Protein AF-A0A8C2JRM1-F1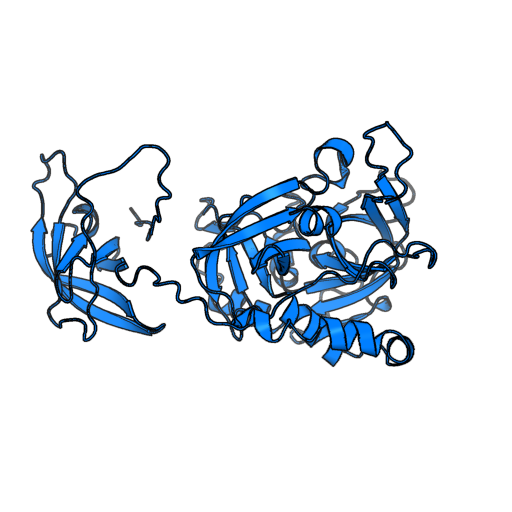 (afdb_monomer_lite)

Structure (mmCIF, N/CA/C/O backbone):
data_AF-A0A8C2JRM1-F1
#
_entry.id   AF-A0A8C2JRM1-F1
#
loop_
_atom_site.group_PDB
_atom_site.id
_atom_site.type_symbol
_atom_site.label_atom_id
_atom_site.label_alt_id
_atom_site.label_comp_id
_atom_site.label_asym_id
_atom_site.label_entity_id
_atom_site.label_seq_id
_atom_site.pdbx_PDB_ins_code
_atom_site.Cartn_x
_atom_site.Cartn_y
_atom_site.Cartn_z
_atom_site.occupancy
_atom_site.B_iso_or_equiv
_atom_site.auth_seq_id
_atom_site.auth_comp_id
_atom_site.auth_asym_id
_atom_site.auth_atom_id
_atom_site.pdbx_PDB_model_num
ATOM 1 N N . MET A 1 1 ? -17.077 5.894 -5.397 1.00 52.22 1 MET A N 1
ATOM 2 C CA . MET A 1 1 ? -16.431 7.062 -4.752 1.00 52.22 1 MET A CA 1
ATOM 3 C C . MET A 1 1 ? -17.059 7.374 -3.410 1.00 52.22 1 MET A C 1
ATOM 5 O O . MET A 1 1 ? -16.343 7.189 -2.443 1.00 52.22 1 MET A O 1
ATOM 9 N N . LYS A 1 2 ? -18.356 7.728 -3.334 1.00 59.53 2 LYS A N 1
ATOM 10 C CA . LYS A 1 2 ? -19.056 7.969 -2.053 1.00 59.53 2 LYS A CA 1
ATOM 11 C C . LYS A 1 2 ? -18.800 6.874 -1.004 1.00 59.53 2 LYS A C 1
ATOM 13 O O . LYS A 1 2 ? -18.335 7.164 0.084 1.00 59.53 2 LYS A O 1
ATOM 18 N N . ASN A 1 3 ? -18.907 5.605 -1.402 1.00 67.56 3 ASN A N 1
ATOM 19 C CA . ASN A 1 3 ? -18.689 4.471 -0.494 1.00 67.56 3 ASN A CA 1
ATOM 20 C C . ASN A 1 3 ? -17.264 4.368 0.093 1.00 67.56 3 ASN A C 1
ATOM 22 O O . ASN A 1 3 ? -17.093 3.712 1.110 1.00 67.56 3 ASN A O 1
ATOM 26 N N . ALA A 1 4 ? -16.237 4.938 -0.553 1.00 77.81 4 ALA A N 1
ATOM 27 C CA . ALA A 1 4 ? -14.855 4.857 -0.060 1.00 77.81 4 ALA A CA 1
ATOM 28 C C . ALA A 1 4 ? -14.590 5.898 1.036 1.00 77.81 4 ALA A C 1
ATOM 30 O O . ALA A 1 4 ? -13.979 5.582 2.053 1.00 77.81 4 ALA A O 1
ATOM 31 N N . GLU A 1 5 ? -15.095 7.115 0.827 1.00 82.94 5 GLU A N 1
ATOM 32 C CA . GLU A 1 5 ? -15.051 8.203 1.805 1.00 82.94 5 GLU A CA 1
ATOM 33 C C . GLU A 1 5 ? -15.831 7.833 3.060 1.00 82.94 5 GLU A C 1
ATOM 35 O O . GLU A 1 5 ? -15.356 7.981 4.177 1.00 82.94 5 GLU A O 1
ATOM 40 N N . GLU A 1 6 ? -17.025 7.279 2.867 1.00 80.38 6 GLU A N 1
ATOM 41 C CA . GLU A 1 6 ? -17.942 6.985 3.958 1.00 80.38 6 GLU A CA 1
ATOM 42 C C . GLU A 1 6 ? -17.507 5.827 4.843 1.00 80.38 6 GLU A C 1
ATOM 44 O O . GLU A 1 6 ? -18.114 5.708 5.902 1.00 80.38 6 GLU A O 1
ATOM 49 N N . ALA A 1 7 ? -16.534 5.013 4.403 1.00 87.00 7 ALA A N 1
ATOM 50 C CA . ALA A 1 7 ? -16.038 3.805 5.065 1.00 87.00 7 ALA A CA 1
ATOM 51 C C . ALA A 1 7 ? -14.898 4.068 6.061 1.00 87.00 7 ALA A C 1
ATOM 53 O O . ALA A 1 7 ? -14.674 3.256 6.963 1.00 87.00 7 ALA A O 1
ATOM 54 N N . CYS A 1 8 ? -14.152 5.161 5.878 1.00 92.19 8 CYS A N 1
ATOM 55 C CA . CYS A 1 8 ? -12.997 5.479 6.710 1.00 92.19 8 CYS A CA 1
ATOM 56 C C . CYS A 1 8 ? -13.393 6.296 7.948 1.00 92.19 8 CYS A C 1
ATOM 58 O O . CYS A 1 8 ? -14.428 6.970 7.989 1.00 92.19 8 CYS A O 1
ATOM 60 N N . CYS A 1 9 ? -12.559 6.201 8.977 1.00 93.31 9 CYS A N 1
ATOM 61 C CA . CYS A 1 9 ? -12.703 6.905 10.244 1.00 93.31 9 CYS A CA 1
ATOM 62 C C . CYS A 1 9 ? -11.334 7.277 10.820 1.00 93.31 9 CYS A C 1
ATOM 64 O O . CYS A 1 9 ? -10.301 6.792 10.353 1.00 93.31 9 CYS A O 1
ATOM 66 N N . VAL A 1 10 ? -11.321 8.121 11.849 1.00 94.50 10 VAL A N 1
ATOM 67 C CA . VAL A 1 10 ? -10.132 8.368 12.676 1.00 94.50 10 VAL A CA 1
ATOM 68 C C . VAL A 1 10 ? -10.220 7.479 13.908 1.00 94.50 10 VAL A C 1
ATOM 70 O O . VAL A 1 10 ? -11.277 7.390 14.529 1.00 94.50 10 VAL A O 1
ATOM 73 N N . VAL A 1 11 ? -9.122 6.818 14.257 1.00 94.88 11 VAL A N 1
ATOM 74 C CA . VAL A 1 11 ? -8.975 6.087 15.517 1.00 94.88 11 VAL A CA 1
ATOM 75 C C . VAL A 1 11 ? -7.981 6.844 16.376 1.00 94.88 11 VAL A C 1
ATOM 77 O O . VAL A 1 11 ? -6.861 7.087 15.933 1.00 94.88 11 VAL A O 1
ATOM 80 N N . THR A 1 12 ? -8.376 7.181 17.599 1.00 93.38 12 THR A N 1
ATOM 81 C CA . THR A 1 12 ? -7.529 7.878 18.570 1.00 93.38 12 THR A CA 1
ATOM 82 C C . THR A 1 12 ? -7.362 7.019 19.815 1.00 93.38 12 THR A C 1
ATOM 84 O O . THR A 1 12 ? -8.352 6.555 20.379 1.00 93.38 12 THR A O 1
ATOM 87 N N . VAL A 1 13 ? -6.121 6.822 20.256 1.00 91.44 13 VAL A N 1
ATOM 88 C CA . VAL A 1 13 ? -5.782 6.098 21.485 1.00 91.44 13 VAL A CA 1
ATOM 89 C C . VAL A 1 13 ? -5.041 7.037 22.427 1.00 91.44 13 VAL A C 1
ATOM 91 O O . VAL A 1 13 ? -4.114 7.740 22.018 1.00 91.44 13 VAL A O 1
ATOM 94 N N . SER A 1 14 ? -5.453 7.052 23.690 1.00 88.88 14 SER A N 1
ATOM 95 C CA . SER A 1 14 ? -4.791 7.802 24.754 1.00 88.88 14 SER A CA 1
ATOM 96 C C . SER A 1 14 ? -4.657 6.969 26.023 1.00 88.88 14 SER A C 1
ATOM 98 O O . SER A 1 14 ? -5.459 6.074 26.281 1.00 88.88 14 SER A O 1
ATOM 100 N N . GLU A 1 15 ? -3.626 7.265 26.808 1.00 83.38 15 GLU A N 1
ATOM 101 C CA . GLU A 1 15 ? -3.378 6.659 28.116 1.00 83.38 15 GLU A CA 1
ATOM 102 C C . GLU A 1 15 ? -3.890 7.586 29.221 1.00 83.38 15 GLU A C 1
ATOM 104 O O . GLU A 1 15 ? -3.784 8.810 29.113 1.00 83.38 15 GLU A O 1
ATOM 109 N N . LYS A 1 16 ? -4.468 7.026 30.286 1.00 70.38 16 LYS A N 1
ATOM 110 C CA . LYS A 1 16 ? -4.904 7.796 31.458 1.00 70.38 16 LYS A CA 1
ATOM 111 C C . LYS A 1 16 ? -3.730 8.076 32.406 1.00 70.38 16 LYS A C 1
ATOM 113 O O . LYS A 1 16 ? -3.692 7.543 33.506 1.00 70.38 16 LYS A O 1
ATOM 118 N N . THR A 1 17 ? -2.816 8.975 32.054 1.00 61.19 17 THR A N 1
ATOM 119 C CA . THR A 1 17 ? -1.771 9.393 33.005 1.00 61.19 17 THR A CA 1
ATOM 120 C C . THR A 1 17 ? -2.239 10.547 33.890 1.00 61.19 17 THR A C 1
ATOM 122 O O . THR A 1 17 ? -2.586 11.628 33.413 1.00 61.19 17 THR A O 1
ATOM 125 N N . SER A 1 18 ? -2.219 10.357 35.209 1.00 50.41 18 SER A N 1
ATOM 126 C CA . SER A 1 18 ? -2.449 11.435 36.174 1.00 50.41 18 SER A CA 1
ATOM 127 C C . SER A 1 18 ? -1.256 12.403 36.204 1.00 50.41 18 SER A C 1
ATOM 129 O O . SER A 1 18 ? -0.244 12.110 36.833 1.00 50.41 18 SER A O 1
ATOM 131 N N . GLY A 1 19 ? -1.382 13.569 35.555 1.00 53.38 19 GLY A N 1
ATOM 132 C CA . GLY A 1 19 ? -0.492 14.726 35.768 1.00 53.38 19 GLY A CA 1
ATOM 133 C C . GLY A 1 19 ? 0.390 15.173 34.592 1.00 53.38 19 GLY A C 1
ATOM 134 O O . GLY A 1 19 ? 1.075 16.185 34.723 1.00 53.38 19 GLY A O 1
ATOM 135 N N . SER A 1 20 ? 0.356 14.494 33.444 1.00 50.47 20 SER A N 1
ATOM 136 C CA . SER A 1 20 ? 1.004 14.920 32.190 1.00 50.47 20 SER A CA 1
ATOM 137 C C . SER A 1 20 ? -0.045 15.117 31.085 1.00 50.47 20 SER A C 1
ATOM 139 O O . SER A 1 20 ? -1.127 14.531 31.163 1.00 50.47 20 SER A O 1
ATOM 141 N N . PRO A 1 21 ? 0.210 15.952 30.056 1.00 55.34 21 PRO A N 1
ATOM 142 C CA . PRO A 1 21 ? -0.688 16.024 28.908 1.00 55.34 21 PRO A CA 1
ATOM 143 C C . PRO A 1 21 ? -0.786 14.637 28.262 1.00 55.34 21 PRO A C 1
ATOM 145 O O . PRO A 1 21 ? 0.233 14.086 27.844 1.00 55.34 21 PRO A O 1
ATOM 148 N N . ASN A 1 22 ? -2.001 14.077 28.195 1.00 57.94 22 ASN A N 1
ATOM 149 C CA . ASN A 1 22 ? -2.262 12.802 27.528 1.00 57.94 22 ASN A CA 1
ATOM 150 C C . ASN A 1 22 ? -1.704 12.871 26.105 1.00 57.94 22 ASN A C 1
ATOM 152 O O . ASN A 1 22 ? -2.192 13.642 25.275 1.00 57.94 22 ASN A O 1
ATOM 156 N N . LYS A 1 23 ? -0.670 12.078 25.817 1.00 70.50 23 LYS A N 1
ATOM 157 C CA . LYS A 1 23 ? -0.127 11.966 24.465 1.00 70.50 23 LYS A CA 1
ATOM 158 C C . LYS A 1 23 ? -1.103 11.136 23.639 1.00 70.50 23 LYS A C 1
ATOM 160 O O . LYS A 1 23 ? -1.017 9.913 23.605 1.00 70.50 23 LYS A O 1
ATOM 165 N N . GLU A 1 24 ? -2.068 11.811 23.026 1.00 82.06 24 GLU A N 1
ATOM 166 C CA . GLU A 1 24 ? -3.006 11.174 22.111 1.00 82.06 24 GLU A CA 1
ATOM 167 C C . GLU A 1 24 ? -2.288 10.802 20.816 1.00 82.06 24 GLU A C 1
ATOM 169 O O . GLU A 1 24 ? -1.520 11.583 20.244 1.00 82.06 24 GLU A O 1
ATOM 174 N N . LEU A 1 25 ? -2.541 9.588 20.351 1.00 87.62 25 LEU A N 1
ATOM 175 C CA . LEU A 1 25 ? -2.041 9.094 19.081 1.00 87.62 25 LEU A CA 1
ATOM 176 C C . LEU A 1 25 ? -3.236 8.766 18.216 1.00 87.62 25 LEU A C 1
ATOM 178 O O . LEU A 1 25 ? -4.241 8.257 18.707 1.00 87.62 25 LEU A O 1
ATOM 182 N N . SER A 1 26 ? -3.118 9.035 16.923 1.00 90.81 26 SER A N 1
ATOM 183 C CA . SER A 1 26 ? -4.188 8.741 15.986 1.00 90.81 26 SER A CA 1
ATOM 184 C C . SER A 1 26 ? -3.667 8.077 14.727 1.00 90.81 26 SER A C 1
ATOM 186 O O . SER A 1 26 ? -2.527 8.288 14.310 1.00 90.81 26 SER A O 1
ATOM 188 N N . CYS A 1 27 ? -4.529 7.264 14.135 1.00 93.00 27 CYS A N 1
ATOM 189 C CA . CYS A 1 27 ? -4.380 6.746 12.789 1.00 93.00 27 CYS A CA 1
ATOM 190 C C . CYS A 1 27 ? -5.758 6.697 12.121 1.00 93.00 27 CYS A C 1
ATOM 192 O O . CYS A 1 27 ? -6.765 7.153 12.672 1.00 93.00 27 CYS A O 1
ATOM 194 N N . SER A 1 28 ? -5.808 6.150 10.919 1.00 95.44 28 SER A N 1
ATOM 195 C CA . SER A 1 28 ? -7.058 5.886 10.226 1.00 95.44 28 SER A CA 1
ATOM 196 C C . SER A 1 28 ? -7.586 4.493 10.561 1.00 95.44 28 SER A C 1
ATOM 198 O O . SER A 1 28 ? -6.851 3.578 10.927 1.00 95.44 28 SER A O 1
ATOM 200 N N . GLY A 1 29 ? -8.887 4.311 10.398 1.00 95.69 29 GLY A N 1
ATOM 201 C CA . GLY A 1 29 ? -9.529 3.006 10.438 1.00 95.69 29 GLY A CA 1
ATOM 202 C C . GLY A 1 29 ? -10.549 2.870 9.322 1.00 95.69 29 GLY A C 1
ATOM 203 O O . GLY A 1 29 ? -10.894 3.844 8.650 1.00 95.69 29 GLY A O 1
ATOM 204 N N . VAL A 1 30 ? -11.038 1.650 9.139 1.00 94.81 30 VAL A N 1
ATOM 205 C CA . VAL A 1 30 ? -12.101 1.326 8.191 1.00 94.81 30 VAL A CA 1
ATOM 206 C C . VAL A 1 30 ? -13.178 0.529 8.904 1.00 94.81 30 VAL A C 1
ATOM 208 O O . VAL A 1 30 ? -12.892 -0.472 9.565 1.00 94.81 30 VAL A O 1
ATOM 211 N N . PHE A 1 31 ? -14.430 0.944 8.739 1.00 91.12 31 PHE A N 1
ATOM 212 C CA . PHE A 1 31 ? -15.568 0.128 9.137 1.00 91.12 31 PHE A CA 1
ATOM 213 C C . PHE A 1 31 ? -15.683 -1.078 8.208 1.00 91.12 31 PHE A C 1
ATOM 215 O O . PHE A 1 31 ? -15.784 -0.935 6.991 1.00 91.12 31 PHE A O 1
ATOM 222 N N . LEU A 1 32 ? -15.716 -2.278 8.782 1.00 86.38 32 LEU A N 1
ATOM 223 C CA . LEU A 1 32 ? -16.089 -3.478 8.036 1.00 86.38 32 LEU A CA 1
ATOM 224 C C . LEU A 1 32 ? -17.608 -3.566 7.914 1.00 86.38 32 LEU A C 1
ATOM 226 O O . LEU A 1 32 ? -18.143 -3.836 6.842 1.00 86.38 32 LEU A O 1
ATOM 230 N N . ASN A 1 33 ? -18.304 -3.296 9.017 1.00 81.38 33 ASN A N 1
ATOM 231 C CA . ASN A 1 33 ? -19.755 -3.308 9.088 1.00 81.38 33 ASN A CA 1
ATOM 232 C C . ASN A 1 33 ? -20.220 -2.252 10.102 1.00 81.38 33 ASN A C 1
ATOM 234 O O . ASN A 1 33 ? -19.845 -2.289 11.277 1.00 81.38 33 ASN A O 1
ATOM 238 N N . TYR A 1 34 ? -21.030 -1.306 9.621 1.00 79.38 34 TYR A N 1
ATOM 239 C CA . TYR A 1 34 ? -21.575 -0.211 10.422 1.00 79.38 34 TYR A CA 1
ATOM 240 C C . TYR A 1 34 ? -22.610 -0.679 11.439 1.00 79.38 34 TYR A C 1
ATOM 242 O O . TYR A 1 34 ? -22.595 -0.217 12.572 1.00 79.38 34 TYR A O 1
ATOM 250 N N . GLN A 1 35 ? -23.486 -1.610 11.069 1.00 76.12 35 GLN A N 1
ATOM 251 C CA . GLN A 1 35 ? -24.538 -2.108 11.952 1.00 76.12 35 GLN A CA 1
ATOM 252 C C . GLN A 1 35 ? -23.949 -2.822 13.170 1.00 76.12 35 GLN A C 1
ATOM 254 O O . GLN A 1 35 ? -24.356 -2.560 14.300 1.00 76.12 35 GLN A O 1
ATOM 259 N N . SER A 1 36 ? -22.936 -3.662 12.957 1.00 78.00 36 SER A N 1
ATOM 260 C CA . SER A 1 36 ? -22.220 -4.340 14.033 1.00 78.00 36 SER A CA 1
ATOM 261 C C . SER A 1 36 ? -21.137 -3.471 14.678 1.00 78.00 36 SER A C 1
ATOM 263 O O . SER A 1 36 ? -20.504 -3.938 15.622 1.00 78.00 36 SER A O 1
ATOM 265 N N . GLY A 1 37 ? -20.879 -2.255 14.187 1.00 85.75 37 GLY A N 1
ATOM 266 C CA . GLY A 1 37 ? -19.877 -1.345 14.746 1.00 85.75 37 GLY A CA 1
ATOM 267 C C . GLY A 1 37 ? -18.460 -1.916 14.753 1.00 85.75 37 GLY A C 1
ATOM 268 O O . GLY A 1 37 ? -17.725 -1.709 15.713 1.00 85.75 37 GLY A O 1
ATOM 269 N N . ILE A 1 38 ? -18.087 -2.688 13.731 1.00 89.19 38 ILE A N 1
ATOM 270 C CA . ILE A 1 38 ? -16.762 -3.316 13.664 1.00 89.19 38 ILE A CA 1
ATOM 271 C C . ILE A 1 38 ? -15.830 -2.457 12.815 1.00 89.19 38 ILE A C 1
ATOM 273 O O . ILE A 1 38 ? -16.097 -2.230 11.631 1.00 89.19 38 ILE A O 1
ATOM 277 N N . VAL A 1 39 ? -14.721 -2.031 13.417 1.00 93.62 39 VAL A N 1
ATOM 278 C CA . VAL A 1 39 ? -13.676 -1.214 12.786 1.00 93.62 39 VAL A CA 1
ATOM 279 C C . VAL A 1 39 ? -12.350 -1.962 12.821 1.00 93.62 39 VAL A C 1
ATOM 281 O O . VAL A 1 39 ? -12.018 -2.596 13.821 1.00 93.62 39 VAL A O 1
ATOM 284 N N . VAL A 1 40 ? -11.580 -1.871 11.739 1.00 95.69 40 VAL A N 1
ATOM 285 C CA . VAL A 1 40 ? -10.193 -2.348 11.686 1.00 95.69 40 VAL A CA 1
ATOM 286 C C . VAL A 1 40 ? -9.264 -1.175 11.421 1.00 95.69 40 VAL A C 1
ATOM 288 O O . VAL A 1 40 ? -9.545 -0.341 10.561 1.00 95.69 40 VAL A O 1
ATOM 291 N N . CYS A 1 41 ? -8.147 -1.117 12.139 1.00 96.38 41 CYS A N 1
ATOM 292 C CA . CYS A 1 41 ? -7.102 -0.116 11.933 1.00 96.38 41 CYS A CA 1
ATOM 293 C C . CYS A 1 41 ? -5.699 -0.719 12.102 1.00 96.38 41 CYS A C 1
ATOM 295 O O . CYS A 1 41 ? -5.536 -1.919 12.347 1.00 96.38 41 CYS A O 1
ATOM 297 N N . SER A 1 42 ? -4.670 0.115 11.936 1.00 94.88 42 SER A N 1
ATOM 298 C CA . SER A 1 42 ? -3.277 -0.300 12.118 1.00 94.88 42 SER A CA 1
ATOM 299 C C . SER A 1 42 ? -2.994 -0.681 13.573 1.00 94.88 42 SER A C 1
ATOM 301 O O . SER A 1 42 ? -3.246 0.095 14.495 1.00 94.88 42 SER A O 1
ATOM 303 N N . GLY A 1 43 ? -2.420 -1.866 13.779 1.00 92.75 43 GLY A N 1
ATOM 304 C CA . GLY A 1 43 ? -2.027 -2.367 15.094 1.00 92.75 43 GLY A CA 1
ATOM 305 C C . GLY A 1 43 ? -0.821 -1.643 15.694 1.00 92.75 43 GLY A C 1
ATOM 306 O O . GLY A 1 43 ? -0.645 -1.666 16.908 1.00 92.75 43 GLY A O 1
ATOM 307 N N . ILE A 1 44 ? -0.031 -0.938 14.877 1.00 89.38 44 ILE A N 1
ATOM 308 C CA . ILE A 1 44 ? 1.082 -0.094 15.349 1.00 89.38 44 ILE A CA 1
ATOM 309 C C . ILE A 1 44 ? 0.604 0.944 16.365 1.00 89.38 44 ILE A C 1
ATOM 311 O O . ILE A 1 44 ? 1.321 1.246 17.311 1.00 89.38 44 ILE A O 1
ATOM 315 N N . LEU A 1 45 ? -0.621 1.461 16.217 1.00 89.19 45 LEU A N 1
ATOM 316 C CA . LEU A 1 45 ? -1.167 2.434 17.164 1.00 89.19 45 LEU A CA 1
ATOM 317 C C . LEU A 1 45 ? -1.244 1.871 18.596 1.00 89.19 45 LEU A C 1
ATOM 319 O O . LEU A 1 45 ? -1.127 2.620 19.563 1.00 89.19 45 LEU A O 1
ATOM 323 N N . PHE A 1 46 ? -1.396 0.550 18.721 1.00 90.88 46 PHE A N 1
ATOM 324 C CA . PHE A 1 46 ? -1.576 -0.164 19.981 1.00 90.88 46 PHE A CA 1
ATOM 325 C C . PHE A 1 46 ? -0.306 -0.855 20.489 1.00 90.88 46 PHE A C 1
ATOM 327 O O . PHE A 1 46 ? -0.274 -1.260 21.650 1.00 90.88 46 PHE A O 1
ATOM 334 N N . SER A 1 47 ? 0.747 -0.966 19.665 1.00 87.50 47 SER A N 1
ATOM 335 C CA . SER A 1 47 ? 1.996 -1.678 20.003 1.00 87.50 47 SER A CA 1
ATOM 336 C C . SER A 1 47 ? 2.581 -1.222 21.339 1.00 87.50 47 SER A C 1
ATOM 338 O O . SER A 1 47 ? 3.134 -2.011 22.103 1.00 87.50 47 SER A O 1
ATOM 340 N N . ARG A 1 48 ? 2.419 0.067 21.636 1.00 84.88 48 ARG A N 1
ATOM 341 C CA . ARG A 1 48 ? 2.958 0.733 22.817 1.00 84.88 48 ARG A CA 1
ATOM 342 C C . ARG A 1 48 ? 2.198 0.568 24.110 1.00 84.88 48 ARG A C 1
ATOM 344 O O . ARG A 1 48 ? 2.759 0.877 25.152 1.00 84.88 48 ARG A O 1
ATOM 351 N N . PHE A 1 49 ? 1.024 -0.032 24.041 1.00 87.25 49 PHE A N 1
ATOM 352 C CA . PHE A 1 49 ? 0.226 -0.360 25.212 1.00 87.25 49 PHE A CA 1
ATOM 353 C C . PHE A 1 49 ? 0.254 -1.858 25.531 1.00 87.25 49 PHE A C 1
ATOM 355 O O . PHE A 1 49 ? -0.526 -2.311 26.353 1.00 87.25 49 PHE A O 1
ATOM 362 N N . ILE A 1 50 ? 1.119 -2.649 24.883 1.00 88.38 50 ILE A N 1
ATOM 363 C CA . ILE A 1 50 ? 1.279 -4.082 25.169 1.00 88.38 50 ILE A CA 1
ATOM 364 C C . ILE A 1 50 ? 2.058 -4.261 26.481 1.00 88.38 50 ILE A C 1
ATOM 366 O O . ILE A 1 50 ? 3.180 -3.763 26.595 1.00 88.38 50 ILE A O 1
ATOM 370 N N . ASN A 1 51 ? 1.499 -5.020 27.430 1.00 85.56 51 ASN A N 1
ATOM 371 C CA . ASN A 1 51 ? 2.053 -5.208 28.780 1.00 85.56 51 ASN A CA 1
ATOM 372 C C . ASN A 1 51 ? 3.438 -5.884 28.789 1.00 85.56 51 ASN A C 1
ATOM 374 O O . ASN A 1 51 ? 4.295 -5.529 29.592 1.00 85.56 51 ASN A O 1
ATOM 378 N N . ASP A 1 52 ? 3.676 -6.852 27.896 1.00 79.69 52 ASP A N 1
ATOM 379 C CA . ASP A 1 52 ? 4.943 -7.590 27.820 1.00 79.69 52 ASP A CA 1
ATOM 380 C C . ASP A 1 52 ? 5.386 -7.808 26.366 1.00 79.69 52 ASP A C 1
ATOM 382 O O . ASP A 1 52 ? 5.165 -8.852 25.747 1.00 79.69 52 ASP A O 1
ATOM 386 N N . ARG A 1 53 ? 6.021 -6.780 25.792 1.00 74.69 53 ARG A N 1
ATOM 387 C CA . ARG A 1 53 ? 6.522 -6.819 24.409 1.00 74.69 53 ARG A CA 1
ATOM 388 C C . ARG A 1 53 ? 7.659 -7.827 24.209 1.00 74.69 53 ARG A C 1
ATOM 390 O O . ARG A 1 53 ? 7.836 -8.321 23.096 1.00 74.69 53 ARG A O 1
ATOM 397 N N . GLN A 1 54 ? 8.461 -8.095 25.243 1.00 66.81 54 GLN A N 1
ATOM 398 C CA . GLN A 1 54 ? 9.674 -8.916 25.124 1.00 66.81 54 GLN A CA 1
ATOM 399 C C . GLN A 1 54 ? 9.366 -10.414 25.162 1.00 66.81 54 GLN A C 1
ATOM 401 O O . GLN A 1 54 ? 10.067 -11.190 24.509 1.00 66.81 54 GLN A O 1
ATOM 406 N N . SER A 1 55 ? 8.309 -10.828 25.868 1.00 59.97 55 SER A N 1
ATOM 407 C CA . SER A 1 55 ? 7.883 -12.233 25.902 1.00 59.97 55 SER A CA 1
ATOM 408 C C . SER A 1 55 ? 6.957 -12.638 24.755 1.00 59.97 55 SER A C 1
ATOM 410 O O . SER A 1 55 ? 6.634 -13.826 24.622 1.00 59.97 55 SER A O 1
ATOM 412 N N . MET A 1 56 ? 6.555 -11.692 23.894 1.00 73.50 56 MET A N 1
ATOM 413 C CA . MET A 1 56 ? 5.760 -12.000 22.708 1.00 73.50 56 MET A CA 1
ATOM 414 C C . MET A 1 56 ? 6.447 -13.089 21.881 1.00 73.50 56 MET A C 1
ATOM 416 O O . MET A 1 56 ? 7.528 -12.904 21.313 1.00 73.50 56 MET A O 1
ATOM 420 N N . LYS A 1 57 ? 5.790 -14.250 21.794 1.00 71.06 57 LYS A N 1
ATOM 421 C CA . LYS A 1 57 ? 6.257 -15.364 20.968 1.00 71.06 57 LYS A CA 1
ATOM 422 C C . LYS A 1 57 ? 6.419 -14.871 19.533 1.00 71.06 57 LYS A C 1
ATOM 424 O O . LYS A 1 57 ? 5.516 -14.235 18.996 1.00 71.06 57 LYS A O 1
ATOM 429 N N . LYS A 1 58 ? 7.537 -15.222 18.890 1.00 70.38 58 LYS A N 1
ATOM 430 C CA . LYS A 1 58 ? 7.805 -14.865 17.484 1.00 70.38 58 LYS A CA 1
ATOM 431 C C . LYS A 1 58 ? 6.678 -15.291 16.533 1.00 70.38 58 LYS A C 1
ATOM 433 O O . LYS A 1 58 ? 6.442 -14.608 15.546 1.00 70.38 58 LYS A O 1
ATOM 438 N N . ASP A 1 59 ? 5.954 -16.354 16.884 1.00 75.38 59 ASP A N 1
ATOM 439 C CA . ASP A 1 59 ? 4.851 -16.912 16.095 1.00 75.38 59 ASP A CA 1
ATOM 440 C C . ASP A 1 59 ? 3.461 -16.476 16.589 1.00 75.38 59 ASP A C 1
ATOM 442 O O . ASP A 1 59 ? 2.451 -17.097 16.244 1.00 75.38 59 ASP A O 1
ATOM 446 N N . ALA A 1 60 ? 3.380 -15.443 17.436 1.00 84.12 60 ALA A N 1
ATOM 447 C CA . ALA A 1 60 ? 2.103 -14.913 17.890 1.00 84.12 60 ALA A CA 1
ATOM 448 C C . ALA A 1 60 ? 1.285 -14.413 16.689 1.00 84.12 60 ALA A C 1
ATOM 450 O O . ALA A 1 60 ? 1.737 -13.593 15.886 1.00 84.12 60 ALA A O 1
ATOM 451 N N . LYS A 1 61 ? 0.059 -14.928 16.576 1.00 89.94 61 LYS A N 1
ATOM 452 C CA . LYS A 1 61 ? -0.896 -14.533 15.530 1.00 89.94 61 LYS A CA 1
ATOM 453 C C . LYS A 1 61 ? -1.974 -13.590 16.045 1.00 89.94 61 LYS A C 1
ATOM 455 O O . LYS A 1 61 ? -2.614 -12.904 15.257 1.00 89.94 61 LYS A O 1
ATOM 460 N N . ILE A 1 62 ? -2.196 -13.605 17.355 1.00 90.81 62 ILE A N 1
ATOM 461 C CA . ILE A 1 62 ? -3.300 -12.941 18.035 1.00 90.81 62 ILE A CA 1
ATOM 462 C C . ILE A 1 62 ? -2.775 -12.385 19.355 1.00 90.81 62 ILE A C 1
ATOM 464 O O . ILE A 1 62 ? -2.013 -13.064 20.047 1.00 90.81 62 ILE A O 1
ATOM 468 N N . LEU A 1 63 ? -3.221 -11.184 19.703 1.00 90.69 63 LEU A N 1
ATOM 469 C CA . LEU A 1 63 ? -3.149 -10.626 21.048 1.00 90.69 63 LEU A CA 1
ATOM 470 C C . LEU A 1 63 ? -4.562 -10.246 21.469 1.00 90.69 63 LEU A C 1
ATOM 472 O O . LEU A 1 63 ? -5.215 -9.461 20.783 1.00 90.69 63 LEU A O 1
ATOM 476 N N . HIS A 1 64 ? -5.039 -10.805 22.572 1.00 88.81 64 HIS A N 1
ATOM 477 C CA . HIS A 1 64 ? -6.342 -10.444 23.124 1.00 88.81 64 HIS A CA 1
ATOM 478 C C . HIS A 1 64 ? -6.256 -9.135 23.915 1.00 88.81 64 HIS A C 1
ATOM 480 O O . HIS A 1 64 ? -5.158 -8.688 24.255 1.00 88.81 64 HIS A O 1
ATOM 486 N N . SER A 1 65 ? -7.403 -8.522 24.207 1.00 86.06 65 SER A N 1
ATOM 487 C CA . SER A 1 65 ? -7.517 -7.274 24.974 1.00 86.06 65 SER A CA 1
ATOM 488 C C . SER A 1 65 ? -6.727 -7.269 26.285 1.00 86.06 65 SER A C 1
ATOM 490 O O . SER A 1 65 ? -6.157 -6.246 26.648 1.00 86.06 65 SER A O 1
ATOM 492 N N . GLU A 1 66 ? -6.608 -8.413 26.957 1.00 86.94 66 GLU A N 1
ATOM 493 C CA . GLU A 1 66 ? -5.916 -8.555 28.248 1.00 86.94 66 GLU A CA 1
ATOM 494 C C . GLU A 1 66 ? -4.388 -8.432 28.114 1.00 86.94 66 GLU A C 1
ATOM 496 O O . GLU A 1 66 ? -3.667 -8.296 29.100 1.00 86.94 66 GLU A O 1
ATOM 501 N N . SER A 1 67 ? -3.869 -8.481 26.882 1.00 87.88 67 SER A N 1
ATOM 502 C CA . SER A 1 67 ? -2.443 -8.271 26.599 1.00 87.88 67 SER A CA 1
ATOM 503 C C . SER A 1 67 ? -2.042 -6.790 26.640 1.00 87.88 67 SER A C 1
ATOM 505 O O . SER A 1 67 ? -0.854 -6.489 26.501 1.00 87.88 67 SER A O 1
ATOM 507 N N . PHE A 1 68 ? -3.005 -5.879 26.811 1.00 89.19 68 PHE A N 1
ATOM 508 C CA . PHE A 1 68 ? -2.809 -4.431 26.790 1.00 89.19 68 PHE A CA 1
ATOM 509 C C . PHE A 1 68 ? -3.032 -3.805 28.170 1.00 89.19 68 PHE A C 1
ATOM 511 O O . PHE A 1 68 ? -3.664 -4.406 29.041 1.00 89.19 68 PHE A O 1
ATOM 518 N N . THR A 1 69 ? -2.505 -2.600 28.383 1.00 83.31 69 THR A N 1
ATOM 519 C CA . THR A 1 69 ? -2.711 -1.852 29.627 1.00 83.31 69 THR A CA 1
ATOM 520 C C . THR A 1 69 ? -4.194 -1.501 29.804 1.00 83.31 69 THR A C 1
ATOM 522 O O . THR A 1 69 ? -4.868 -1.082 28.862 1.00 83.31 69 THR A O 1
ATOM 525 N N . GLU A 1 70 ? -4.722 -1.628 31.026 1.00 77.31 70 GLU A N 1
ATOM 526 C CA . GLU A 1 70 ? -6.134 -1.308 31.328 1.00 77.31 70 GLU A CA 1
ATOM 527 C C . GLU A 1 70 ? -6.446 0.202 31.250 1.00 77.31 70 GLU A C 1
ATOM 529 O O . GLU A 1 70 ? -7.600 0.632 31.313 1.00 77.31 70 GLU A O 1
ATOM 534 N N . GLU A 1 71 ? -5.416 1.034 31.104 1.00 82.88 71 GLU A N 1
ATOM 535 C CA . GLU A 1 71 ? -5.514 2.492 31.124 1.00 82.88 71 GLU A CA 1
ATOM 536 C C . GLU A 1 71 ? -5.741 3.120 29.741 1.00 82.88 71 GLU A C 1
ATOM 538 O O . GLU A 1 71 ? -5.858 4.348 29.644 1.00 82.88 71 GLU A O 1
ATOM 543 N N . ILE A 1 72 ? -5.850 2.311 28.679 1.00 89.25 72 ILE A N 1
ATOM 544 C CA . ILE A 1 72 ? -6.113 2.822 27.331 1.00 89.25 72 ILE A CA 1
ATOM 545 C C . ILE A 1 72 ? -7.565 3.277 27.158 1.00 89.25 72 ILE A C 1
ATOM 547 O O . ILE A 1 72 ? -8.520 2.614 27.563 1.00 89.25 72 ILE A O 1
ATOM 551 N N . LYS A 1 73 ? -7.736 4.411 26.483 1.00 92.12 73 LYS A N 1
ATOM 552 C CA . LYS A 1 73 ? -9.018 4.903 25.975 1.00 92.12 73 LYS A CA 1
ATOM 553 C C . LYS A 1 73 ? -8.959 4.976 24.462 1.00 92.12 73 LYS A C 1
ATOM 555 O O . LYS A 1 73 ? -8.101 5.666 23.913 1.00 92.12 73 LYS A O 1
ATOM 560 N N . VAL A 1 74 ? -9.897 4.310 23.794 1.00 94.44 74 VAL A N 1
ATOM 561 C CA . VAL A 1 74 ? -9.993 4.303 22.332 1.00 94.44 74 VAL A CA 1
ATOM 562 C C . VAL A 1 74 ? -11.229 5.082 21.908 1.00 94.44 74 VAL A C 1
ATOM 564 O O . VAL A 1 74 ? -12.326 4.831 22.398 1.00 94.44 74 VAL A O 1
ATOM 567 N N . HIS A 1 75 ? -11.056 6.017 20.983 1.00 94.06 75 HIS A N 1
ATOM 568 C CA . HIS A 1 75 ? -12.149 6.749 20.355 1.00 94.06 75 HIS A CA 1
ATOM 569 C C . HIS A 1 75 ? -12.128 6.539 18.848 1.00 94.06 75 HIS A C 1
ATOM 571 O O . HIS A 1 75 ? -11.061 6.423 18.243 1.00 94.06 75 HIS A O 1
ATOM 577 N N . VAL A 1 76 ? -13.317 6.515 18.254 1.00 93.62 76 VAL A N 1
ATOM 578 C CA . VAL A 1 76 ? -13.506 6.492 16.807 1.00 93.62 76 VAL A CA 1
ATOM 579 C C . VAL A 1 76 ? -14.332 7.702 16.399 1.00 93.62 76 VAL A C 1
ATOM 581 O O . VAL A 1 76 ? -15.465 7.866 16.860 1.00 93.62 76 VAL A O 1
ATOM 584 N N . ASP A 1 77 ? -13.769 8.520 15.515 1.00 91.56 77 ASP A N 1
ATOM 585 C CA . ASP A 1 77 ? -14.430 9.666 14.901 1.00 91.56 77 ASP A CA 1
ATOM 586 C C . ASP A 1 77 ? -14.823 9.310 13.463 1.00 91.56 77 ASP A C 1
ATOM 588 O O . ASP A 1 77 ? -13.986 8.905 12.650 1.00 91.56 77 ASP A O 1
ATOM 592 N N . TYR A 1 78 ? -16.111 9.413 13.140 1.00 88.31 78 TYR A N 1
ATOM 593 C CA . TYR A 1 78 ? -16.655 9.013 11.841 1.00 88.31 78 TYR A CA 1
ATOM 594 C C . TYR A 1 78 ? -17.804 9.927 11.391 1.00 88.31 78 TYR A C 1
ATOM 596 O O . TYR A 1 78 ? -18.513 10.510 12.210 1.00 88.31 78 TYR A O 1
ATOM 604 N N . ILE A 1 79 ? -17.994 10.062 10.075 1.00 81.00 79 ILE A N 1
ATOM 605 C CA . ILE A 1 79 ? -19.040 10.917 9.500 1.00 81.00 79 ILE A CA 1
ATOM 606 C C . ILE A 1 79 ? -20.342 10.120 9.391 1.00 81.00 79 ILE A C 1
ATOM 608 O O . ILE A 1 79 ? -20.405 9.067 8.735 1.00 81.00 79 ILE A O 1
ATOM 612 N N . HIS A 1 80 ? -21.402 10.655 10.003 1.00 68.62 80 HIS A N 1
ATOM 613 C CA . HIS A 1 80 ? -22.770 10.196 9.766 1.00 68.62 80 HIS A CA 1
ATOM 614 C C . HIS A 1 80 ? -23.308 10.809 8.476 1.00 68.62 80 HIS A C 1
ATOM 616 O O . HIS A 1 80 ? -23.324 12.026 8.311 1.00 68.62 80 HIS A O 1
ATOM 622 N N . VAL A 1 81 ? -23.793 9.957 7.574 1.00 56.50 81 VAL A N 1
ATOM 623 C CA . VAL A 1 81 ? -24.538 10.387 6.387 1.00 56.50 81 VAL A CA 1
ATOM 624 C C . VAL A 1 81 ? -25.999 10.041 6.638 1.00 56.50 81 VAL A C 1
ATOM 626 O O . VAL A 1 81 ? -26.425 8.897 6.473 1.00 56.50 81 VAL A O 1
ATOM 629 N N . CYS A 1 82 ? -26.761 11.019 7.124 1.00 49.19 82 CYS A N 1
ATOM 630 C CA . CYS A 1 82 ? -28.197 10.860 7.312 1.00 49.19 82 CYS A CA 1
ATOM 631 C C . CYS A 1 82 ? -28.885 11.011 5.948 1.00 49.19 82 CYS A C 1
ATOM 633 O O . CYS A 1 82 ? -28.809 12.067 5.328 1.00 49.19 82 CYS A O 1
ATOM 635 N N . ALA A 1 83 ? -29.565 9.965 5.473 1.00 44.91 83 ALA A N 1
ATOM 636 C CA . ALA A 1 83 ? -30.267 9.979 4.185 1.00 44.91 83 ALA A CA 1
ATOM 637 C C . ALA A 1 83 ? -31.593 10.779 4.201 1.00 44.91 83 ALA A C 1
ATOM 639 O O . ALA A 1 83 ? -32.292 10.834 3.189 1.00 44.91 83 ALA A O 1
ATOM 640 N N . SER A 1 84 ? -31.971 11.401 5.326 1.00 44.47 84 SER A N 1
ATOM 641 C CA . SER A 1 84 ? -33.192 12.208 5.425 1.00 44.47 84 SER A CA 1
ATOM 642 C C . SER A 1 84 ? -33.026 13.556 4.708 1.00 44.47 84 SER A C 1
ATOM 644 O O . SER A 1 84 ? -32.307 14.441 5.172 1.00 44.47 84 SER A O 1
ATOM 646 N N . GLN A 1 85 ? -33.725 13.706 3.582 1.00 41.94 85 GLN A N 1
ATOM 647 C CA . GLN A 1 85 ? -33.696 14.822 2.624 1.00 41.94 85 GLN A CA 1
ATOM 648 C C . GLN A 1 85 ? -34.231 16.188 3.131 1.00 41.94 85 GLN A C 1
ATOM 650 O O . GLN A 1 85 ? -34.880 16.899 2.369 1.00 41.94 85 GLN A O 1
ATOM 655 N N . SER A 1 86 ? -33.987 16.619 4.372 1.00 39.88 86 SER A N 1
ATOM 656 C CA . SER A 1 86 ? -34.545 17.904 4.857 1.00 39.88 86 SER A CA 1
ATOM 657 C C . SER A 1 86 ? -33.567 18.876 5.515 1.00 39.88 86 SER A C 1
ATOM 659 O O . SER A 1 86 ? -33.994 19.931 5.977 1.00 39.88 86 SER A O 1
ATOM 661 N N . CYS A 1 87 ? -32.266 18.590 5.539 1.00 39.22 87 CYS A N 1
ATOM 662 C CA . CYS A 1 87 ? -31.293 19.466 6.194 1.00 39.22 87 CYS A CA 1
ATOM 663 C C . CYS A 1 87 ? -30.406 20.148 5.144 1.00 39.22 87 CYS A C 1
ATOM 665 O O . CYS A 1 87 ? -29.402 19.595 4.710 1.00 39.22 87 CYS A O 1
ATOM 667 N N . VAL A 1 88 ? -30.793 21.357 4.726 1.00 36.41 88 VAL A N 1
ATOM 668 C CA . VAL A 1 88 ? -30.076 22.232 3.771 1.00 36.41 88 VAL A CA 1
ATOM 669 C C . VAL A 1 88 ? -28.874 22.923 4.443 1.00 36.41 88 VAL A C 1
ATOM 671 O O . VAL A 1 88 ? -28.628 24.114 4.285 1.00 36.41 88 VAL A O 1
ATOM 674 N N . THR A 1 89 ? -28.094 22.179 5.221 1.00 40.56 89 THR A N 1
ATOM 675 C CA . THR A 1 89 ? -26.777 22.626 5.675 1.00 40.56 89 THR A CA 1
ATOM 676 C C . THR A 1 89 ? -25.795 21.488 5.461 1.00 40.56 89 THR A C 1
ATOM 678 O O . THR A 1 89 ? -25.872 20.446 6.098 1.00 40.56 89 THR A O 1
ATOM 681 N N . ASP A 1 90 ? -24.879 21.713 4.524 1.00 42.81 90 ASP A N 1
ATOM 682 C CA . ASP A 1 90 ? -23.820 20.824 4.029 1.00 42.81 90 ASP A CA 1
ATOM 683 C C . ASP A 1 90 ? -22.730 20.559 5.096 1.00 42.81 90 ASP A C 1
ATOM 685 O O . ASP A 1 90 ? -21.531 20.627 4.843 1.00 42.81 90 ASP A O 1
ATOM 689 N N . ARG A 1 91 ? -23.133 20.371 6.360 1.00 49.81 91 ARG A N 1
ATOM 690 C CA . ARG A 1 91 ? -22.228 20.108 7.478 1.00 49.81 91 ARG A CA 1
ATOM 691 C C . ARG A 1 91 ? -22.205 18.611 7.732 1.00 49.81 91 ARG A C 1
ATOM 693 O O . ARG A 1 91 ? -23.139 18.060 8.308 1.00 49.81 91 ARG A O 1
ATOM 700 N N . HIS A 1 92 ? -21.118 17.970 7.315 1.00 60.38 92 HIS A N 1
ATOM 701 C CA . HIS A 1 92 ? -20.768 16.627 7.760 1.00 60.38 92 HIS A CA 1
ATOM 702 C C . HIS A 1 92 ? -20.753 16.604 9.295 1.00 60.38 92 HIS A C 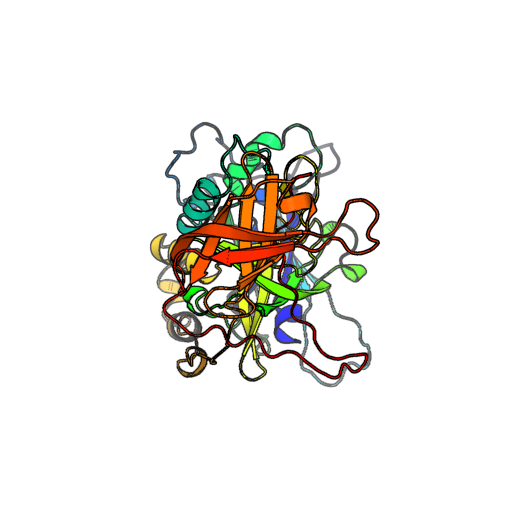1
ATOM 704 O O . HIS A 1 92 ? -19.949 17.287 9.924 1.00 60.38 92 HIS A O 1
ATOM 710 N N . ILE A 1 93 ? -21.684 15.869 9.911 1.00 68.19 93 ILE A N 1
ATOM 711 C CA . ILE A 1 93 ? -21.714 15.717 11.367 1.00 68.19 93 ILE A CA 1
ATOM 712 C C . ILE A 1 93 ? -20.717 14.618 11.727 1.00 68.19 93 ILE A C 1
ATOM 714 O O . ILE A 1 93 ? -20.993 13.424 11.564 1.00 68.19 93 ILE A O 1
ATOM 718 N N . THR A 1 94 ? -19.550 15.033 12.210 1.00 78.00 94 THR A N 1
ATOM 719 C CA . THR A 1 94 ? -18.560 14.137 12.807 1.00 78.00 94 THR A CA 1
ATOM 720 C C . THR A 1 94 ? -19.090 13.640 14.146 1.00 78.00 94 THR A C 1
ATOM 722 O O . THR A 1 94 ? -19.491 14.424 15.005 1.00 78.00 94 THR A O 1
ATOM 725 N N . SER A 1 95 ? -19.126 12.324 14.322 1.00 84.25 95 SER A N 1
ATOM 726 C CA . SER A 1 95 ? -19.494 11.684 15.582 1.00 84.25 95 SER A CA 1
ATOM 727 C C . SER A 1 95 ? -18.288 11.001 16.186 1.00 84.25 95 SER A C 1
ATOM 729 O O . SER A 1 95 ? -17.642 10.195 15.522 1.00 84.25 95 SER A O 1
ATOM 731 N N . ARG A 1 96 ? -18.033 11.296 17.460 1.00 89.81 96 ARG A N 1
ATOM 732 C CA . ARG A 1 96 ? -17.022 10.630 18.277 1.00 89.81 96 ARG A CA 1
ATOM 733 C C . ARG A 1 96 ? -17.698 9.612 19.178 1.00 89.81 96 ARG A C 1
ATOM 735 O O . ARG A 1 96 ? -18.674 9.947 19.850 1.00 89.81 96 ARG A O 1
ATOM 742 N N . GLN A 1 97 ? -17.202 8.383 19.188 1.00 91.75 97 GLN A N 1
ATOM 743 C CA . GLN A 1 97 ? -17.680 7.319 20.073 1.00 91.75 97 GLN A CA 1
ATOM 744 C C . GLN A 1 97 ? -16.496 6.645 20.760 1.00 91.75 97 GLN A C 1
ATOM 746 O O . GLN A 1 97 ? -15.440 6.481 20.151 1.00 91.75 97 GLN A O 1
ATOM 751 N N . GLU A 1 98 ? -16.672 6.259 22.022 1.00 93.88 98 GLU A N 1
ATOM 752 C CA . GLU A 1 98 ? -15.727 5.368 22.696 1.00 93.88 98 GLU A CA 1
ATOM 753 C C . GLU A 1 98 ? -15.832 3.973 22.072 1.00 93.88 98 GLU A C 1
ATOM 755 O O . GLU A 1 98 ? -16.924 3.513 21.732 1.00 93.88 98 GLU A O 1
ATOM 760 N N . ALA A 1 99 ? -14.694 3.321 21.874 1.00 94.31 99 ALA A N 1
ATOM 761 C CA . ALA A 1 99 ? -14.609 1.999 21.281 1.00 94.31 99 ALA A CA 1
ATOM 762 C C . ALA A 1 99 ? -13.818 1.058 22.187 1.00 94.31 99 ALA A C 1
ATOM 764 O O . ALA A 1 99 ? -12.969 1.480 22.971 1.00 94.31 99 ALA A O 1
ATOM 765 N N . HIS A 1 100 ? -14.067 -0.237 22.040 1.00 92.94 100 HIS A N 1
ATOM 766 C CA . HIS A 1 100 ? -13.350 -1.275 22.768 1.00 92.94 100 HIS A CA 1
ATOM 767 C C . HIS A 1 100 ? -12.400 -2.008 21.829 1.00 92.94 100 HIS A C 1
ATOM 769 O O . HIS A 1 100 ? -12.815 -2.464 20.761 1.00 92.94 100 HIS A O 1
ATOM 775 N N . LEU A 1 101 ? -11.135 -2.142 22.232 1.00 93.44 101 LEU A N 1
ATOM 776 C CA . LEU A 1 101 ? -10.203 -3.054 21.579 1.00 93.44 101 LEU A CA 1
ATOM 777 C C . LEU A 1 101 ? -10.650 -4.487 21.867 1.00 93.44 101 LEU A C 1
ATOM 77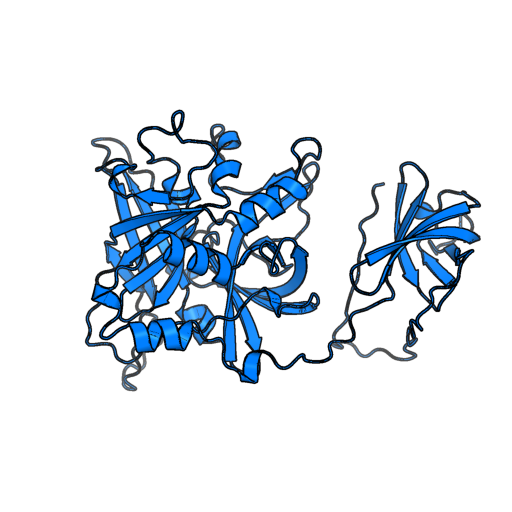9 O O . LEU A 1 101 ? -10.684 -4.895 23.021 1.00 93.44 101 LEU A O 1
ATOM 783 N N . LEU A 1 102 ? -10.995 -5.237 20.823 1.00 90.25 102 LEU A N 1
ATOM 784 C CA . LEU A 1 102 ? -11.332 -6.654 20.955 1.00 90.25 102 LEU A CA 1
ATOM 785 C C . LEU A 1 102 ? -10.061 -7.506 20.957 1.00 90.25 102 LEU A C 1
ATOM 787 O O . LEU A 1 102 ? -9.902 -8.405 21.775 1.00 90.25 102 LEU A O 1
ATOM 791 N N . MET A 1 103 ? -9.162 -7.225 20.011 1.00 90.81 103 MET A N 1
ATOM 792 C CA . MET A 1 103 ? -7.899 -7.939 19.831 1.00 90.81 103 MET A CA 1
ATOM 793 C C . MET A 1 103 ? -7.027 -7.271 18.766 1.00 90.81 103 MET A C 1
ATOM 795 O O . MET A 1 103 ? -7.506 -6.469 17.961 1.00 90.81 103 MET A O 1
ATOM 799 N N . MET A 1 104 ? -5.762 -7.678 18.702 1.00 93.19 104 MET A N 1
ATOM 800 C CA . MET A 1 104 ? -4.889 -7.475 17.552 1.00 93.19 104 MET A CA 1
ATOM 801 C C . MET A 1 104 ? -4.598 -8.793 16.844 1.00 93.19 104 MET A C 1
ATOM 803 O O . MET A 1 104 ? -4.414 -9.832 17.477 1.00 93.19 104 MET A O 1
ATOM 807 N N . ILE A 1 105 ? -4.534 -8.741 15.517 1.00 93.38 105 ILE A N 1
ATOM 808 C CA . ILE A 1 105 ? -4.355 -9.906 14.652 1.00 93.38 105 ILE A CA 1
ATOM 809 C C . ILE A 1 105 ? -3.205 -9.639 13.693 1.00 93.38 105 ILE A C 1
ATOM 811 O O . ILE A 1 105 ? -3.147 -8.595 13.042 1.00 93.38 105 ILE A O 1
ATOM 815 N N . ASN A 1 106 ? -2.297 -10.601 13.598 1.00 94.88 106 ASN A N 1
ATOM 816 C CA . ASN A 1 106 ? -1.176 -10.577 12.676 1.00 94.88 106 ASN A CA 1
ATOM 817 C C . ASN A 1 106 ? -1.595 -11.172 11.323 1.00 94.88 106 ASN A C 1
ATOM 819 O O . ASN A 1 106 ? -2.016 -12.328 11.242 1.00 94.88 106 ASN A O 1
ATOM 823 N N . CYS A 1 107 ? -1.444 -10.405 10.247 1.00 95.88 107 CYS A N 1
ATOM 824 C CA . CYS A 1 107 ? -1.565 -10.907 8.884 1.00 95.88 107 CYS A CA 1
ATOM 825 C C . CYS A 1 107 ? -0.255 -11.593 8.481 1.00 95.88 107 CYS A C 1
ATOM 827 O O . CYS A 1 107 ? 0.654 -10.970 7.921 1.00 95.88 107 CYS A O 1
ATOM 829 N N . VAL A 1 108 ? -0.163 -12.890 8.773 1.00 94.50 108 VAL A N 1
ATOM 830 C CA . VAL A 1 108 ? 1.055 -13.685 8.553 1.00 94.50 108 VAL A CA 1
ATOM 831 C C . VAL A 1 108 ? 1.458 -13.742 7.079 1.00 94.50 108 VAL A C 1
ATOM 833 O O . VAL A 1 108 ? 2.641 -13.670 6.765 1.00 94.50 108 VAL A O 1
ATOM 836 N N . GLU A 1 109 ? 0.499 -13.774 6.148 1.00 96.00 109 GLU A N 1
ATOM 837 C CA . GLU A 1 109 ? 0.807 -13.764 4.716 1.00 96.00 109 GLU A CA 1
ATOM 838 C C . GLU A 1 109 ? 1.469 -12.451 4.268 1.00 96.00 109 GLU A C 1
ATOM 840 O O . GLU A 1 109 ? 2.366 -12.460 3.419 1.00 96.00 109 GLU A O 1
ATOM 845 N N . PHE A 1 110 ? 1.043 -11.318 4.838 1.00 96.44 110 PHE A N 1
ATOM 846 C CA . PHE A 1 110 ? 1.679 -10.026 4.590 1.00 96.44 110 PHE A CA 1
ATOM 847 C C . PHE A 1 110 ? 3.051 -9.961 5.256 1.00 96.44 110 PHE A C 1
ATOM 849 O O . PHE A 1 110 ? 4.004 -9.533 4.611 1.00 96.44 110 PHE A O 1
ATOM 856 N N . GLN A 1 111 ? 3.169 -10.428 6.503 1.00 94.19 111 GLN A N 1
ATOM 857 C CA . GLN A 1 111 ? 4.438 -10.495 7.229 1.00 94.19 111 GLN A CA 1
ATOM 858 C C . GLN A 1 111 ? 5.490 -11.293 6.444 1.00 94.19 111 GLN A C 1
ATOM 860 O O . GLN A 1 111 ? 6.612 -10.827 6.242 1.00 94.19 111 GLN A O 1
ATOM 865 N N . ASP A 1 112 ? 5.104 -12.458 5.923 1.00 93.62 112 ASP A N 1
ATOM 866 C CA . ASP A 1 112 ? 5.958 -13.303 5.091 1.00 93.62 112 ASP A CA 1
ATOM 867 C C . ASP A 1 112 ? 6.388 -12.599 3.802 1.00 93.62 112 ASP A C 1
ATOM 869 O O . ASP A 1 112 ? 7.554 -12.674 3.407 1.00 93.62 112 ASP A O 1
ATOM 873 N N . ALA A 1 113 ? 5.455 -11.931 3.118 1.00 94.44 113 ALA A N 1
ATOM 874 C CA . ALA A 1 113 ? 5.753 -11.189 1.896 1.00 94.44 113 ALA A CA 1
ATOM 875 C C . ALA A 1 113 ? 6.697 -10.011 2.172 1.00 94.44 113 ALA A C 1
ATOM 877 O O . ALA A 1 113 ? 7.685 -9.835 1.459 1.00 94.44 113 ALA A O 1
ATOM 878 N N . PHE A 1 114 ? 6.424 -9.254 3.234 1.00 92.62 114 PHE A N 1
ATOM 879 C CA . PHE A 1 114 ? 7.220 -8.117 3.676 1.00 92.62 114 PHE A CA 1
ATOM 880 C C . PHE A 1 114 ? 8.657 -8.542 3.992 1.00 92.62 114 PHE A C 1
ATOM 882 O O . PHE A 1 114 ? 9.594 -8.018 3.392 1.00 92.62 114 PHE A O 1
ATOM 889 N N . ASN A 1 115 ? 8.837 -9.570 4.825 1.00 89.31 115 ASN A N 1
ATOM 890 C CA . ASN A 1 115 ? 10.157 -10.068 5.226 1.00 89.31 115 ASN A CA 1
ATOM 891 C C . ASN A 1 115 ? 10.966 -10.655 4.057 1.00 89.31 115 ASN A C 1
ATOM 893 O O . ASN A 1 115 ? 12.197 -10.595 4.052 1.00 89.31 115 ASN A O 1
ATOM 897 N N . LYS A 1 116 ? 10.296 -11.236 3.052 1.00 89.69 116 LYS A N 1
ATOM 898 C CA . LYS A 1 116 ? 10.966 -11.766 1.852 1.00 89.69 116 LYS A CA 1
ATOM 899 C C . LYS A 1 116 ? 11.513 -10.660 0.953 1.00 89.69 116 LYS A C 1
ATOM 901 O O . LYS A 1 116 ? 12.567 -10.863 0.348 1.00 89.69 116 LYS A O 1
ATOM 906 N N . ILE A 1 117 ? 10.800 -9.538 0.847 1.00 85.75 117 ILE A N 1
ATOM 907 C CA . ILE A 1 117 ? 11.121 -8.436 -0.073 1.00 85.75 117 ILE A CA 1
ATOM 908 C C . ILE A 1 117 ? 12.042 -7.407 0.584 1.00 85.75 117 ILE A C 1
ATOM 910 O O . ILE A 1 117 ? 12.998 -6.954 -0.039 1.00 85.75 117 ILE A O 1
ATOM 914 N N . PHE A 1 118 ? 11.765 -7.042 1.833 1.00 84.44 118 PHE A N 1
ATOM 915 C CA . PHE A 1 118 ? 12.395 -5.920 2.522 1.00 84.44 118 PHE A CA 1
ATOM 916 C C . PHE A 1 118 ? 13.360 -6.416 3.598 1.00 84.44 118 PHE A C 1
ATOM 918 O O . PHE A 1 118 ? 13.134 -6.264 4.797 1.00 84.44 118 PHE A O 1
ATOM 925 N N . LYS A 1 119 ? 14.447 -7.058 3.163 1.00 73.12 119 LYS A N 1
ATOM 926 C CA . LYS A 1 119 ? 15.471 -7.584 4.073 1.00 73.12 119 LYS A CA 1
ATOM 927 C C . LYS A 1 119 ? 16.264 -6.440 4.713 1.00 73.12 119 LYS A C 1
ATOM 929 O O . LYS A 1 119 ? 16.556 -5.440 4.067 1.00 73.12 119 LYS A O 1
ATOM 934 N N . GLY A 1 120 ? 16.676 -6.611 5.970 1.00 58.25 120 GLY A N 1
ATOM 935 C CA . GLY A 1 120 ? 17.353 -5.559 6.746 1.00 58.25 120 GLY A CA 1
ATOM 936 C C . GLY A 1 120 ? 18.682 -5.048 6.165 1.00 58.25 120 GLY A C 1
ATOM 937 O O . GLY A 1 120 ? 19.077 -3.933 6.472 1.00 58.25 120 GLY A O 1
ATOM 938 N N . ALA A 1 121 ? 19.350 -5.808 5.291 1.00 57.22 121 ALA A N 1
ATOM 939 C CA . ALA A 1 121 ? 20.587 -5.377 4.626 1.00 57.22 121 ALA A CA 1
ATOM 940 C C . ALA A 1 121 ? 20.364 -4.345 3.501 1.00 57.22 121 ALA A C 1
ATOM 942 O O . ALA A 1 121 ? 21.322 -3.786 2.977 1.00 57.22 121 ALA A O 1
ATOM 943 N N . ASP A 1 122 ? 19.109 -4.101 3.119 1.00 65.06 122 ASP A N 1
ATOM 944 C CA . ASP A 1 122 ? 18.749 -3.306 1.951 1.00 65.06 122 ASP A CA 1
ATOM 945 C C . ASP A 1 122 ? 18.380 -1.846 2.297 1.00 65.06 122 ASP A C 1
ATOM 947 O O . ASP A 1 122 ? 17.797 -1.171 1.458 1.00 65.06 122 ASP A O 1
ATOM 951 N N . ASN A 1 123 ? 18.698 -1.316 3.484 1.00 75.25 123 ASN A N 1
ATOM 952 C CA . ASN A 1 123 ? 18.447 0.096 3.849 1.00 75.25 123 ASN A CA 1
ATOM 953 C C . ASN A 1 123 ? 17.015 0.586 3.534 1.00 75.25 123 ASN A C 1
ATOM 955 O O . ASN A 1 123 ? 16.816 1.683 3.006 1.00 75.25 123 ASN A O 1
ATOM 959 N N . TRP A 1 124 ? 16.011 -0.255 3.794 1.00 81.00 124 TRP A N 1
ATOM 960 C CA . TRP A 1 124 ? 14.607 0.127 3.660 1.00 81.00 124 TRP A CA 1
ATOM 961 C C . TRP A 1 124 ? 14.125 0.837 4.925 1.00 81.00 124 TRP A C 1
ATOM 963 O O . TRP A 1 124 ? 14.327 0.339 6.032 1.00 81.00 124 TRP A O 1
ATOM 973 N N . GLY A 1 125 ? 13.446 1.967 4.749 1.00 80.81 125 GLY A N 1
ATOM 974 C CA . GLY A 1 125 ? 12.742 2.687 5.806 1.00 80.81 125 GLY A CA 1
ATOM 975 C C . GLY A 1 125 ? 11.238 2.661 5.558 1.00 80.81 125 GLY A C 1
ATOM 976 O O . GLY A 1 125 ? 10.786 2.850 4.429 1.00 80.81 125 GLY A O 1
ATOM 977 N N . PHE A 1 126 ? 10.448 2.456 6.607 1.00 82.19 126 PHE A N 1
ATOM 978 C CA . PHE A 1 126 ? 8.988 2.488 6.535 1.00 82.19 126 PHE A CA 1
ATOM 979 C C . PHE A 1 126 ? 8.466 3.417 7.610 1.00 82.19 126 PHE A C 1
ATOM 981 O O . PHE A 1 126 ? 8.887 3.328 8.762 1.00 82.19 126 PHE A O 1
ATOM 988 N N . TYR A 1 127 ? 7.546 4.304 7.242 1.00 77.56 127 TYR A N 1
ATOM 989 C CA . TYR A 1 127 ? 6.909 5.159 8.230 1.00 77.56 127 TYR A CA 1
ATOM 990 C C . TYR A 1 127 ? 6.008 4.305 9.122 1.00 77.56 127 TYR A C 1
ATOM 992 O O . TYR A 1 127 ? 5.148 3.582 8.609 1.00 77.56 127 TYR A O 1
ATOM 1000 N N . SER A 1 128 ? 6.221 4.395 10.433 1.00 64.62 128 SER A N 1
ATOM 1001 C CA . SER A 1 128 ? 5.501 3.648 11.470 1.00 64.62 128 SER A CA 1
ATOM 1002 C C . SER A 1 128 ? 5.015 4.549 12.619 1.00 64.62 128 SER A C 1
ATOM 1004 O O . SER A 1 128 ? 4.815 4.069 13.730 1.00 64.62 128 SER A O 1
ATOM 1006 N N . GLY A 1 129 ? 4.835 5.855 12.384 1.00 61.34 129 GLY A N 1
ATOM 1007 C CA . GLY A 1 129 ? 4.348 6.812 13.390 1.00 61.34 129 GLY A CA 1
ATOM 1008 C C . GLY A 1 129 ? 5.362 7.890 13.798 1.00 61.34 129 GLY A C 1
ATOM 1009 O O . GLY A 1 129 ? 6.277 8.219 13.046 1.00 61.34 129 GLY A O 1
ATOM 1010 N N . THR A 1 130 ? 5.147 8.514 14.964 1.00 52.81 130 THR A N 1
ATOM 1011 C CA . THR A 1 130 ? 5.860 9.730 15.411 1.00 52.81 130 THR A CA 1
ATOM 1012 C C . THR A 1 130 ? 7.380 9.555 15.509 1.00 52.81 130 THR A C 1
ATOM 1014 O O . THR A 1 130 ? 7.860 8.504 15.906 1.00 52.81 130 THR A O 1
ATOM 1017 N N . LEU A 1 131 ? 8.115 10.631 15.201 1.00 46.22 131 LEU A N 1
ATOM 1018 C CA . LEU A 1 131 ? 9.583 10.783 15.132 1.00 46.22 131 LEU A CA 1
ATOM 1019 C C . LEU A 1 131 ? 10.358 10.575 16.456 1.00 46.22 131 LEU A C 1
ATOM 1021 O O . LEU A 1 131 ? 11.479 11.062 16.587 1.00 46.22 131 LEU A O 1
ATOM 1025 N N . ASP A 1 132 ? 9.794 9.879 17.442 1.00 47.34 132 ASP A N 1
ATOM 1026 C CA . ASP A 1 132 ? 10.527 9.596 18.675 1.00 47.34 132 ASP A CA 1
ATOM 1027 C C . ASP A 1 132 ? 11.511 8.443 18.432 1.00 47.34 132 ASP A C 1
ATOM 1029 O O . ASP A 1 132 ? 11.181 7.420 17.832 1.00 47.34 132 ASP A O 1
ATOM 1033 N N . THR A 1 133 ? 12.741 8.610 18.902 1.00 39.75 133 THR A N 1
ATOM 1034 C CA . THR A 1 133 ? 13.910 7.743 18.674 1.00 39.75 133 THR A CA 1
ATOM 1035 C C . THR A 1 133 ? 13.774 6.296 19.178 1.00 39.75 133 THR A C 1
ATOM 1037 O O . THR A 1 133 ? 14.659 5.483 18.928 1.00 39.75 133 THR A O 1
ATOM 1040 N N . GLU A 1 134 ? 12.662 5.936 19.821 1.00 44.28 134 GLU A N 1
ATOM 1041 C CA . GLU A 1 134 ? 12.338 4.569 20.264 1.00 44.28 134 GLU A CA 1
ATOM 1042 C C . GLU A 1 134 ? 11.642 3.713 19.175 1.00 44.28 134 GLU A C 1
ATOM 1044 O O . GLU A 1 134 ? 11.376 2.530 19.378 1.00 44.28 134 GLU A O 1
ATOM 1049 N N . VAL A 1 135 ? 11.354 4.278 17.993 1.00 48.66 135 VAL A N 1
ATOM 1050 C CA . VAL A 1 135 ? 10.465 3.682 16.966 1.00 48.66 135 VAL A CA 1
ATOM 1051 C C . VAL A 1 135 ? 11.158 2.708 15.989 1.00 48.66 135 VAL A C 1
ATOM 1053 O O . VAL A 1 135 ? 10.496 2.063 15.175 1.00 48.66 135 VAL A O 1
ATOM 1056 N N . LEU A 1 136 ? 12.472 2.485 16.108 1.00 46.38 136 LEU A N 1
ATOM 1057 C CA . LEU A 1 136 ? 13.190 1.477 15.302 1.00 46.38 136 LEU A CA 1
ATOM 1058 C C . LEU A 1 136 ? 12.713 0.025 15.559 1.00 46.38 136 LEU A C 1
ATOM 1060 O O . LEU A 1 136 ? 12.956 -0.853 14.731 1.00 46.38 136 LEU A O 1
ATOM 1064 N N . GLU A 1 137 ? 11.987 -0.235 16.655 1.00 51.78 137 GLU A N 1
ATOM 1065 C CA . GLU A 1 137 ? 11.519 -1.574 17.051 1.00 51.78 137 GLU A CA 1
ATOM 1066 C C . GLU A 1 137 ? 10.122 -1.989 16.534 1.00 51.78 137 GLU A C 1
ATOM 1068 O O . GLU A 1 137 ? 9.751 -3.166 16.670 1.00 51.78 137 GLU A O 1
ATOM 1073 N N . ASP A 1 138 ? 9.358 -1.077 15.916 1.00 63.94 138 ASP A N 1
ATOM 1074 C CA . ASP A 1 138 ? 7.925 -1.291 15.626 1.00 63.94 138 ASP A CA 1
ATOM 1075 C C . ASP A 1 138 ? 7.604 -1.748 14.189 1.00 63.94 138 ASP A C 1
ATOM 1077 O O . ASP A 1 138 ? 6.445 -2.018 13.868 1.00 63.94 138 ASP A O 1
ATOM 1081 N N . SER A 1 139 ? 8.608 -1.966 13.330 1.00 74.00 139 SER A N 1
ATOM 1082 C CA . SER A 1 139 ? 8.390 -2.576 12.001 1.00 74.00 139 SER A CA 1
ATOM 1083 C C . SER A 1 139 ? 7.772 -3.980 12.091 1.00 74.00 139 SER A C 1
ATOM 1085 O O . SER A 1 139 ? 7.013 -4.397 11.215 1.00 74.00 139 SER A O 1
ATOM 1087 N N . ARG A 1 140 ? 8.017 -4.686 13.203 1.00 81.56 140 ARG A N 1
ATOM 1088 C CA . ARG A 1 140 ? 7.399 -5.981 13.533 1.00 81.56 140 ARG A CA 1
ATOM 1089 C C . ARG A 1 140 ? 5.876 -5.900 13.673 1.00 81.56 140 ARG A C 1
ATOM 1091 O O . ARG A 1 140 ? 5.212 -6.919 13.498 1.00 81.56 140 ARG A O 1
ATOM 1098 N N . PHE A 1 141 ? 5.332 -4.714 13.956 1.00 88.94 141 PHE A N 1
ATOM 1099 C CA . PHE A 1 141 ? 3.896 -4.469 14.087 1.00 88.94 141 PHE A CA 1
ATOM 1100 C C . PHE A 1 141 ? 3.232 -3.984 12.789 1.00 88.94 141 PHE A C 1
ATOM 1102 O O . PHE A 1 141 ? 2.009 -3.883 12.751 1.00 88.94 141 PHE A O 1
ATOM 1109 N N . LEU A 1 142 ? 3.982 -3.769 11.696 1.00 91.69 142 LEU A N 1
ATOM 1110 C CA . LEU A 1 142 ? 3.415 -3.397 10.383 1.00 91.69 142 LEU A CA 1
ATOM 1111 C C . LEU A 1 142 ? 2.423 -4.440 9.847 1.00 91.69 142 LEU A C 1
ATOM 1113 O O . LEU A 1 142 ? 1.521 -4.110 9.082 1.00 91.69 142 LEU A O 1
ATOM 1117 N N . SER A 1 143 ? 2.585 -5.706 10.235 1.00 94.81 143 SER A N 1
ATOM 1118 C CA . SER A 1 143 ? 1.675 -6.791 9.862 1.00 94.81 143 SER A CA 1
ATOM 1119 C C . SER A 1 143 ? 0.505 -6.979 10.829 1.00 94.81 143 SER A C 1
ATOM 1121 O O . SER A 1 143 ? -0.302 -7.881 10.616 1.00 94.81 143 SER A O 1
ATOM 1123 N N . TRP A 1 144 ? 0.398 -6.167 11.882 1.00 95.44 144 TRP A N 1
ATOM 1124 C CA . TRP A 1 144 ? -0.630 -6.305 12.907 1.00 95.44 144 TRP A CA 1
ATOM 1125 C C . TRP A 1 144 ? -1.757 -5.295 12.720 1.00 95.44 144 TRP A C 1
ATOM 1127 O O . TRP A 1 144 ? -1.528 -4.133 12.390 1.00 95.44 144 TRP A O 1
ATOM 1137 N N . PHE A 1 145 ? -2.984 -5.738 12.983 1.00 96.44 145 PHE A N 1
ATOM 1138 C CA . PHE A 1 145 ? -4.205 -4.955 12.811 1.00 96.44 145 PHE A CA 1
ATOM 1139 C C . PHE A 1 145 ? -5.072 -5.073 14.056 1.00 96.44 145 PHE A C 1
ATOM 1141 O O . PHE A 1 145 ? -5.277 -6.178 14.559 1.00 96.44 145 PHE A O 1
ATOM 1148 N N . ALA A 1 146 ? -5.569 -3.944 14.551 1.00 95.50 146 ALA A N 1
ATOM 1149 C CA . ALA A 1 146 ? -6.460 -3.906 15.702 1.00 95.50 146 ALA A CA 1
ATOM 1150 C C . ALA A 1 146 ? -7.917 -3.998 15.245 1.00 95.50 146 ALA A C 1
ATOM 1152 O O . ALA A 1 146 ? -8.320 -3.330 14.290 1.00 95.50 146 ALA A O 1
ATOM 1153 N N . LEU A 1 147 ? -8.694 -4.828 15.937 1.00 94.81 147 LEU A N 1
ATOM 1154 C CA . LEU A 1 147 ? -10.132 -4.968 15.757 1.00 94.81 147 LEU A CA 1
ATOM 1155 C C . LEU A 1 147 ? -10.845 -4.238 16.893 1.00 94.81 147 LEU A C 1
ATOM 1157 O O . LEU A 1 147 ? -10.632 -4.554 18.066 1.00 94.81 147 LEU A O 1
ATOM 1161 N N . LEU A 1 148 ? -11.699 -3.283 16.543 1.00 94.44 148 LEU A N 1
ATOM 1162 C CA . LEU A 1 148 ? -12.413 -2.439 17.492 1.00 94.44 148 LEU A CA 1
ATOM 1163 C C . LEU A 1 148 ? -13.922 -2.653 17.393 1.00 94.44 148 LEU A C 1
ATOM 1165 O O . LEU A 1 148 ? -14.472 -2.836 16.302 1.00 94.44 148 LEU A O 1
ATOM 1169 N N . LYS A 1 149 ? -14.588 -2.559 18.543 1.00 92.56 149 LYS A N 1
ATOM 1170 C CA . LYS A 1 149 ? -16.043 -2.511 18.664 1.00 92.56 149 LYS A CA 1
ATOM 1171 C C . LYS A 1 149 ? -16.481 -1.103 19.040 1.00 92.56 149 LYS A C 1
ATOM 1173 O O . LYS A 1 149 ? -16.164 -0.624 20.124 1.00 92.56 149 LYS A O 1
ATOM 1178 N N . VAL A 1 150 ? -17.251 -0.478 18.164 1.00 90.69 150 VAL A N 1
ATOM 1179 C CA . VAL A 1 150 ? -17.938 0.791 18.401 1.00 90.69 150 VAL A CA 1
ATOM 1180 C C . VAL A 1 150 ? -19.388 0.483 18.796 1.00 90.69 150 VAL A C 1
ATOM 1182 O O . VAL A 1 150 ? -20.047 -0.295 18.100 1.00 90.69 150 VAL A O 1
ATOM 1185 N N . PRO A 1 151 ? -19.921 1.058 19.885 1.00 85.12 151 PRO A N 1
ATOM 1186 C CA . PRO A 1 151 ? -21.345 1.004 20.186 1.00 85.12 151 PRO A CA 1
ATOM 1187 C C . PRO A 1 151 ? -22.131 1.718 19.080 1.00 85.12 151 PRO A C 1
ATOM 1189 O O . PRO A 1 151 ? -21.987 2.921 18.870 1.00 85.12 151 PRO A O 1
ATOM 1192 N N . THR A 1 152 ? -22.948 0.978 18.338 1.00 71.69 152 THR A N 1
ATOM 1193 C CA . THR A 1 152 ? -23.772 1.518 17.251 1.00 71.69 152 THR A CA 1
ATOM 1194 C C . THR A 1 152 ? -25.249 1.385 17.605 1.00 71.69 152 THR A C 1
ATOM 1196 O O . THR A 1 152 ? -25.694 0.345 18.086 1.00 71.69 152 THR A O 1
ATOM 1199 N N . SER A 1 153 ? -26.029 2.451 17.388 1.00 61.22 153 SER A N 1
ATOM 1200 C CA . SER A 1 153 ? -27.490 2.385 17.511 1.00 61.22 153 SER A CA 1
ATOM 1201 C C . SER A 1 153 ? -28.051 1.627 16.309 1.00 61.22 153 SER A C 1
ATOM 1203 O O . SER A 1 153 ? -27.838 2.036 15.166 1.00 61.22 153 SER A O 1
ATOM 1205 N N . SER A 1 154 ? -28.793 0.546 16.557 1.00 53.06 154 SER A N 1
ATOM 1206 C CA . SER A 1 154 ? -29.415 -0.332 15.549 1.00 53.06 154 SER A CA 1
ATOM 1207 C C . SER A 1 154 ? -30.451 0.357 14.644 1.00 53.06 154 SER A C 1
ATOM 1209 O O . SER A 1 154 ? -31.015 -0.269 13.753 1.00 53.06 154 SER A O 1
ATOM 1211 N N . THR A 1 155 ? -30.704 1.650 14.848 1.00 48.59 155 THR A N 1
ATOM 1212 C CA . THR A 1 155 ? -31.723 2.434 14.143 1.00 48.59 155 THR A CA 1
ATOM 1213 C C . THR A 1 155 ? -31.262 3.005 12.799 1.00 48.59 155 THR A C 1
ATOM 1215 O O . THR A 1 155 ? -32.104 3.447 12.019 1.00 48.59 155 THR A O 1
ATOM 1218 N N . CYS A 1 156 ? -29.958 3.019 12.498 1.00 49.12 156 CYS A N 1
ATOM 1219 C CA . CYS A 1 156 ? -29.452 3.509 11.210 1.00 49.12 156 CYS A CA 1
ATOM 1220 C C . CYS A 1 156 ? -29.413 2.384 10.167 1.00 49.12 156 CYS A C 1
ATOM 1222 O O . CYS A 1 156 ? -28.438 1.646 10.064 1.00 49.12 156 CYS A O 1
ATOM 1224 N N . THR A 1 157 ? -30.456 2.298 9.342 1.00 49.00 157 THR A N 1
ATOM 1225 C CA . THR A 1 157 ? -30.537 1.395 8.177 1.00 49.00 157 THR A CA 1
ATOM 1226 C C . THR A 1 157 ? -29.750 1.895 6.956 1.00 49.00 157 THR A C 1
ATOM 1228 O O . THR A 1 157 ? -29.784 1.269 5.902 1.00 49.00 157 THR A O 1
ATOM 1231 N N . CYS A 1 158 ? -29.055 3.033 7.061 1.00 51.06 158 CYS A N 1
ATOM 1232 C CA . CYS A 1 158 ? -28.470 3.731 5.914 1.00 51.06 158 CYS A CA 1
ATOM 1233 C C . CYS A 1 158 ? -27.074 3.249 5.483 1.00 51.06 158 CYS A C 1
ATOM 1235 O O . CYS A 1 158 ? -26.624 3.660 4.415 1.00 51.06 158 CYS A O 1
ATOM 1237 N N . LYS A 1 159 ? -26.381 2.404 6.263 1.00 58.34 159 LYS A N 1
ATOM 1238 C CA . LYS A 1 159 ? -25.039 1.905 5.910 1.00 58.34 159 LYS A CA 1
ATOM 1239 C C . LYS A 1 159 ? -24.960 0.377 5.972 1.00 58.34 159 LYS A C 1
ATOM 1241 O O . LYS A 1 159 ? -24.929 -0.214 7.049 1.00 58.34 159 LYS A O 1
ATOM 1246 N N . GLU A 1 160 ? -24.904 -0.241 4.794 1.00 65.88 160 GLU A N 1
ATOM 1247 C CA . GLU A 1 160 ? -24.644 -1.672 4.607 1.00 65.88 160 GLU A CA 1
ATOM 1248 C C . GLU A 1 160 ? -23.165 -2.025 4.878 1.00 65.88 160 GLU A C 1
ATOM 1250 O O . GLU A 1 160 ? -22.314 -1.161 5.104 1.00 65.88 160 GLU A O 1
ATOM 1255 N N . THR A 1 161 ? -22.851 -3.324 4.877 1.00 73.69 161 THR A N 1
ATOM 1256 C CA . THR A 1 161 ? -21.472 -3.831 5.001 1.00 73.69 161 THR A CA 1
ATOM 1257 C C . THR A 1 161 ? -20.592 -3.247 3.896 1.00 73.69 161 THR A C 1
ATOM 1259 O O . THR A 1 161 ? -21.009 -3.209 2.736 1.00 73.69 161 THR A O 1
ATOM 1262 N N . ILE A 1 162 ? -19.367 -2.818 4.224 1.00 81.69 162 ILE A N 1
ATOM 1263 C CA . ILE A 1 162 ? -18.458 -2.277 3.210 1.00 81.69 162 ILE A CA 1
ATOM 1264 C C . ILE A 1 162 ? -18.053 -3.408 2.255 1.00 81.69 162 ILE A C 1
ATOM 1266 O O . ILE A 1 162 ? -17.445 -4.393 2.688 1.00 81.69 162 ILE A O 1
ATOM 1270 N N . PRO A 1 163 ? -18.373 -3.302 0.951 1.00 85.06 163 PRO A N 1
ATOM 1271 C CA . PRO A 1 163 ? -18.071 -4.366 0.013 1.00 85.06 163 PRO A CA 1
ATOM 1272 C C . PRO A 1 163 ? -16.560 -4.449 -0.196 1.00 85.06 163 PRO A C 1
ATOM 1274 O O . PRO A 1 163 ? -15.883 -3.442 -0.423 1.00 85.06 163 PRO A O 1
ATOM 1277 N N . TRP A 1 164 ? -16.024 -5.663 -0.173 1.00 87.44 164 TRP A N 1
ATOM 1278 C CA . TRP A 1 164 ? -14.605 -5.928 -0.374 1.00 87.44 164 TRP A CA 1
ATOM 1279 C C . TRP A 1 164 ? -14.405 -7.041 -1.413 1.00 87.44 164 TRP A C 1
ATOM 1281 O O . TRP A 1 164 ? -15.339 -7.768 -1.756 1.00 87.44 164 TRP A O 1
ATOM 1291 N N . VAL A 1 165 ? -13.200 -7.154 -1.979 1.00 87.50 165 VAL A N 1
ATOM 1292 C CA . VAL A 1 165 ? -12.856 -8.233 -2.929 1.00 87.50 165 VAL A CA 1
ATOM 1293 C C . VAL A 1 165 ? -11.522 -8.889 -2.594 1.00 87.50 165 VAL A C 1
ATOM 1295 O O . VAL A 1 165 ? -10.628 -8.276 -2.012 1.00 87.50 165 VAL A O 1
ATOM 1298 N N . LYS A 1 166 ? -11.367 -10.156 -2.996 1.00 90.19 166 LYS A N 1
ATOM 1299 C CA . LYS A 1 166 ? -10.112 -10.899 -2.819 1.00 90.19 166 LYS A CA 1
ATOM 1300 C C . LYS A 1 166 ? -8.982 -10.242 -3.610 1.00 90.19 166 LYS A C 1
ATOM 1302 O O . LYS A 1 166 ? -9.080 -10.089 -4.834 1.00 90.19 166 LYS A O 1
ATOM 1307 N N . SER A 1 167 ? -7.871 -9.954 -2.934 1.00 90.62 167 SER A N 1
ATOM 1308 C CA . SER A 1 167 ? -6.688 -9.343 -3.551 1.00 90.62 167 SER A CA 1
ATOM 1309 C C . SER A 1 167 ? -6.050 -10.224 -4.620 1.00 90.62 167 SER A C 1
ATOM 1311 O O . SER A 1 167 ? -5.459 -9.688 -5.550 1.00 90.62 167 SER A O 1
ATOM 1313 N N . GLY A 1 168 ? -6.224 -11.550 -4.575 1.00 87.12 168 GLY A N 1
ATOM 1314 C CA . GLY A 1 168 ? -5.711 -12.472 -5.600 1.00 87.12 168 GLY A CA 1
ATOM 1315 C C . GLY A 1 168 ? -6.241 -12.206 -7.018 1.00 87.12 168 GLY A C 1
ATOM 1316 O O . GLY A 1 168 ? -5.648 -12.657 -7.994 1.00 87.12 168 GLY A O 1
ATOM 1317 N N . SER A 1 169 ? -7.333 -11.445 -7.148 1.00 83.00 169 SER A N 1
ATOM 1318 C CA . SER A 1 169 ? -7.880 -11.006 -8.439 1.00 83.00 169 SER A CA 1
ATOM 1319 C C . SER A 1 169 ? -7.261 -9.705 -8.973 1.00 83.00 169 SER A C 1
ATOM 1321 O O . SER A 1 169 ? -7.482 -9.357 -10.137 1.00 83.00 169 SER A O 1
ATOM 1323 N N . LEU A 1 170 ? -6.496 -8.984 -8.143 1.00 88.31 170 LEU A N 1
ATOM 1324 C CA . LEU A 1 170 ? -5.881 -7.714 -8.508 1.00 88.31 170 LEU A CA 1
ATOM 1325 C C . LEU A 1 170 ? -4.817 -7.894 -9.580 1.00 88.31 170 LEU A C 1
ATOM 1327 O O . LEU A 1 170 ? -4.082 -8.882 -9.618 1.00 88.31 170 LEU A O 1
ATOM 1331 N N . LYS A 1 171 ? -4.712 -6.877 -10.430 1.00 85.25 171 LYS A N 1
ATOM 1332 C CA . LYS A 1 171 ? -3.660 -6.757 -11.429 1.00 85.25 171 LYS A CA 1
ATOM 1333 C C . LYS A 1 171 ? -2.933 -5.440 -11.217 1.00 85.25 171 LYS A C 1
ATOM 1335 O O . LYS A 1 171 ? -3.544 -4.435 -10.854 1.00 85.25 171 LYS A O 1
ATOM 1340 N N . LYS A 1 172 ? -1.629 -5.442 -11.489 1.00 87.62 172 LYS A N 1
ATOM 1341 C CA . LYS A 1 172 ? -0.866 -4.202 -11.633 1.00 87.62 172 LYS A CA 1
ATOM 1342 C C . LYS A 1 172 ? -1.559 -3.300 -12.667 1.00 87.62 172 LYS A C 1
ATOM 1344 O O . LYS A 1 172 ? -2.186 -3.804 -13.591 1.00 87.62 172 LYS A O 1
ATOM 1349 N N . GLY A 1 173 ? -1.506 -1.986 -12.481 1.00 83.38 173 GLY A N 1
ATOM 1350 C CA . GLY A 1 173 ? -2.176 -0.996 -13.327 1.00 83.38 173 GLY A CA 1
ATOM 1351 C C . GLY A 1 173 ? -3.669 -0.790 -13.042 1.00 83.38 173 GLY A C 1
ATOM 1352 O O . GLY A 1 173 ? -4.247 0.150 -13.577 1.00 83.38 173 GLY A O 1
ATOM 1353 N N . CYS A 1 174 ? -4.317 -1.609 -12.201 1.00 87.12 174 CYS A N 1
ATOM 1354 C CA . CYS A 1 174 ? -5.694 -1.338 -11.775 1.00 87.12 174 CYS A CA 1
ATOM 1355 C C . CYS A 1 174 ? -5.775 0.008 -11.046 1.00 87.12 174 CYS A C 1
ATOM 1357 O O . CYS A 1 174 ? -4.965 0.258 -10.161 1.00 87.12 174 CYS A O 1
ATOM 1359 N N . HIS A 1 175 ? -6.776 0.836 -11.359 1.00 90.25 175 HIS A N 1
ATOM 1360 C CA . HIS A 1 175 ? -7.022 2.075 -10.618 1.00 90.25 175 HIS A CA 1
ATOM 1361 C C . HIS A 1 175 ? -7.275 1.793 -9.137 1.00 90.25 175 HIS A C 1
ATOM 1363 O O . HIS A 1 175 ? -8.131 0.971 -8.793 1.00 90.25 175 HIS A O 1
ATOM 1369 N N . ALA A 1 176 ? -6.557 2.519 -8.287 1.00 93.56 176 ALA A N 1
ATOM 1370 C CA . ALA A 1 176 ? -6.672 2.466 -6.842 1.00 93.56 176 ALA A CA 1
ATOM 1371 C C . ALA A 1 176 ? -7.114 3.831 -6.304 1.00 93.56 176 ALA A C 1
ATOM 1373 O O . ALA A 1 176 ? -6.708 4.883 -6.805 1.00 93.56 176 ALA A O 1
ATOM 1374 N N . ILE A 1 177 ? -7.965 3.800 -5.288 1.00 95.50 177 ILE A N 1
ATOM 1375 C CA . ILE A 1 177 ? -8.385 4.961 -4.511 1.00 95.50 177 ILE A CA 1
ATOM 1376 C C . ILE A 1 177 ? -7.948 4.693 -3.078 1.00 95.50 177 ILE A C 1
ATOM 1378 O O . ILE A 1 177 ? -8.395 3.709 -2.495 1.00 95.50 177 ILE A O 1
ATOM 1382 N N . ALA A 1 178 ? -7.090 5.539 -2.526 1.00 96.31 178 ALA A N 1
ATOM 1383 C CA . ALA A 1 178 ? -6.751 5.495 -1.112 1.00 96.31 178 ALA A CA 1
ATOM 1384 C C . ALA A 1 178 ? -7.617 6.512 -0.366 1.00 96.31 178 ALA A C 1
ATOM 1386 O O . ALA A 1 178 ? -7.819 7.628 -0.851 1.00 96.31 178 ALA A O 1
ATOM 1387 N N . CYS A 1 179 ? -8.146 6.115 0.785 1.00 95.69 179 CYS A N 1
ATOM 1388 C CA . CYS A 1 179 ? -8.885 6.984 1.684 1.00 95.69 179 CYS A CA 1
ATOM 1389 C C . CYS A 1 179 ? -8.350 6.808 3.105 1.00 95.69 179 CYS A C 1
ATOM 1391 O O . CYS A 1 179 ? -8.180 5.689 3.590 1.00 95.69 179 CYS A O 1
ATOM 1393 N N . GLY A 1 180 ? -8.054 7.922 3.755 1.00 94.31 180 GLY A N 1
ATOM 1394 C CA . GLY A 1 180 ? -7.574 7.959 5.127 1.00 94.31 180 GLY A CA 1
ATOM 1395 C C . GLY A 1 180 ? -7.563 9.390 5.641 1.00 94.31 180 GLY A C 1
ATOM 1396 O O . GLY A 1 180 ? -7.815 10.334 4.899 1.00 94.31 180 GLY A O 1
ATOM 1397 N N . SER A 1 181 ? -7.251 9.547 6.913 1.00 92.81 181 SER A N 1
ATOM 1398 C CA . SER A 1 181 ? -7.354 10.803 7.643 1.00 92.81 181 SER A CA 1
ATOM 1399 C C . SER A 1 181 ? -5.969 11.249 8.115 1.00 92.81 181 SER A C 1
ATOM 1401 O O . SER A 1 181 ? -5.613 11.025 9.275 1.00 92.81 181 SER A O 1
ATOM 1403 N N . PRO A 1 182 ? -5.138 11.827 7.226 1.00 87.88 182 PRO A N 1
ATOM 1404 C CA . PRO A 1 182 ? -3.811 12.285 7.612 1.00 87.88 182 PRO A CA 1
ATOM 1405 C C . PRO A 1 182 ? -3.908 13.328 8.717 1.00 87.88 182 PRO A C 1
ATOM 1407 O O . PRO A 1 182 ? -4.731 14.222 8.637 1.00 87.88 182 PRO A O 1
ATOM 1410 N N . PHE A 1 183 ? -3.095 13.234 9.766 1.00 78.75 183 PHE A N 1
ATOM 1411 C CA . PHE A 1 183 ? -3.205 14.160 10.907 1.00 78.75 183 PHE A CA 1
ATOM 1412 C C . PHE A 1 183 ? -4.629 14.242 11.507 1.00 78.75 183 PHE A C 1
ATOM 1414 O O . PHE A 1 183 ? -5.010 15.276 12.057 1.00 78.75 183 PHE A O 1
ATOM 1421 N N . GLY A 1 184 ? -5.422 13.165 11.401 1.00 67.69 184 GLY A N 1
ATOM 1422 C CA . GLY A 1 184 ? -6.839 13.155 11.771 1.00 67.69 184 GLY A CA 1
ATOM 1423 C C . GLY A 1 184 ? -7.111 13.585 13.213 1.00 67.69 184 GLY A C 1
ATOM 1424 O O . GLY A 1 184 ? -8.095 14.269 13.452 1.00 67.69 184 GLY A O 1
ATOM 1425 N N . GLY A 1 185 ? -6.215 13.281 14.159 1.00 71.56 185 GLY A N 1
ATOM 1426 C CA . GLY A 1 185 ? -6.336 13.751 15.545 1.00 71.56 185 GLY A CA 1
ATOM 1427 C C . GLY A 1 185 ? -6.085 15.253 15.752 1.00 71.56 185 GLY A C 1
ATOM 1428 O O . GLY A 1 185 ? -6.463 15.783 16.790 1.00 71.56 185 GLY A O 1
ATOM 1429 N N . LEU A 1 186 ? -5.463 15.956 14.795 1.00 78.25 186 LEU A N 1
ATOM 1430 C CA . LEU A 1 186 ? -5.160 17.390 14.908 1.00 78.25 186 LEU A CA 1
ATOM 1431 C C . LEU A 1 186 ? -6.325 18.264 14.432 1.00 78.25 186 LEU A C 1
ATOM 1433 O O . LEU A 1 186 ? -6.687 19.233 15.094 1.00 78.25 186 LEU A O 1
ATOM 1437 N N . CYS A 1 187 ? -6.881 17.954 13.259 1.00 77.50 187 CYS A N 1
ATOM 1438 C CA . CYS A 1 187 ? -7.989 18.706 12.671 1.00 77.50 187 CYS A CA 1
ATOM 1439 C C . CYS A 1 187 ? -8.866 17.776 11.813 1.00 77.50 187 CYS A C 1
ATOM 1441 O O . CYS A 1 187 ? -8.703 17.738 10.588 1.00 77.50 187 CYS A O 1
ATOM 1443 N N . PRO A 1 188 ? -9.788 17.017 12.441 1.00 77.25 188 PRO A N 1
ATOM 1444 C CA . PRO A 1 188 ? -10.692 16.118 11.727 1.00 77.25 188 PRO A CA 1
ATOM 1445 C C . PRO A 1 188 ? -11.453 16.830 10.603 1.00 77.25 188 PRO A C 1
ATOM 1447 O O . PRO A 1 188 ? -11.517 16.318 9.493 1.00 77.25 188 PRO A O 1
ATOM 1450 N N . ASP A 1 189 ? -11.938 18.048 10.848 1.00 76.06 189 ASP A N 1
ATOM 1451 C CA . ASP A 1 189 ? -12.757 18.802 9.889 1.00 76.06 189 ASP A CA 1
ATOM 1452 C C . ASP A 1 189 ? -12.063 19.066 8.543 1.00 76.06 189 ASP A C 1
ATOM 1454 O O . ASP A 1 189 ? -12.734 19.187 7.521 1.00 76.06 189 ASP A O 1
ATOM 1458 N N . LEU A 1 190 ? -10.728 19.165 8.528 1.00 80.56 190 LEU A N 1
ATOM 1459 C CA . LEU A 1 190 ? -9.964 19.423 7.305 1.00 80.56 190 LEU A CA 1
ATOM 1460 C C . LEU A 1 190 ? -9.430 18.144 6.660 1.00 80.56 190 LEU A C 1
ATOM 1462 O O . LEU A 1 190 ? -9.347 18.063 5.435 1.00 80.56 190 LEU A O 1
ATOM 1466 N N . PHE A 1 191 ? -9.001 17.178 7.470 1.00 85.06 191 PHE A N 1
ATOM 1467 C CA . PHE A 1 191 ? -8.211 16.058 6.968 1.00 85.06 191 PHE A CA 1
ATOM 1468 C C . PHE A 1 191 ? -8.944 14.725 6.941 1.00 85.06 191 PHE A C 1
ATOM 1470 O O . PHE A 1 191 ? -8.456 13.773 6.324 1.00 85.06 191 PHE A O 1
ATOM 1477 N N . MET A 1 192 ? -10.091 14.619 7.600 1.00 87.56 192 MET A N 1
ATOM 1478 C CA . MET A 1 192 ? -10.800 13.358 7.690 1.00 87.56 192 MET A CA 1
ATOM 1479 C C . MET A 1 192 ? -11.259 12.868 6.314 1.00 87.56 192 MET A C 1
ATOM 1481 O O . MET A 1 192 ? -11.753 13.634 5.492 1.00 87.56 192 MET A O 1
ATOM 1485 N N . ASN A 1 193 ? -11.078 11.569 6.074 1.00 89.50 193 ASN A N 1
ATOM 1486 C CA . ASN A 1 193 ? -11.492 10.881 4.852 1.00 89.50 193 ASN A CA 1
ATOM 1487 C C . ASN A 1 193 ? -10.914 11.494 3.562 1.00 89.50 193 ASN A C 1
ATOM 1489 O O . ASN A 1 193 ? -11.519 11.411 2.494 1.00 89.50 193 ASN A O 1
ATOM 1493 N N . THR A 1 194 ? -9.697 12.045 3.637 1.00 91.88 194 THR A N 1
ATOM 1494 C CA . THR A 1 194 ? -8.934 12.516 2.475 1.00 91.88 194 THR A CA 1
ATOM 1495 C C . THR A 1 194 ? -8.792 11.402 1.439 1.00 91.88 194 THR A C 1
ATOM 1497 O O . THR A 1 194 ? -8.370 10.287 1.752 1.00 91.88 194 THR A O 1
ATOM 1500 N N . ILE A 1 195 ? -9.099 11.723 0.181 1.00 93.12 195 ILE A N 1
ATOM 1501 C CA . ILE A 1 195 ? -9.041 10.783 -0.940 1.00 93.12 195 ILE A CA 1
ATOM 1502 C C . ILE A 1 195 ? -7.874 11.119 -1.859 1.00 93.12 195 ILE A C 1
ATOM 1504 O O . ILE A 1 195 ? -7.716 12.256 -2.307 1.00 93.12 195 ILE A O 1
ATOM 1508 N N . SER A 1 196 ? -7.122 10.096 -2.247 1.00 94.56 196 SER A N 1
ATOM 1509 C CA . SER A 1 196 ? -6.179 10.171 -3.357 1.00 94.56 196 SER A CA 1
ATOM 1510 C C . SER A 1 196 ? -6.412 9.044 -4.359 1.00 94.56 196 SER A C 1
ATOM 1512 O O . SER A 1 196 ? -7.087 8.047 -4.090 1.00 94.56 196 SER A O 1
ATOM 1514 N N . LYS A 1 197 ? -5.891 9.232 -5.571 1.00 93.62 197 LYS A N 1
ATOM 1515 C CA . LYS A 1 197 ? -5.976 8.255 -6.656 1.00 93.62 197 LYS A CA 1
ATOM 1516 C C . LYS A 1 197 ? -4.586 7.861 -7.107 1.00 93.62 197 LYS A C 1
ATOM 1518 O O . LYS A 1 197 ? -3.685 8.693 -7.135 1.00 93.62 197 LYS A O 1
ATOM 1523 N N . GLY A 1 198 ? -4.483 6.620 -7.543 1.00 93.06 198 GLY A N 1
ATOM 1524 C CA . GLY A 1 198 ? -3.313 6.068 -8.196 1.00 93.06 198 GLY A CA 1
ATOM 1525 C C . GLY A 1 198 ? -3.683 4.772 -8.898 1.00 93.06 198 GLY A C 1
ATOM 1526 O O . GLY A 1 198 ? -4.818 4.576 -9.357 1.00 93.06 198 GLY A O 1
ATOM 1527 N N . ILE A 1 199 ? -2.728 3.863 -8.943 1.00 92.00 199 ILE A N 1
ATOM 1528 C CA . ILE A 1 199 ? -2.861 2.515 -9.460 1.00 92.00 199 ILE A CA 1
ATOM 1529 C C . ILE A 1 199 ? -2.271 1.504 -8.479 1.00 92.00 199 ILE A C 1
ATOM 1531 O O . ILE A 1 199 ? -1.507 1.827 -7.573 1.00 92.00 199 ILE A O 1
ATOM 1535 N N . VAL A 1 200 ? -2.597 0.236 -8.686 1.00 93.75 200 VAL A N 1
ATOM 1536 C CA . VAL A 1 200 ? -1.835 -0.887 -8.144 1.00 93.75 200 VAL A CA 1
ATOM 1537 C C . VAL A 1 200 ? -0.493 -0.936 -8.879 1.00 93.75 200 VAL A C 1
ATOM 1539 O O . VAL A 1 200 ? -0.413 -1.408 -10.012 1.00 93.75 200 VAL A O 1
ATOM 1542 N N . SER A 1 201 ? 0.568 -0.440 -8.255 1.00 91.00 201 SER A N 1
ATOM 1543 C CA . SER A 1 201 ? 1.917 -0.355 -8.826 1.00 91.00 201 SER A CA 1
ATOM 1544 C C . SER A 1 201 ? 2.618 -1.710 -8.862 1.00 91.00 201 SER A C 1
ATOM 1546 O O . SER A 1 201 ? 3.327 -2.019 -9.823 1.00 91.00 201 SER A O 1
ATOM 1548 N N . ASN A 1 202 ? 2.429 -2.535 -7.830 1.00 91.75 202 ASN A N 1
ATOM 1549 C CA . ASN A 1 202 ? 2.939 -3.904 -7.800 1.00 91.75 202 ASN A CA 1
ATOM 1550 C C . ASN A 1 202 ? 2.203 -4.768 -6.766 1.00 91.75 202 ASN A C 1
ATOM 1552 O O . ASN A 1 202 ? 1.458 -4.255 -5.933 1.00 91.75 202 ASN A O 1
ATOM 1556 N N . LEU A 1 203 ? 2.419 -6.081 -6.834 1.00 93.00 203 LEU A N 1
ATOM 1557 C CA . LEU A 1 203 ? 1.782 -7.082 -5.979 1.00 93.00 203 LEU A CA 1
ATOM 1558 C C . LEU A 1 203 ? 2.816 -8.130 -5.562 1.00 93.00 203 LEU A C 1
ATOM 1560 O O . LEU A 1 203 ? 3.673 -8.502 -6.366 1.00 93.00 203 LEU A O 1
ATOM 1564 N N . ALA A 1 204 ? 2.732 -8.620 -4.327 1.00 93.75 204 ALA A N 1
ATOM 1565 C CA . ALA A 1 204 ? 3.604 -9.678 -3.835 1.00 93.75 204 ALA A CA 1
ATOM 1566 C C . ALA A 1 204 ? 2.949 -10.534 -2.740 1.00 93.75 204 ALA A C 1
ATOM 1568 O O . ALA A 1 204 ? 1.959 -10.149 -2.118 1.00 93.75 204 ALA A O 1
ATOM 1569 N N . GLY A 1 205 ? 3.539 -11.706 -2.490 1.00 94.06 205 GLY A N 1
ATOM 1570 C CA . GLY A 1 205 ? 3.026 -12.677 -1.523 1.00 94.06 205 GLY A CA 1
ATOM 1571 C C . GLY A 1 205 ? 1.881 -13.541 -2.057 1.00 94.06 205 GLY A C 1
ATOM 1572 O O . GLY A 1 205 ? 1.329 -13.296 -3.131 1.00 94.06 205 GLY A O 1
ATOM 1573 N N . GLY A 1 206 ? 1.535 -14.582 -1.295 1.00 90.50 206 GLY A N 1
ATOM 1574 C CA . GLY A 1 206 ? 0.401 -15.453 -1.610 1.00 90.50 206 GLY A CA 1
ATOM 1575 C C . GLY A 1 206 ? -0.903 -14.656 -1.663 1.00 90.50 206 GLY A C 1
ATOM 1576 O O . GLY A 1 206 ? -1.120 -13.776 -0.836 1.00 90.50 206 GLY A O 1
ATOM 1577 N N . GLU A 1 207 ? -1.737 -14.923 -2.671 1.00 91.88 207 GLU A N 1
ATOM 1578 C CA . GLU A 1 207 ? -3.004 -14.209 -2.915 1.00 91.88 207 GLU A CA 1
ATOM 1579 C C . GLU A 1 207 ? -2.871 -12.670 -2.943 1.00 91.88 207 GLU A C 1
ATOM 1581 O O . GLU A 1 207 ? -3.831 -11.960 -2.647 1.00 91.88 207 GLU A O 1
ATOM 1586 N N . ASN A 1 208 ? -1.703 -12.139 -3.326 1.00 95.31 208 ASN A N 1
ATOM 1587 C CA . ASN A 1 208 ? -1.388 -10.707 -3.308 1.00 95.31 208 ASN A CA 1
ATOM 1588 C C . ASN A 1 208 ? -1.541 -10.076 -1.912 1.00 95.31 208 ASN A C 1
ATOM 1590 O O . ASN A 1 208 ? -2.217 -9.058 -1.751 1.00 95.31 208 ASN A O 1
ATOM 1594 N N . ALA A 1 209 ? -0.943 -10.707 -0.900 1.00 97.06 209 ALA A N 1
ATOM 1595 C CA . ALA A 1 209 ? -0.956 -10.228 0.480 1.00 97.06 209 ALA A CA 1
ATOM 1596 C C . ALA A 1 209 ? -0.433 -8.796 0.639 1.00 97.06 209 ALA A C 1
ATOM 1598 O O . ALA A 1 209 ? -0.977 -8.027 1.432 1.00 97.06 209 ALA A O 1
ATOM 1599 N N . LEU A 1 210 ? 0.600 -8.455 -0.131 1.00 97.50 210 LEU A N 1
ATOM 1600 C CA . LEU A 1 210 ? 1.259 -7.160 -0.140 1.00 97.50 210 LEU A CA 1
ATOM 1601 C C . LEU A 1 210 ? 0.949 -6.446 -1.452 1.00 97.50 210 LEU A C 1
ATOM 1603 O O . LEU A 1 210 ? 1.215 -6.960 -2.542 1.00 97.50 210 LEU A O 1
ATOM 1607 N N . ILE A 1 211 ? 0.395 -5.247 -1.338 1.00 97.69 211 ILE A N 1
ATOM 1608 C CA . ILE A 1 211 ? 0.014 -4.395 -2.459 1.00 97.69 211 ILE A CA 1
ATOM 1609 C C . ILE A 1 211 ? 0.856 -3.118 -2.374 1.00 97.69 211 ILE A C 1
ATOM 1611 O O . ILE A 1 211 ? 0.958 -2.504 -1.313 1.00 97.69 211 ILE A O 1
ATOM 1615 N N . LEU A 1 212 ? 1.464 -2.719 -3.489 1.00 96.25 212 LEU A N 1
ATOM 1616 C CA . LEU A 1 212 ? 2.120 -1.420 -3.632 1.00 96.25 212 LEU A CA 1
ATOM 1617 C C . LEU A 1 212 ? 1.254 -0.527 -4.512 1.00 96.25 212 LEU A C 1
ATOM 1619 O O . LEU A 1 212 ? 0.811 -0.961 -5.577 1.00 96.25 212 LEU A O 1
ATOM 1623 N N . THR A 1 213 ? 1.046 0.716 -4.097 1.00 96.19 213 THR A N 1
ATOM 1624 C CA . THR A 1 213 ? 0.318 1.730 -4.870 1.00 96.19 213 THR A CA 1
ATOM 1625 C C . THR A 1 213 ? 1.088 3.044 -4.895 1.00 96.19 213 THR A C 1
ATOM 1627 O O . THR A 1 213 ? 1.841 3.336 -3.971 1.00 96.19 213 THR A O 1
ATOM 1630 N N . ASP A 1 214 ? 0.925 3.818 -5.963 1.00 94.31 214 ASP A N 1
ATOM 1631 C CA . ASP A 1 214 ? 1.404 5.202 -6.081 1.00 94.31 214 ASP A CA 1
ATOM 1632 C C . ASP A 1 214 ? 0.336 6.230 -5.657 1.00 94.31 214 ASP A C 1
ATOM 1634 O O . ASP A 1 214 ? 0.557 7.438 -5.754 1.00 94.31 214 ASP A O 1
ATOM 1638 N N . ALA A 1 215 ? -0.828 5.773 -5.174 1.00 94.56 215 ALA A N 1
ATOM 1639 C CA . ALA A 1 215 ? -1.827 6.651 -4.586 1.00 94.56 215 ALA A CA 1
ATOM 1640 C C . ALA A 1 215 ? -1.214 7.376 -3.381 1.00 94.56 215 ALA A C 1
ATOM 1642 O O . ALA A 1 215 ? -0.799 6.752 -2.404 1.00 94.56 215 ALA A O 1
ATOM 1643 N N . ARG A 1 216 ? -1.146 8.708 -3.460 1.00 92.19 216 ARG A N 1
ATOM 1644 C CA . ARG A 1 216 ? -0.477 9.530 -2.449 1.00 92.19 216 ARG A CA 1
ATOM 1645 C C . ARG A 1 216 ? -1.150 9.368 -1.089 1.00 92.19 216 ARG A C 1
ATOM 1647 O O . ARG A 1 216 ? -2.297 9.775 -0.918 1.00 92.19 216 ARG A O 1
ATOM 1654 N N . CYS A 1 217 ? -0.410 8.848 -0.122 1.00 93.00 217 CYS A N 1
ATOM 1655 C CA . CYS A 1 217 ? -0.827 8.767 1.271 1.00 93.00 217 CYS A CA 1
ATOM 1656 C C . CYS A 1 217 ? 0.115 9.617 2.132 1.00 93.00 217 CYS A C 1
ATOM 1658 O O . CYS A 1 217 ? 1.265 9.861 1.765 1.00 93.00 217 CYS A O 1
ATOM 1660 N N . LEU A 1 218 ? -0.389 10.115 3.256 1.00 91.31 218 LEU A N 1
ATOM 1661 C CA . LEU A 1 218 ? 0.350 10.975 4.180 1.00 91.31 218 LEU A CA 1
ATOM 1662 C C . LEU A 1 218 ? 0.350 10.340 5.582 1.00 91.31 218 LEU A C 1
ATOM 1664 O O . LEU A 1 218 ? -0.525 9.518 5.866 1.00 91.31 218 LEU A O 1
ATOM 1668 N N . PRO A 1 219 ? 1.299 10.700 6.461 1.00 89.88 219 PRO A N 1
ATOM 1669 C CA . PRO A 1 219 ? 1.283 10.272 7.859 1.00 89.88 219 PRO A CA 1
ATOM 1670 C C . PRO A 1 219 ? -0.087 10.448 8.535 1.00 89.88 219 PRO A C 1
ATOM 1672 O O . PRO A 1 219 ? -0.728 11.491 8.385 1.00 89.88 219 PRO A O 1
ATOM 1675 N N . GLY A 1 220 ? -0.545 9.429 9.264 1.00 88.50 220 GLY A N 1
ATOM 1676 C CA . GLY A 1 220 ? -1.881 9.360 9.876 1.00 88.50 220 GLY A CA 1
ATOM 1677 C C . GLY A 1 220 ? -2.909 8.577 9.048 1.00 88.50 220 GLY A C 1
ATOM 1678 O O . GLY A 1 220 ? -3.988 8.253 9.545 1.00 88.50 220 GLY A O 1
ATOM 1679 N N . THR A 1 221 ? -2.591 8.237 7.792 1.00 94.12 221 THR A N 1
ATOM 1680 C CA . THR A 1 221 ? -3.457 7.403 6.934 1.00 94.12 221 THR A CA 1
ATOM 1681 C C . THR A 1 221 ? -3.324 5.899 7.185 1.00 94.12 221 THR A C 1
ATOM 1683 O O . THR A 1 221 ? -4.056 5.120 6.577 1.00 94.12 221 THR A O 1
ATOM 1686 N N . GLU A 1 222 ? -2.424 5.465 8.069 1.00 94.00 222 GLU A N 1
ATOM 1687 C CA . GLU A 1 222 ? -2.247 4.058 8.443 1.00 94.00 222 GLU A CA 1
ATOM 1688 C C . GLU A 1 222 ? -3.567 3.484 8.959 1.00 94.00 222 GLU A C 1
ATOM 1690 O O . GLU A 1 222 ? -4.242 4.114 9.762 1.00 94.00 222 GLU A O 1
ATOM 1695 N N . GLY A 1 223 ? -3.942 2.292 8.503 1.00 95.75 223 GLY A N 1
ATOM 1696 C CA . GLY A 1 223 ? -5.240 1.676 8.774 1.00 95.75 223 GLY A CA 1
ATOM 1697 C C . GLY A 1 223 ? -6.385 2.184 7.891 1.00 95.75 223 GLY A C 1
ATOM 1698 O O . GLY A 1 223 ? -7.461 1.596 7.930 1.00 95.75 223 GLY A O 1
ATOM 1699 N N . GLY A 1 224 ? -6.164 3.212 7.064 1.00 96.06 224 GLY A N 1
ATOM 1700 C CA . GLY A 1 224 ? -7.122 3.697 6.068 1.00 96.06 224 GLY A CA 1
ATOM 1701 C C . GLY A 1 224 ? -7.322 2.712 4.914 1.00 96.06 224 GLY A C 1
ATOM 1702 O O . GLY A 1 224 ? -6.504 1.818 4.686 1.00 96.06 224 GLY A O 1
ATOM 1703 N N . GLY A 1 225 ? -8.424 2.856 4.183 1.00 97.00 225 GLY A N 1
ATOM 1704 C CA . GLY A 1 225 ? -8.843 1.907 3.156 1.00 97.00 225 GLY A CA 1
ATOM 1705 C C . GLY A 1 225 ? -8.257 2.192 1.776 1.00 97.00 225 GLY A C 1
ATOM 1706 O O . GLY A 1 225 ? -8.219 3.331 1.313 1.00 97.00 225 GLY A O 1
ATOM 1707 N N . VAL A 1 226 ? -7.877 1.132 1.065 1.00 97.56 226 VAL A N 1
ATOM 1708 C CA . VAL A 1 226 ? -7.582 1.170 -0.372 1.00 97.56 226 VAL A CA 1
ATOM 1709 C C . VAL A 1 226 ? -8.665 0.422 -1.126 1.00 97.56 226 VAL A C 1
ATOM 1711 O O . VAL A 1 226 ? -8.988 -0.724 -0.808 1.00 97.56 226 VAL A O 1
ATOM 1714 N N . PHE A 1 227 ? -9.208 1.072 -2.148 1.00 95.12 227 PHE A N 1
ATOM 1715 C CA . PHE A 1 227 ? -10.358 0.618 -2.911 1.00 95.12 227 PHE A CA 1
ATOM 1716 C C . PHE A 1 227 ? -10.031 0.510 -4.396 1.00 95.12 227 PHE A C 1
ATOM 1718 O O . PHE A 1 227 ? -9.293 1.326 -4.949 1.00 95.12 227 PHE A O 1
ATOM 1725 N N . VAL A 1 228 ? -10.656 -0.451 -5.071 1.00 91.56 228 VAL A N 1
ATOM 1726 C CA . VAL A 1 228 ? -10.652 -0.549 -6.538 1.00 91.56 228 VAL A CA 1
ATOM 1727 C C . VAL A 1 228 ? -12.059 -0.358 -7.082 1.00 91.56 228 VAL A C 1
ATOM 1729 O O . VAL A 1 228 ? -13.045 -0.756 -6.460 1.00 91.56 228 VAL A O 1
ATOM 1732 N N . SER A 1 229 ? -12.164 0.268 -8.253 1.00 83.69 229 SER A N 1
ATOM 1733 C CA . SER A 1 229 ? -13.446 0.449 -8.937 1.00 83.69 229 SER A CA 1
ATOM 1734 C C . SER A 1 229 ? -13.730 -0.734 -9.859 1.00 83.69 229 SER A C 1
ATOM 1736 O O . SER A 1 229 ? -12.915 -1.055 -10.727 1.00 83.69 229 SER A O 1
ATOM 1738 N N . LYS A 1 230 ? -14.893 -1.371 -9.704 1.00 76.19 230 LYS A N 1
ATOM 1739 C CA . LYS A 1 230 ? -15.366 -2.440 -10.588 1.00 76.19 230 LYS A CA 1
ATOM 1740 C C . LYS A 1 230 ? -16.855 -2.280 -10.860 1.00 76.19 230 LYS A C 1
ATOM 1742 O O . LYS A 1 230 ? -17.657 -2.261 -9.938 1.00 76.19 230 LYS A O 1
ATOM 1747 N N . GLY A 1 231 ? -17.228 -2.161 -12.135 1.00 71.38 231 GLY A N 1
ATOM 1748 C CA . GLY A 1 231 ? -18.637 -2.027 -12.526 1.00 71.38 231 GLY A CA 1
ATOM 1749 C C . GLY A 1 231 ? -19.336 -0.799 -11.929 1.00 71.38 231 GLY A C 1
ATOM 1750 O O . GLY A 1 231 ? -20.523 -0.866 -11.649 1.00 71.38 231 GLY A O 1
ATOM 1751 N N . GLY A 1 232 ? -18.601 0.293 -11.683 1.00 75.00 232 GLY A N 1
ATOM 1752 C CA . GLY A 1 232 ? -19.133 1.514 -11.059 1.00 75.00 232 GLY A CA 1
ATOM 1753 C C . GLY A 1 232 ? -19.138 1.506 -9.525 1.00 75.00 232 GLY A C 1
ATOM 1754 O O . GLY A 1 232 ? -19.257 2.572 -8.923 1.00 75.00 232 GLY A O 1
ATOM 1755 N N . SER A 1 233 ? -18.918 0.350 -8.893 1.00 79.75 233 SER A N 1
ATOM 1756 C CA . SER A 1 233 ? -18.838 0.211 -7.435 1.00 79.75 233 SER A CA 1
ATOM 1757 C C . SER A 1 233 ? -17.393 0.214 -6.938 1.00 79.75 233 SER A C 1
ATOM 1759 O O . SER A 1 233 ? -16.480 -0.256 -7.618 1.00 79.75 233 SER A O 1
ATOM 1761 N N . SER A 1 234 ? -17.178 0.759 -5.740 1.00 86.19 234 SER A N 1
ATOM 1762 C CA . SER A 1 234 ? -15.879 0.759 -5.059 1.00 86.19 234 SER A CA 1
ATOM 1763 C C . SER A 1 234 ? -15.817 -0.415 -4.086 1.00 86.19 234 SER A C 1
ATOM 1765 O O . SER A 1 234 ? -16.716 -0.556 -3.265 1.00 86.19 234 SER A O 1
ATOM 1767 N N . TYR A 1 235 ? -14.766 -1.226 -4.179 1.00 90.00 235 TYR A N 1
ATOM 1768 C CA . TYR A 1 235 ? -14.550 -2.386 -3.316 1.00 90.00 235 TYR A CA 1
ATOM 1769 C C . TYR A 1 235 ? -13.264 -2.218 -2.523 1.00 90.00 235 TYR A C 1
ATOM 1771 O O . TYR A 1 235 ? -12.223 -1.933 -3.120 1.00 90.00 235 TYR A O 1
ATOM 1779 N N . LEU A 1 236 ? -13.328 -2.421 -1.210 1.00 93.62 236 LEU A N 1
ATOM 1780 C CA . LEU A 1 236 ? -12.157 -2.443 -0.342 1.00 93.62 236 LEU A CA 1
ATOM 1781 C C . LEU A 1 236 ? -11.259 -3.631 -0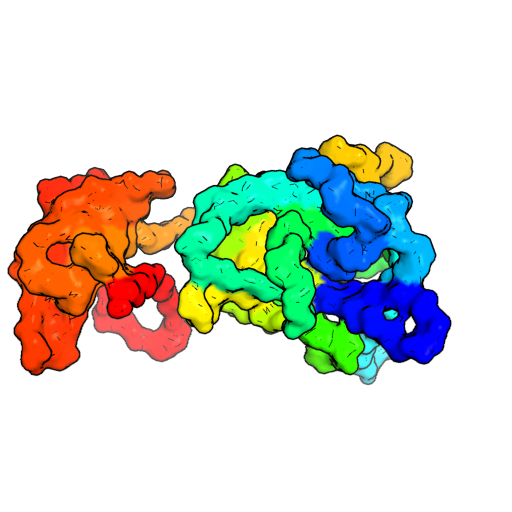.715 1.00 93.62 236 LEU A C 1
ATOM 1783 O O . LEU A 1 236 ? -11.731 -4.753 -0.912 1.00 93.62 236 LEU A O 1
ATOM 1787 N N . VAL A 1 237 ? -9.959 -3.385 -0.833 1.00 95.44 237 VAL A N 1
ATOM 1788 C CA . VAL A 1 237 ? -8.965 -4.412 -1.188 1.00 95.44 237 VAL A CA 1
ATOM 1789 C C . VAL A 1 237 ? -7.846 -4.533 -0.172 1.00 95.44 237 VAL A C 1
ATOM 1791 O O . VAL A 1 237 ? -7.234 -5.596 -0.060 1.00 95.44 237 VAL A O 1
ATOM 1794 N N . GLY A 1 238 ? -7.589 -3.477 0.592 1.00 97.06 238 GLY A N 1
ATOM 1795 C CA . GLY A 1 238 ? -6.531 -3.481 1.582 1.00 97.06 238 GLY A CA 1
ATOM 1796 C C . GLY A 1 238 ? -6.566 -2.289 2.513 1.00 97.06 238 GLY A C 1
ATOM 1797 O O . GLY A 1 238 ? -7.323 -1.345 2.291 1.00 97.06 238 GLY A O 1
ATOM 1798 N N . LEU A 1 239 ? -5.735 -2.364 3.546 1.00 98.12 239 LEU A N 1
ATOM 1799 C CA . LEU A 1 239 ? -5.497 -1.290 4.500 1.00 98.12 239 LEU A CA 1
ATOM 1800 C C . LEU A 1 239 ? -4.092 -0.726 4.305 1.00 98.12 239 LEU A C 1
ATOM 1802 O O . LEU A 1 239 ? -3.140 -1.483 4.086 1.00 98.12 239 LEU A O 1
ATOM 1806 N N . ILE A 1 240 ? -3.964 0.595 4.382 1.00 97.75 240 ILE A N 1
ATOM 1807 C CA . ILE A 1 240 ? -2.681 1.297 4.323 1.00 97.75 240 ILE A CA 1
ATOM 1808 C C . ILE A 1 240 ? -1.853 0.869 5.537 1.00 97.75 240 ILE A C 1
ATOM 1810 O O . ILE A 1 240 ? -2.270 1.050 6.676 1.00 97.75 240 ILE A O 1
ATOM 1814 N N . VAL A 1 241 ? -0.679 0.294 5.298 1.00 95.69 241 VAL A N 1
ATOM 1815 C CA . VAL A 1 241 ? 0.256 -0.119 6.354 1.00 95.69 241 VAL A CA 1
ATOM 1816 C C . VAL A 1 241 ? 1.307 0.954 6.583 1.00 95.69 241 VAL A C 1
ATOM 1818 O O . VAL A 1 241 ? 1.576 1.316 7.723 1.00 95.69 241 VAL A O 1
ATOM 1821 N N . SER A 1 242 ? 1.890 1.469 5.500 1.00 93.44 242 SER A N 1
ATOM 1822 C CA . SER A 1 242 ? 2.896 2.524 5.573 1.00 93.44 242 SER A CA 1
ATOM 1823 C C . SER A 1 242 ? 2.716 3.500 4.408 1.00 93.44 242 SER A C 1
ATOM 1825 O O . SER A 1 242 ? 2.875 3.090 3.252 1.00 93.44 242 SER A O 1
ATOM 1827 N N . PRO A 1 243 ? 2.368 4.775 4.671 1.00 90.56 243 PRO A N 1
ATOM 1828 C CA . PRO A 1 243 ? 2.134 5.763 3.621 1.00 90.56 243 PRO A CA 1
ATOM 1829 C C . PRO A 1 243 ? 3.418 6.168 2.896 1.00 90.56 243 PRO A C 1
ATOM 1831 O O . PRO A 1 243 ? 3.360 6.538 1.723 1.00 90.56 243 PRO A O 1
ATOM 1834 N N . LEU A 1 244 ? 4.562 6.085 3.582 1.00 86.44 244 LEU A N 1
ATOM 1835 C CA . LEU A 1 244 ? 5.862 6.514 3.085 1.00 86.44 244 LEU A CA 1
ATOM 1836 C C . LEU A 1 244 ? 6.869 5.369 3.209 1.00 86.44 244 LEU A C 1
ATOM 1838 O O . LEU A 1 244 ? 7.130 4.860 4.300 1.00 86.44 244 LEU A O 1
ATOM 1842 N N . CYS A 1 245 ? 7.439 4.980 2.073 1.00 85.31 245 CYS A N 1
ATOM 1843 C CA . CYS A 1 245 ? 8.520 4.008 1.990 1.00 85.31 245 CYS A CA 1
ATOM 1844 C C . CYS A 1 245 ? 9.795 4.697 1.484 1.00 85.31 245 CYS A C 1
ATOM 1846 O O . CYS A 1 245 ? 9.761 5.436 0.494 1.00 85.31 245 CYS A O 1
ATOM 1848 N N . TRP A 1 246 ? 10.915 4.427 2.143 1.00 83.94 246 TRP A N 1
ATOM 1849 C CA . TRP A 1 246 ? 12.238 4.930 1.796 1.00 83.94 246 TRP A CA 1
ATOM 1850 C C . TRP A 1 246 ? 13.180 3.788 1.453 1.00 83.94 246 TRP A C 1
ATOM 1852 O O . TRP A 1 246 ? 13.078 2.690 2.001 1.00 83.94 246 TRP A O 1
ATOM 1862 N N . LYS A 1 247 ? 14.127 4.069 0.567 1.00 82.12 247 LYS A N 1
ATOM 1863 C CA . LYS A 1 247 ? 15.230 3.179 0.213 1.00 82.12 247 LYS A CA 1
ATOM 1864 C C . LYS A 1 247 ? 16.490 4.028 0.171 1.00 82.12 247 LYS A C 1
ATOM 1866 O O . LYS A 1 247 ? 16.555 4.940 -0.646 1.00 82.12 247 LYS A O 1
ATOM 1871 N N . SER A 1 248 ? 17.456 3.741 1.043 1.00 82.00 248 SER A N 1
ATOM 1872 C CA . SER A 1 248 ? 18.691 4.535 1.164 1.00 82.00 248 SER A CA 1
ATOM 1873 C C . SER A 1 248 ? 18.405 6.040 1.320 1.00 82.00 248 SER A C 1
ATOM 1875 O O . SER A 1 248 ? 18.895 6.848 0.541 1.00 82.00 248 SER A O 1
ATOM 1877 N N . ASP A 1 249 ? 17.538 6.393 2.276 1.00 77.88 249 ASP A N 1
ATOM 1878 C CA . ASP A 1 249 ? 17.087 7.765 2.587 1.00 77.88 249 ASP A CA 1
ATOM 1879 C C . ASP A 1 249 ? 16.303 8.497 1.485 1.00 77.88 249 ASP A C 1
ATOM 1881 O O . ASP A 1 249 ? 15.844 9.625 1.673 1.00 77.88 249 ASP A O 1
ATOM 1885 N N . GLU A 1 250 ? 16.036 7.840 0.359 1.00 80.81 250 GLU A N 1
ATOM 1886 C CA . GLU A 1 250 ? 15.214 8.401 -0.702 1.00 80.81 250 GLU A CA 1
ATOM 1887 C C . GLU A 1 250 ? 13.778 7.897 -0.619 1.00 80.81 250 GLU A C 1
ATOM 1889 O O . GLU A 1 250 ? 13.512 6.692 -0.594 1.00 80.81 250 GLU A O 1
ATOM 1894 N N . TRP A 1 251 ? 12.830 8.834 -0.617 1.00 81.75 251 TRP A N 1
ATOM 1895 C CA . TRP A 1 251 ? 11.415 8.500 -0.704 1.00 81.75 251 TRP A CA 1
ATOM 1896 C C . TRP A 1 251 ? 11.098 7.939 -2.090 1.00 81.75 251 TRP A C 1
ATOM 1898 O O . TRP A 1 251 ? 11.316 8.596 -3.108 1.00 81.75 251 TRP A O 1
ATOM 1908 N N . ILE A 1 252 ? 10.547 6.726 -2.133 1.00 83.62 252 ILE A N 1
ATOM 1909 C CA . ILE A 1 252 ? 10.312 6.014 -3.398 1.00 83.62 252 ILE A CA 1
ATOM 1910 C C . ILE A 1 252 ? 8.960 6.352 -4.045 1.00 83.62 252 ILE A C 1
ATOM 1912 O O . ILE A 1 252 ? 8.671 5.864 -5.135 1.00 83.62 252 ILE A O 1
ATOM 1916 N N . GLY A 1 253 ? 8.105 7.130 -3.371 1.00 86.06 253 GLY A N 1
ATOM 1917 C CA . GLY A 1 253 ? 6.781 7.494 -3.887 1.00 86.06 253 GLY A CA 1
ATOM 1918 C C . GLY A 1 253 ? 5.753 6.356 -3.898 1.00 86.06 253 GLY A C 1
ATOM 1919 O O . GLY A 1 253 ? 4.767 6.446 -4.622 1.00 86.06 253 GLY A O 1
ATOM 1920 N N . LEU A 1 254 ? 5.973 5.286 -3.128 1.00 90.94 254 LEU A N 1
ATOM 1921 C CA . LEU A 1 254 ? 5.046 4.157 -3.016 1.00 90.94 254 LEU A CA 1
ATOM 1922 C C . LEU A 1 254 ? 4.492 4.040 -1.598 1.00 90.94 254 LEU A C 1
ATOM 1924 O O . LEU A 1 254 ? 5.195 4.294 -0.619 1.00 90.94 254 LEU A O 1
ATOM 1928 N N . THR A 1 255 ? 3.243 3.596 -1.521 1.00 94.81 255 THR A N 1
ATOM 1929 C CA . THR A 1 255 ? 2.534 3.252 -0.293 1.00 94.81 255 THR A CA 1
ATOM 1930 C C . THR A 1 255 ? 2.376 1.739 -0.194 1.00 94.81 255 THR A C 1
ATOM 1932 O O . THR A 1 255 ? 2.018 1.062 -1.166 1.00 94.81 255 THR A O 1
ATOM 1935 N N . LEU A 1 256 ? 2.634 1.219 1.005 1.00 95.88 256 LEU A N 1
ATOM 1936 C CA . LEU A 1 256 ? 2.518 -0.191 1.347 1.00 95.88 256 LEU A CA 1
ATOM 1937 C C . LEU A 1 256 ? 1.127 -0.495 1.903 1.00 95.88 256 LEU A C 1
ATOM 1939 O O . LEU A 1 256 ? 0.662 0.173 2.828 1.00 95.88 256 LEU A O 1
ATOM 1943 N N . VAL A 1 257 ? 0.481 -1.521 1.358 1.00 98.00 257 VAL A N 1
ATOM 1944 C CA . VAL A 1 257 ? -0.904 -1.888 1.667 1.00 98.00 257 VAL A CA 1
ATOM 1945 C C . VAL A 1 257 ? -0.983 -3.388 1.950 1.00 98.00 257 VAL A C 1
ATOM 1947 O O . VAL A 1 257 ? -0.419 -4.200 1.211 1.00 98.00 257 VAL A O 1
ATOM 1950 N N . CYS A 1 258 ? -1.702 -3.762 3.005 1.00 98.12 258 CYS A N 1
ATOM 1951 C CA . CYS A 1 258 ? -1.984 -5.154 3.348 1.00 98.12 258 CYS A CA 1
ATOM 1952 C C . CYS A 1 258 ? -3.372 -5.554 2.858 1.00 98.12 258 CYS A C 1
ATOM 1954 O O . CYS A 1 258 ? -4.332 -4.798 3.002 1.00 98.12 258 CYS A O 1
ATOM 1956 N N . SER A 1 259 ? -3.487 -6.753 2.297 1.00 97.69 259 SER A N 1
ATOM 1957 C CA . SER A 1 259 ? -4.750 -7.288 1.803 1.00 97.69 259 SER A CA 1
ATOM 1958 C C . SER A 1 259 ? -5.806 -7.457 2.899 1.00 97.69 259 SER A C 1
ATOM 1960 O O . SER A 1 259 ? -5.628 -8.243 3.832 1.00 97.69 259 SER A O 1
ATOM 1962 N N . VAL A 1 260 ? -6.965 -6.811 2.728 1.00 95.44 260 VAL A N 1
ATOM 1963 C CA . VAL A 1 260 ? -8.053 -6.885 3.716 1.00 95.44 260 VAL A CA 1
ATOM 1964 C C . VAL A 1 260 ? -8.603 -8.303 3.830 1.00 95.44 260 VAL A C 1
ATOM 1966 O O . VAL A 1 260 ? -8.896 -8.760 4.927 1.00 95.44 260 VAL A O 1
ATOM 1969 N N . HIS A 1 261 ? -8.675 -9.052 2.724 1.00 93.25 261 HIS A N 1
ATOM 1970 C CA . HIS A 1 261 ? -9.231 -10.403 2.781 1.00 93.25 261 HIS A CA 1
ATOM 1971 C C . HIS A 1 261 ? -8.361 -11.371 3.588 1.00 93.25 261 HIS A C 1
ATOM 1973 O O . HIS A 1 261 ? -8.898 -12.288 4.204 1.00 93.25 261 HIS A O 1
ATOM 1979 N N . LEU A 1 262 ? -7.038 -11.168 3.609 1.00 95.62 262 LEU A N 1
ATOM 1980 C CA . LEU A 1 262 ? -6.134 -11.991 4.412 1.00 95.62 262 LEU A CA 1
ATOM 1981 C C . LEU A 1 262 ? -6.192 -11.592 5.878 1.00 95.62 262 LEU A C 1
ATOM 1983 O O . LEU A 1 262 ? -6.171 -12.470 6.735 1.00 95.62 262 LEU A O 1
ATOM 1987 N N . ILE A 1 263 ? -6.357 -10.299 6.171 1.00 94.69 263 ILE A N 1
ATOM 1988 C CA . ILE A 1 263 ? -6.647 -9.841 7.532 1.00 94.69 263 ILE A CA 1
ATOM 1989 C C . ILE A 1 263 ? -7.905 -10.558 8.037 1.00 94.69 263 ILE A C 1
ATOM 1991 O O . ILE A 1 263 ? -7.823 -11.289 9.020 1.00 94.69 263 ILE A O 1
ATOM 1995 N N . LEU A 1 264 ? -9.024 -10.454 7.307 1.00 90.75 264 LEU A N 1
ATOM 1996 C CA . LEU A 1 264 ? -10.306 -11.089 7.649 1.00 90.75 264 LEU A CA 1
ATOM 1997 C C . LEU A 1 264 ? -10.195 -12.611 7.808 1.00 90.75 264 LEU A C 1
ATOM 1999 O O . LEU A 1 264 ? -10.709 -13.170 8.773 1.00 90.75 264 LEU A O 1
ATOM 2003 N N . LYS A 1 265 ? -9.488 -13.285 6.895 1.00 90.56 265 LYS A N 1
ATOM 2004 C CA . LYS A 1 265 ? -9.218 -14.729 6.970 1.00 90.56 265 LYS A CA 1
ATOM 2005 C C . LYS A 1 265 ? -8.500 -15.108 8.269 1.00 90.56 265 LYS A C 1
ATOM 2007 O O . LYS A 1 265 ? -8.896 -16.075 8.916 1.00 90.56 265 LYS A O 1
ATOM 2012 N N . ASN A 1 266 ? -7.484 -14.342 8.675 1.00 90.88 266 ASN A N 1
ATOM 2013 C CA . ASN A 1 266 ? -6.791 -14.570 9.944 1.00 90.88 266 ASN A CA 1
ATOM 2014 C C . ASN A 1 266 ? -7.706 -14.299 11.151 1.00 90.88 266 ASN A C 1
ATOM 2016 O O . ASN A 1 266 ? -7.625 -15.037 12.130 1.00 90.88 266 ASN A O 1
ATOM 2020 N N . MET A 1 267 ? -8.628 -13.329 11.070 1.00 86.12 267 MET A N 1
ATOM 2021 C CA . MET A 1 267 ? -9.623 -13.101 12.133 1.00 86.12 267 MET A CA 1
ATOM 2022 C C . MET A 1 267 ? -10.585 -14.278 12.296 1.00 86.12 267 MET A C 1
ATOM 2024 O O . MET A 1 267 ? -10.870 -14.700 13.414 1.00 86.12 267 MET A O 1
ATOM 2028 N N . LEU A 1 268 ? -11.054 -14.850 11.189 1.00 82.12 268 LEU A N 1
ATOM 2029 C CA . LEU A 1 268 ? -11.944 -16.011 11.228 1.00 82.12 268 LEU A CA 1
ATOM 2030 C C . LEU A 1 268 ? -11.247 -17.231 11.842 1.00 82.12 268 LEU A C 1
ATOM 2032 O O . LEU A 1 268 ? -11.811 -17.893 12.707 1.00 82.12 268 LEU A O 1
ATOM 2036 N N . HIS A 1 269 ? -9.996 -17.496 11.457 1.00 80.50 269 HIS A N 1
ATOM 2037 C CA . HIS A 1 269 ? -9.213 -18.595 12.033 1.00 80.50 269 HIS A CA 1
ATOM 2038 C C . HIS A 1 269 ? -8.894 -18.403 13.522 1.00 80.50 269 HIS A C 1
ATOM 2040 O O . HIS A 1 269 ? -8.666 -19.382 14.228 1.00 80.50 269 HIS A O 1
ATOM 2046 N N . ALA A 1 270 ? -8.871 -17.158 13.993 1.00 74.12 270 ALA A N 1
ATOM 2047 C CA . ALA A 1 270 ? -8.636 -16.813 15.387 1.00 74.12 270 ALA A CA 1
ATOM 2048 C C . ALA A 1 270 ? -9.844 -17.067 16.307 1.00 74.12 270 ALA A C 1
ATOM 2050 O O . ALA A 1 270 ? -9.716 -16.893 17.515 1.00 74.12 270 ALA A O 1
ATOM 2051 N N . GLY A 1 271 ? -11.021 -17.406 15.763 1.00 67.31 271 GLY A N 1
ATOM 2052 C CA . GLY A 1 271 ? -12.265 -17.443 16.542 1.00 67.31 271 GLY A CA 1
ATOM 2053 C C . GLY A 1 271 ? -12.711 -16.060 17.042 1.00 67.31 271 GLY A C 1
ATOM 2054 O O . GLY A 1 271 ? -13.584 -15.970 17.897 1.00 67.31 271 GLY A O 1
ATOM 2055 N N . ALA A 1 272 ? -12.121 -14.985 16.498 1.00 58.22 272 ALA A N 1
ATOM 2056 C CA . ALA A 1 272 ? -12.353 -13.582 16.859 1.00 58.22 272 ALA A CA 1
ATOM 2057 C C . ALA A 1 272 ? -13.799 -13.119 16.646 1.00 58.22 272 ALA A C 1
ATOM 2059 O O . ALA A 1 272 ? -14.287 -12.198 17.295 1.00 58.22 272 ALA A O 1
ATOM 2060 N N . ILE A 1 273 ? -14.466 -13.744 15.678 1.00 59.09 273 ILE A N 1
ATOM 2061 C CA . ILE A 1 273 ? -15.853 -13.496 15.313 1.00 59.09 273 ILE A CA 1
ATOM 2062 C C . ILE A 1 273 ? -16.621 -14.735 15.778 1.00 59.09 273 ILE A C 1
ATOM 2064 O O . ILE A 1 273 ? -16.733 -15.713 15.043 1.00 59.09 273 ILE A O 1
ATOM 2068 N N . GLN A 1 274 ? -17.055 -14.732 17.040 1.00 49.47 274 GLN A N 1
ATOM 2069 C CA . GLN A 1 274 ? -17.765 -15.855 17.652 1.00 49.47 274 GLN A CA 1
ATOM 2070 C C . GLN A 1 274 ? -19.142 -16.068 16.993 1.00 49.47 274 GLN A C 1
ATOM 2072 O O . GLN A 1 274 ? -19.818 -15.109 16.611 1.00 49.47 274 GLN A O 1
ATOM 2077 N N . GLU A 1 275 ? -19.566 -17.332 16.888 1.00 41.69 275 GLU A N 1
ATOM 2078 C CA . GLU A 1 275 ? -20.808 -17.803 16.244 1.00 41.69 275 GLU A CA 1
ATOM 2079 C C . GLU A 1 275 ? -22.113 -17.154 16.744 1.00 41.69 275 GLU A C 1
ATOM 2081 O O . GLU A 1 275 ? -23.128 -17.208 16.058 1.00 41.69 275 GLU A O 1
ATOM 2086 N N . SER A 1 276 ? -22.115 -16.456 17.880 1.00 39.41 276 SER A N 1
ATOM 2087 C CA . SER A 1 276 ? -23.294 -15.718 18.361 1.00 39.41 276 SER A CA 1
ATOM 2088 C C . SER A 1 276 ? -23.581 -14.432 17.576 1.00 39.41 276 SER A C 1
ATOM 2090 O O . SER A 1 276 ? -24.716 -13.963 17.564 1.00 39.41 276 SER A O 1
ATOM 2092 N N . LEU A 1 277 ? -22.591 -13.880 16.863 1.00 44.78 277 LEU A N 1
ATOM 2093 C CA . LEU A 1 277 ? -22.833 -12.872 15.827 1.00 44.78 277 LEU A CA 1
ATOM 2094 C C . LEU A 1 277 ? -23.303 -13.528 14.517 1.00 44.78 277 LEU A C 1
ATOM 2096 O O . LEU A 1 277 ? -23.838 -12.830 13.661 1.00 44.78 277 LEU A O 1
ATOM 2100 N N . LEU A 1 278 ? -23.133 -14.848 14.342 1.00 42.72 278 LEU A N 1
ATOM 2101 C CA . LEU A 1 278 ? -23.450 -15.549 13.100 1.00 42.72 278 LEU A CA 1
ATOM 2102 C C . LEU A 1 278 ? -24.948 -15.832 12.898 1.00 42.72 278 LEU A C 1
ATOM 2104 O O . LEU A 1 278 ? -25.338 -15.901 11.748 1.00 42.72 278 LEU A O 1
ATOM 2108 N N . GLU A 1 279 ? -25.845 -15.954 13.872 1.00 36.25 279 GLU A N 1
ATOM 2109 C CA . GLU A 1 279 ? -27.223 -16.351 13.482 1.00 36.25 279 GLU A CA 1
ATOM 2110 C C . GLU A 1 279 ? -27.982 -15.276 12.676 1.00 36.25 279 GLU A C 1
ATOM 2112 O O . GLU A 1 279 ? -28.617 -15.610 11.676 1.00 36.25 279 GLU A O 1
ATOM 2117 N N . GLU A 1 280 ? -27.798 -13.987 12.981 1.00 36.31 280 GLU A N 1
ATOM 2118 C CA . GLU A 1 280 ? -28.312 -12.885 12.143 1.00 36.31 280 GLU A CA 1
ATOM 2119 C C . GLU A 1 280 ? -27.238 -12.260 11.232 1.00 36.31 280 GLU A C 1
ATOM 2121 O O . GLU A 1 280 ? -27.550 -11.812 10.127 1.00 36.31 280 GLU A O 1
ATOM 2126 N N . SER A 1 281 ? -25.954 -12.281 11.624 1.00 38.91 281 SER A N 1
ATOM 2127 C CA . SER A 1 281 ? -24.873 -11.690 10.815 1.00 38.91 281 SER A CA 1
ATOM 2128 C C . SER A 1 281 ? -24.122 -12.697 9.945 1.00 38.91 281 SER A C 1
ATOM 2130 O O . SER A 1 281 ? -23.356 -12.252 9.102 1.00 38.91 281 SER A O 1
ATOM 2132 N N . SER A 1 282 ? -24.313 -14.020 10.043 1.00 33.91 282 SER A N 1
ATOM 2133 C CA . SER A 1 282 ? -23.671 -14.975 9.109 1.00 33.91 282 SER A CA 1
ATOM 2134 C C . SER A 1 282 ? -24.185 -14.787 7.697 1.00 33.91 282 SER A C 1
ATOM 2136 O O . SER A 1 282 ? -23.407 -14.856 6.760 1.00 33.91 282 SER A O 1
ATOM 2138 N N . GLN A 1 283 ? -25.457 -14.449 7.502 1.00 38.44 283 GLN A N 1
ATOM 2139 C CA . GLN A 1 283 ? -25.957 -14.188 6.154 1.00 38.44 283 GLN A CA 1
ATOM 2140 C C . GLN A 1 283 ? -25.353 -12.902 5.559 1.00 38.44 283 GLN A C 1
ATOM 2142 O O . GLN A 1 283 ? -25.122 -12.839 4.355 1.00 38.44 283 GLN A O 1
ATOM 2147 N N . LEU A 1 284 ? -24.993 -11.920 6.395 1.00 37.78 284 LEU A N 1
ATOM 2148 C CA . LEU A 1 284 ? -24.371 -10.650 5.985 1.00 37.78 284 LEU A CA 1
ATOM 2149 C C . LEU A 1 284 ? -22.839 -10.721 5.902 1.00 37.78 284 LEU A C 1
ATOM 2151 O O . LEU A 1 284 ? -22.231 -10.122 5.021 1.00 37.78 284 LEU A O 1
ATOM 2155 N N . ILE A 1 285 ? -22.194 -11.475 6.787 1.00 37.78 285 ILE A N 1
ATOM 2156 C CA . ILE A 1 285 ? -20.749 -11.701 6.816 1.00 37.78 285 ILE A CA 1
ATOM 2157 C C . ILE A 1 285 ? -20.411 -12.763 5.777 1.00 37.78 285 ILE A C 1
ATOM 2159 O O . ILE A 1 285 ? -19.650 -12.472 4.876 1.00 37.78 285 ILE A O 1
ATOM 2163 N N . THR A 1 286 ? -21.039 -13.936 5.749 1.00 37.91 286 THR A N 1
ATOM 2164 C CA . THR A 1 286 ? -20.851 -14.906 4.654 1.00 37.91 286 THR A CA 1
ATOM 2165 C C . THR A 1 286 ? -21.341 -14.353 3.305 1.00 37.91 286 THR A C 1
ATOM 2167 O O . THR A 1 286 ? -20.709 -14.626 2.285 1.00 37.91 286 THR A O 1
ATOM 2170 N N . GLY A 1 287 ? -22.377 -13.502 3.287 1.00 37.16 287 GLY A N 1
ATOM 2171 C CA . GLY A 1 287 ? -22.831 -12.773 2.093 1.00 37.16 287 GLY A CA 1
ATOM 2172 C C . GLY A 1 287 ? -21.888 -11.655 1.621 1.00 37.16 287 GLY A C 1
ATOM 2173 O O . GLY A 1 287 ? -21.739 -11.463 0.419 1.00 37.16 287 GLY A O 1
ATOM 2174 N N . SER A 1 288 ? -21.188 -10.965 2.530 1.00 40.12 288 SER A N 1
ATOM 2175 C CA . SER A 1 288 ? -20.146 -9.972 2.195 1.00 40.12 288 SER A CA 1
ATOM 2176 C C . SER A 1 288 ? -18.755 -10.582 1.999 1.00 40.12 288 SER A C 1
ATOM 2178 O O . SER A 1 288 ? -17.912 -9.985 1.333 1.00 40.12 288 SER A O 1
ATOM 2180 N N . LEU A 1 289 ? -18.510 -11.784 2.535 1.00 40.25 289 LEU A N 1
ATOM 2181 C CA . LEU A 1 289 ? -17.298 -12.575 2.321 1.00 40.25 289 LEU A CA 1
ATOM 2182 C C . LEU A 1 289 ? -17.318 -13.291 0.961 1.00 40.25 289 LEU A C 1
ATOM 2184 O O . LEU A 1 289 ? -16.271 -13.698 0.443 1.00 40.25 289 LEU A O 1
ATOM 2188 N N . GLN A 1 290 ? -18.497 -13.424 0.350 1.00 39.22 290 GLN A N 1
ATOM 2189 C CA . GLN A 1 290 ? -18.628 -13.750 -1.060 1.00 39.22 290 GLN A CA 1
ATOM 2190 C C . GLN A 1 290 ? -18.445 -12.471 -1.876 1.00 39.22 290 GLN A C 1
ATOM 2192 O O . GLN A 1 290 ? -19.393 -11.750 -2.174 1.00 39.22 290 GLN A O 1
ATOM 2197 N N . ALA A 1 291 ? -17.198 -12.204 -2.284 1.00 41.00 291 ALA A N 1
ATOM 2198 C CA . ALA A 1 291 ? -16.941 -11.278 -3.384 1.00 41.00 291 ALA A CA 1
ATOM 2199 C C . ALA A 1 291 ? -17.934 -11.603 -4.520 1.00 41.00 291 ALA A C 1
ATOM 2201 O O . ALA A 1 291 ? -18.045 -12.785 -4.869 1.00 41.00 291 ALA A O 1
ATOM 2202 N N . PRO A 1 292 ? -18.662 -10.619 -5.087 1.00 40.72 292 PRO A N 1
ATOM 2203 C CA . PRO A 1 292 ? -19.710 -10.899 -6.063 1.00 40.72 292 PRO A CA 1
ATOM 2204 C C . PRO A 1 292 ? -19.182 -11.846 -7.144 1.00 40.72 292 PRO A C 1
ATOM 2206 O O . PRO A 1 292 ? -18.093 -11.627 -7.673 1.00 40.72 292 PRO A O 1
ATOM 2209 N N . LEU A 1 293 ? -19.916 -12.904 -7.497 1.00 40.78 293 LEU A N 1
ATOM 2210 C CA . LEU A 1 293 ? -19.455 -13.889 -8.494 1.00 40.78 293 LEU A CA 1
ATOM 2211 C C . LEU A 1 293 ? -19.125 -13.230 -9.855 1.00 40.78 293 LEU A C 1
ATOM 2213 O O . LEU A 1 293 ? -18.272 -13.702 -10.607 1.00 40.78 293 LEU A O 1
ATOM 2217 N N . THR A 1 294 ? -19.718 -12.065 -10.137 1.00 41.47 294 THR A N 1
ATOM 2218 C CA . THR A 1 294 ? -19.434 -11.203 -11.297 1.00 41.47 294 THR A CA 1
ATOM 2219 C C . THR A 1 294 ? -18.172 -10.333 -11.130 1.00 41.47 294 THR A C 1
ATOM 2221 O O . THR A 1 294 ? -17.570 -9.884 -12.116 1.00 41.47 294 THR A O 1
ATOM 2224 N N . ALA A 1 295 ? -17.687 -10.138 -9.899 1.00 44.50 295 ALA A N 1
ATOM 2225 C CA . ALA A 1 295 ? -16.466 -9.410 -9.565 1.00 44.50 295 ALA A CA 1
ATOM 2226 C C . ALA A 1 295 ? -15.176 -10.173 -9.936 1.00 44.50 295 ALA A C 1
ATOM 2228 O O . ALA A 1 295 ? -14.145 -9.537 -10.126 1.00 44.50 295 ALA A O 1
ATOM 2229 N N . ASN A 1 296 ? -15.238 -11.472 -10.231 1.00 42.91 296 ASN A N 1
ATOM 2230 C CA . ASN A 1 296 ? -14.075 -12.251 -10.685 1.00 42.91 296 ASN A CA 1
ATOM 2231 C C . ASN A 1 296 ? -13.916 -12.357 -12.210 1.00 42.91 296 ASN A C 1
ATOM 2233 O O . ASN A 1 296 ? -13.006 -13.042 -12.685 1.00 42.91 296 ASN A O 1
ATOM 2237 N N . ARG A 1 297 ? -14.744 -11.667 -13.014 1.00 39.25 297 ARG A N 1
ATOM 2238 C CA . ARG A 1 297 ? -14.496 -11.594 -14.463 1.00 39.25 297 ARG A CA 1
ATOM 2239 C C . ARG A 1 297 ? -13.146 -10.920 -14.712 1.00 39.25 297 ARG A C 1
ATOM 2241 O O . ARG A 1 297 ? -12.999 -9.722 -14.456 1.00 39.25 297 ARG A O 1
ATOM 2248 N N . ARG A 1 298 ? -12.18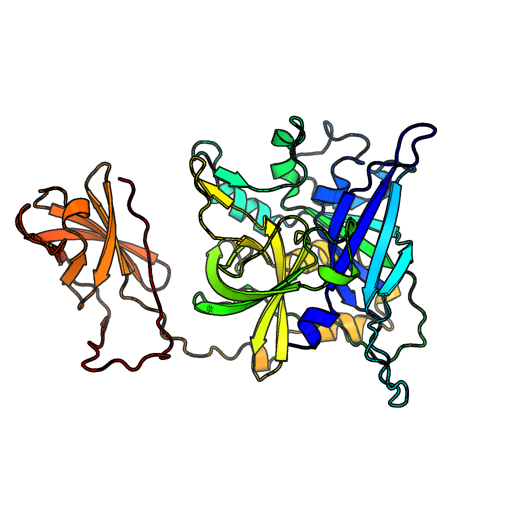2 -11.715 -15.195 1.00 40.53 298 ARG A N 1
ATOM 2249 C CA . ARG A 1 298 ? -10.868 -11.283 -15.678 1.00 40.53 298 ARG A CA 1
ATOM 2250 C C . ARG A 1 298 ? -11.094 -10.239 -16.768 1.00 40.53 298 ARG A C 1
ATOM 2252 O O . ARG A 1 298 ? -11.314 -10.597 -17.917 1.00 40.53 298 ARG A O 1
ATOM 2259 N N . SER A 1 299 ? -11.048 -8.957 -16.416 1.00 40.56 299 SER A N 1
ATOM 2260 C CA . SER A 1 299 ? -10.904 -7.928 -17.441 1.00 40.56 299 SER A CA 1
ATOM 2261 C C . SER A 1 299 ? -9.525 -8.142 -18.060 1.00 40.56 299 SER A C 1
ATOM 2263 O O . SER A 1 299 ? -8.523 -8.235 -17.332 1.00 40.56 299 SER A O 1
ATOM 2265 N N . GLY A 1 300 ? -9.484 -8.362 -19.372 1.00 39.56 300 GLY A N 1
ATOM 2266 C CA . GLY A 1 300 ? -8.255 -8.492 -20.146 1.00 39.56 300 GLY A CA 1
ATOM 2267 C C . GLY A 1 300 ? -7.528 -7.156 -20.149 1.00 39.56 300 GLY A C 1
ATOM 2268 O O . GLY A 1 300 ? -7.668 -6.384 -21.079 1.00 39.56 300 GLY A O 1
ATOM 2269 N N . SER A 1 301 ? -6.821 -6.847 -19.063 1.00 44.88 301 SER A N 1
ATOM 2270 C CA . SER A 1 301 ? -5.830 -5.782 -19.068 1.00 44.88 301 SER A CA 1
ATOM 2271 C C . SER A 1 301 ? -4.562 -6.375 -19.665 1.00 44.88 301 SER A C 1
ATOM 2273 O O . SER A 1 301 ? -3.903 -7.205 -19.028 1.00 44.88 301 SER A O 1
ATOM 2275 N N . GLU A 1 302 ? -4.310 -6.019 -20.921 1.00 49.31 302 GLU A N 1
ATOM 2276 C CA . GLU A 1 302 ? -3.055 -6.209 -21.641 1.00 49.31 302 GLU A CA 1
ATOM 2277 C C . GLU A 1 302 ? -1.984 -5.370 -20.939 1.00 49.31 302 GLU A C 1
ATOM 2279 O O . GLU A 1 302 ? -1.744 -4.214 -21.271 1.00 49.31 302 GLU A O 1
ATOM 2284 N N . LEU A 1 303 ? -1.388 -5.904 -19.872 1.00 49.84 303 LEU A N 1
ATOM 2285 C CA . LEU A 1 303 ? -0.332 -5.174 -19.186 1.00 49.84 303 LEU A CA 1
ATOM 2286 C C . LEU A 1 303 ? 0.936 -5.163 -20.036 1.00 49.84 303 LEU A C 1
ATOM 2288 O O . LEU A 1 303 ? 1.334 -6.212 -20.545 1.00 49.84 303 LEU A O 1
ATOM 2292 N N . CYS A 1 304 ? 1.578 -3.991 -20.122 1.00 55.28 304 CYS A N 1
ATOM 2293 C CA . CYS A 1 304 ? 2.861 -3.746 -20.781 1.00 55.28 304 CYS A CA 1
ATOM 2294 C C . CYS A 1 304 ? 3.864 -4.873 -20.514 1.00 55.28 304 CYS A C 1
ATOM 2296 O O . CYS A 1 304 ? 4.611 -4.862 -19.538 1.00 55.28 304 CYS A O 1
ATOM 2298 N N . THR A 1 305 ? 3.906 -5.823 -21.443 1.00 58.06 305 THR A N 1
ATOM 2299 C CA . THR A 1 305 ? 4.840 -6.955 -21.468 1.00 58.06 305 THR A CA 1
ATOM 2300 C C . THR A 1 305 ? 6.205 -6.519 -22.026 1.00 58.06 305 THR A C 1
ATOM 2302 O O . THR A 1 305 ? 7.048 -7.330 -22.382 1.00 58.06 305 THR A O 1
ATOM 2305 N N . GLY A 1 306 ? 6.416 -5.204 -22.131 1.00 75.12 306 GLY A N 1
ATOM 2306 C CA . GLY A 1 306 ? 7.494 -4.605 -22.894 1.00 75.12 306 GLY A CA 1
ATOM 2307 C C . GLY A 1 306 ? 8.556 -3.899 -22.065 1.00 75.12 306 GLY A C 1
ATOM 2308 O O . GLY A 1 306 ? 9.281 -3.112 -22.644 1.00 75.12 306 GLY A O 1
ATOM 2309 N N . VAL A 1 307 ? 8.653 -4.100 -20.747 1.00 82.69 307 VAL A N 1
ATOM 2310 C CA . VAL A 1 307 ? 9.719 -3.475 -19.935 1.00 82.69 307 VAL A CA 1
ATOM 2311 C C . VAL A 1 307 ? 10.696 -4.534 -19.443 1.00 82.69 307 VAL A C 1
ATOM 2313 O O . VAL A 1 307 ? 10.292 -5.578 -18.929 1.00 82.69 307 VAL A O 1
ATOM 2316 N N . ALA A 1 308 ? 11.981 -4.242 -19.598 1.00 87.44 308 ALA A N 1
ATOM 2317 C CA . ALA A 1 308 ? 13.099 -5.090 -19.229 1.00 87.44 308 ALA A CA 1
ATOM 2318 C C . ALA A 1 308 ? 13.977 -4.390 -18.185 1.00 87.44 308 ALA A C 1
ATOM 2320 O O . ALA A 1 308 ? 14.201 -3.185 -18.263 1.00 87.44 308 ALA A O 1
ATOM 2321 N N . LEU A 1 309 ? 14.489 -5.147 -17.220 1.00 90.00 309 LEU A N 1
ATOM 2322 C CA . LEU A 1 309 ? 15.579 -4.721 -16.350 1.00 90.00 309 LEU A CA 1
ATOM 2323 C C . LEU A 1 309 ? 16.898 -4.987 -17.078 1.00 90.00 309 LEU A C 1
ATOM 2325 O O . LEU A 1 309 ? 17.158 -6.115 -17.493 1.00 90.00 309 LEU A O 1
ATOM 2329 N N . ILE A 1 310 ? 17.716 -3.957 -17.223 1.00 91.69 310 ILE A N 1
ATOM 2330 C CA . ILE A 1 310 ? 19.046 -4.032 -17.825 1.00 91.69 310 ILE A CA 1
ATOM 2331 C C . ILE A 1 310 ? 20.067 -3.964 -16.699 1.00 91.69 310 ILE A C 1
ATOM 2333 O O . ILE A 1 310 ? 19.992 -3.053 -15.882 1.00 91.69 310 ILE A O 1
ATOM 2337 N N . GLU A 1 311 ? 21.001 -4.909 -16.649 1.00 89.75 311 GLU A N 1
ATOM 2338 C CA . GLU A 1 311 ? 22.059 -4.983 -15.637 1.00 89.75 311 GLU A CA 1
ATOM 2339 C C . GLU A 1 311 ? 23.438 -5.013 -16.309 1.00 89.75 311 GLU A C 1
ATOM 2341 O O . GLU A 1 311 ? 23.712 -5.827 -17.200 1.00 89.75 311 GLU A O 1
ATOM 2346 N N . THR A 1 312 ? 24.329 -4.141 -15.843 1.00 85.69 312 THR A N 1
ATOM 2347 C CA . THR A 1 312 ? 25.704 -3.966 -16.326 1.00 85.69 312 THR A CA 1
ATOM 2348 C C . THR A 1 312 ? 26.675 -3.955 -15.146 1.00 85.69 312 THR A C 1
ATOM 2350 O O . THR A 1 312 ? 27.283 -2.949 -14.776 1.00 85.69 312 THR A O 1
ATOM 2353 N N . GLY A 1 313 ? 26.847 -5.123 -14.525 1.00 81.25 313 GLY A N 1
ATOM 2354 C CA . GLY A 1 313 ? 27.686 -5.264 -13.336 1.00 81.25 313 GLY A CA 1
ATOM 2355 C C . GLY A 1 313 ? 27.047 -4.579 -12.129 1.00 81.25 313 GLY A C 1
ATOM 2356 O O . GLY A 1 313 ? 26.136 -5.141 -11.533 1.00 81.25 313 GLY A O 1
ATOM 2357 N N . GLN A 1 314 ? 27.539 -3.392 -11.762 1.00 77.31 314 GLN A N 1
ATOM 2358 C CA . GLN A 1 314 ? 27.024 -2.613 -10.624 1.00 77.31 314 GLN A CA 1
ATOM 2359 C C . GLN A 1 314 ? 25.909 -1.632 -11.010 1.00 77.31 314 GLN A C 1
ATOM 2361 O O . GLN A 1 314 ? 25.155 -1.200 -10.141 1.00 77.31 314 GLN A O 1
ATOM 2366 N N . LEU A 1 315 ? 25.786 -1.295 -12.295 1.00 84.38 315 LEU A N 1
ATOM 2367 C CA . LEU A 1 315 ? 24.740 -0.410 -12.794 1.00 84.38 315 LEU A CA 1
ATOM 2368 C C . LEU A 1 315 ? 23.543 -1.223 -13.281 1.00 84.38 315 LEU A C 1
ATOM 2370 O O . LEU A 1 315 ? 23.672 -2.363 -13.736 1.00 84.38 315 LEU A O 1
ATOM 2374 N N . TRP A 1 316 ? 22.362 -0.624 -13.195 1.00 88.94 316 TRP A N 1
ATOM 2375 C CA . TRP A 1 316 ? 21.134 -1.212 -13.708 1.00 88.94 316 TRP A CA 1
ATOM 2376 C C . TRP A 1 316 ? 20.122 -0.135 -14.079 1.00 88.94 316 TRP A C 1
ATOM 2378 O O . TRP A 1 316 ? 20.215 0.995 -13.602 1.00 88.94 316 TRP A O 1
ATOM 2388 N N . GLY A 1 317 ? 19.154 -0.481 -14.928 1.00 88.75 317 GLY A N 1
ATOM 2389 C CA . GLY A 1 317 ? 18.139 0.452 -15.407 1.00 88.75 317 GLY A CA 1
ATOM 2390 C C . GLY A 1 317 ? 16.986 -0.178 -16.176 1.00 88.75 317 GLY A C 1
ATOM 2391 O O . GLY A 1 317 ? 16.859 -1.398 -16.267 1.00 88.75 317 GLY A O 1
ATOM 2392 N N . SER A 1 318 ? 16.132 0.683 -16.730 1.00 89.38 318 SER A N 1
ATOM 2393 C CA . SER A 1 318 ? 15.003 0.283 -17.579 1.00 89.38 318 SER A CA 1
ATOM 2394 C C . SER A 1 318 ? 15.410 0.117 -19.034 1.00 89.38 318 SER A C 1
ATOM 2396 O O . SER A 1 318 ? 16.073 0.989 -19.586 1.00 89.38 318 SER A O 1
ATOM 2398 N N . GLY A 1 319 ? 14.862 -0.900 -19.685 1.00 89.81 319 GLY A N 1
ATOM 2399 C CA . GLY A 1 319 ? 14.740 -0.978 -21.133 1.00 89.81 319 GLY A CA 1
ATOM 2400 C C . GLY A 1 319 ? 13.292 -1.220 -21.560 1.00 89.81 319 GLY A C 1
ATOM 2401 O O . GLY A 1 319 ? 12.488 -1.748 -20.790 1.00 89.81 319 GLY A O 1
ATOM 2402 N N . VAL A 1 320 ? 12.956 -0.850 -22.792 1.00 88.31 320 VAL A N 1
ATOM 2403 C CA . VAL A 1 320 ? 11.661 -1.110 -23.428 1.00 88.31 320 VAL A CA 1
ATOM 2404 C C . VAL A 1 320 ? 11.860 -2.042 -24.620 1.00 88.31 320 VAL A C 1
ATOM 2406 O O . VAL A 1 320 ? 12.619 -1.729 -25.531 1.00 88.31 320 VAL A O 1
ATOM 2409 N N . LEU A 1 321 ? 11.176 -3.183 -24.627 1.00 87.12 321 LEU A N 1
ATOM 2410 C CA . LEU A 1 321 ? 11.143 -4.125 -25.743 1.00 87.12 321 LEU A CA 1
ATOM 2411 C C . LEU A 1 321 ? 10.400 -3.508 -26.929 1.00 87.12 321 LEU A C 1
ATOM 2413 O O . LEU A 1 321 ? 9.211 -3.195 -26.845 1.00 87.12 321 LEU A O 1
ATOM 2417 N N . LEU A 1 322 ? 11.101 -3.359 -28.047 1.00 85.50 322 LEU A N 1
ATOM 2418 C CA . LEU A 1 322 ? 10.536 -2.894 -29.315 1.00 85.50 322 LEU A CA 1
ATOM 2419 C C . LEU A 1 322 ? 9.924 -4.044 -30.127 1.00 85.50 322 LEU A C 1
ATOM 2421 O O . LEU A 1 322 ? 9.078 -3.819 -30.985 1.00 85.50 322 LEU A O 1
ATOM 2425 N N . ASN A 1 323 ? 10.379 -5.272 -29.882 1.00 83.12 323 ASN A N 1
ATOM 2426 C CA . ASN A 1 323 ? 9.870 -6.515 -30.460 1.00 83.12 323 ASN A CA 1
ATOM 2427 C C . ASN A 1 323 ? 10.415 -7.709 -29.633 1.00 83.12 323 ASN A C 1
ATOM 2429 O O . ASN A 1 323 ? 10.809 -7.541 -28.479 1.00 83.12 323 ASN A O 1
ATOM 2433 N N . GLN A 1 324 ? 10.445 -8.917 -30.208 1.00 83.75 324 GLN A N 1
ATOM 2434 C CA . GLN A 1 324 ? 10.904 -10.142 -29.534 1.00 83.75 324 GLN A CA 1
ATOM 2435 C C . GLN A 1 324 ? 12.407 -10.178 -29.215 1.00 83.75 324 GLN A C 1
ATOM 2437 O O . GLN A 1 324 ? 12.814 -10.988 -28.383 1.00 83.75 324 GLN A O 1
ATOM 2442 N N . ASN A 1 325 ? 13.228 -9.350 -29.865 1.00 88.44 325 ASN A N 1
ATOM 2443 C CA . ASN A 1 325 ? 14.683 -9.397 -29.738 1.00 88.44 325 ASN A CA 1
ATOM 2444 C C . ASN A 1 325 ? 15.352 -8.029 -29.558 1.00 88.44 325 ASN A C 1
ATOM 2446 O O . ASN A 1 325 ? 16.550 -7.998 -29.330 1.00 88.44 325 ASN A O 1
ATOM 2450 N N . LEU A 1 326 ? 14.640 -6.907 -29.632 1.00 91.00 326 LEU A N 1
ATOM 2451 C CA . LEU A 1 326 ? 15.222 -5.570 -29.517 1.00 91.00 326 LEU A CA 1
ATOM 2452 C C . LEU A 1 326 ? 14.720 -4.848 -28.277 1.00 91.00 326 LEU A C 1
ATOM 2454 O O . LEU A 1 326 ? 13.518 -4.781 -28.023 1.00 91.00 326 LEU A O 1
ATOM 2458 N N . VAL A 1 327 ? 15.653 -4.241 -27.552 1.00 92.19 327 VAL A N 1
ATOM 2459 C CA . VAL A 1 327 ? 15.398 -3.411 -26.379 1.00 92.19 327 VAL A CA 1
ATOM 2460 C C . VAL A 1 327 ? 16.008 -2.030 -26.584 1.00 92.19 327 VAL A C 1
ATOM 2462 O O . VAL A 1 327 ? 17.176 -1.898 -26.950 1.00 92.19 327 VAL A O 1
ATOM 2465 N N . LEU A 1 328 ? 15.219 -0.996 -26.313 1.00 92.25 328 LEU A N 1
ATOM 2466 C CA . LEU A 1 328 ? 15.662 0.389 -26.226 1.00 92.25 328 LEU A CA 1
ATOM 2467 C C . LEU A 1 328 ? 15.940 0.741 -24.764 1.00 92.25 328 LEU A C 1
ATOM 2469 O O . LEU A 1 328 ? 15.090 0.510 -23.910 1.00 92.25 328 LEU A O 1
ATOM 2473 N N . THR A 1 329 ? 17.101 1.307 -24.465 1.00 93.25 329 THR A N 1
ATOM 2474 C CA . THR A 1 329 ? 17.500 1.699 -23.102 1.00 93.25 329 THR A CA 1
ATOM 2475 C C . THR A 1 329 ? 18.294 3.003 -23.136 1.00 93.25 329 THR A C 1
ATOM 2477 O O . THR A 1 329 ? 18.623 3.516 -24.205 1.00 93.25 329 THR A O 1
ATOM 2480 N N . CYS A 1 330 ? 18.621 3.543 -21.967 1.00 92.44 330 CYS A N 1
ATOM 2481 C CA . CYS A 1 330 ? 19.549 4.658 -21.836 1.00 92.44 330 CYS A CA 1
ATOM 2482 C C . CYS A 1 330 ? 21.005 4.214 -22.056 1.00 92.44 330 CYS A C 1
ATOM 2484 O O . CYS A 1 330 ? 21.394 3.117 -21.641 1.00 92.44 330 CYS A O 1
ATOM 2486 N N . ARG A 1 331 ? 21.837 5.079 -22.653 1.00 92.19 331 ARG A N 1
ATOM 2487 C CA . ARG A 1 331 ? 23.276 4.815 -22.838 1.00 92.19 331 ARG A CA 1
ATOM 2488 C C . ARG A 1 331 ? 23.997 4.729 -21.494 1.00 92.19 331 ARG A C 1
ATOM 2490 O O . ARG A 1 331 ? 24.852 3.859 -21.338 1.00 92.19 331 ARG A O 1
ATOM 2497 N N . HIS A 1 332 ? 23.652 5.574 -20.519 1.00 90.50 332 HIS A N 1
ATOM 2498 C CA . HIS A 1 332 ? 24.302 5.529 -19.199 1.00 90.50 332 HIS A CA 1
ATOM 2499 C C . HIS A 1 332 ? 24.125 4.175 -18.487 1.00 90.50 332 HIS A C 1
ATOM 2501 O O . HIS A 1 332 ? 24.995 3.766 -17.728 1.00 90.50 332 HIS A O 1
ATOM 2507 N N . VAL A 1 333 ? 23.037 3.451 -18.774 1.00 90.75 333 VAL A N 1
ATOM 2508 C CA . VAL A 1 333 ? 22.798 2.100 -18.241 1.00 90.75 333 VAL A CA 1
ATOM 2509 C C . VAL A 1 333 ? 23.729 1.083 -18.891 1.00 90.75 333 VAL A C 1
ATOM 2511 O O . VAL A 1 333 ? 24.210 0.171 -18.229 1.00 90.75 333 VAL A O 1
ATOM 2514 N N . VAL A 1 334 ? 24.006 1.235 -20.188 1.00 91.38 334 VAL A N 1
ATOM 2515 C CA . VAL A 1 334 ? 24.919 0.350 -20.925 1.00 91.38 334 VAL A CA 1
ATOM 2516 C C . VAL A 1 334 ? 26.371 0.535 -20.477 1.00 91.38 334 VAL A C 1
ATOM 2518 O O . VAL A 1 334 ? 27.117 -0.442 -20.423 1.00 91.38 334 VAL A O 1
ATOM 2521 N N . ASN A 1 335 ? 26.764 1.769 -20.147 1.00 89.00 335 ASN A N 1
ATOM 2522 C CA . ASN A 1 335 ? 28.087 2.118 -19.619 1.00 89.00 335 ASN A CA 1
ATOM 2523 C C . ASN A 1 335 ? 29.252 1.484 -20.413 1.00 89.00 335 ASN A C 1
ATOM 2525 O O . ASN A 1 335 ? 30.100 0.781 -19.862 1.00 89.00 335 ASN A O 1
ATOM 2529 N N . GLU A 1 336 ? 29.230 1.671 -21.739 1.00 87.44 336 GLU A N 1
ATOM 2530 C CA . GLU A 1 336 ? 30.262 1.215 -22.692 1.00 87.44 336 GLU A CA 1
ATOM 2531 C C . GLU A 1 336 ? 30.460 -0.313 -22.786 1.00 87.44 336 GLU A C 1
ATOM 2533 O O . GLU A 1 336 ? 31.367 -0.791 -23.472 1.00 87.44 336 GLU A O 1
ATOM 2538 N N . LYS A 1 337 ? 29.599 -1.118 -22.150 1.00 90.44 337 LYS A N 1
ATOM 2539 C CA . LYS A 1 337 ? 29.625 -2.581 -22.286 1.00 90.44 337 LYS A CA 1
ATOM 2540 C C . LYS A 1 337 ? 29.096 -3.011 -23.654 1.00 90.44 337 LYS A C 1
ATOM 2542 O O . LYS A 1 337 ? 28.133 -2.452 -24.159 1.00 90.44 337 LYS A O 1
ATOM 2547 N N . SER A 1 338 ? 29.694 -4.051 -24.235 1.00 92.38 338 SER A N 1
ATOM 2548 C CA . SER A 1 338 ? 29.238 -4.655 -25.499 1.00 92.38 338 SER A CA 1
ATOM 2549 C C . SER A 1 338 ? 28.194 -5.758 -25.302 1.00 92.38 338 SER A C 1
ATOM 2551 O O . SER A 1 338 ? 27.417 -6.046 -26.213 1.00 92.38 338 SER A O 1
ATOM 2553 N N . VAL A 1 339 ? 28.173 -6.368 -24.115 1.00 93.69 339 VAL A N 1
ATOM 2554 C CA . VAL A 1 339 ? 27.241 -7.423 -23.709 1.00 93.69 339 VAL A CA 1
ATOM 2555 C C . VAL A 1 339 ? 26.748 -7.126 -22.299 1.00 93.69 339 VAL A C 1
ATOM 2557 O O . VAL A 1 339 ? 27.526 -6.695 -21.445 1.00 93.69 339 VAL A O 1
ATOM 2560 N N . LEU A 1 340 ? 25.459 -7.341 -22.065 1.00 93.81 340 LEU A N 1
ATOM 2561 C CA . LEU A 1 340 ? 24.780 -7.015 -20.819 1.00 93.81 340 LEU A CA 1
ATOM 2562 C C . LEU A 1 340 ? 23.700 -8.042 -20.478 1.00 93.81 340 LEU A C 1
ATOM 2564 O O . LEU A 1 340 ? 23.262 -8.811 -21.334 1.00 93.81 340 LEU A O 1
ATOM 2568 N N . THR A 1 341 ? 23.282 -8.065 -19.216 1.00 94.12 341 THR A N 1
ATOM 2569 C CA . THR A 1 341 ? 22.242 -8.980 -18.742 1.00 94.12 341 THR A CA 1
ATOM 2570 C C . THR A 1 341 ? 20.889 -8.291 -18.846 1.00 94.12 341 THR A C 1
ATOM 2572 O O . THR A 1 341 ? 20.699 -7.199 -18.311 1.00 94.12 341 THR A O 1
ATOM 2575 N N . VAL A 1 342 ? 19.934 -8.927 -19.520 1.00 92.06 342 VAL A N 1
ATOM 2576 C CA . VAL A 1 342 ? 18.564 -8.430 -19.667 1.00 92.06 342 VAL A CA 1
ATOM 2577 C C . VAL A 1 342 ? 17.615 -9.364 -18.936 1.00 92.06 342 VAL A C 1
ATOM 2579 O O . VAL A 1 342 ? 17.560 -10.555 -19.230 1.00 92.06 342 VAL A O 1
ATOM 2582 N N . ARG A 1 343 ? 16.836 -8.835 -17.993 1.00 89.69 343 ARG A N 1
ATOM 2583 C CA . ARG A 1 343 ? 15.786 -9.584 -17.300 1.00 89.69 343 ARG A CA 1
ATOM 2584 C C . ARG A 1 343 ? 14.416 -9.074 -17.705 1.00 89.69 343 ARG A C 1
ATOM 2586 O O . ARG A 1 343 ? 14.085 -7.911 -17.486 1.00 89.69 343 ARG A O 1
ATOM 2593 N N . VAL A 1 344 ? 13.590 -9.957 -18.245 1.00 83.62 344 VAL A N 1
ATOM 2594 C CA . VAL A 1 344 ? 12.230 -9.628 -18.686 1.00 83.62 344 VAL A CA 1
ATOM 2595 C C . VAL A 1 344 ? 11.230 -10.424 -17.865 1.00 83.62 344 VAL A C 1
ATOM 2597 O O . VAL A 1 344 ? 11.386 -11.633 -17.693 1.00 83.62 344 VAL A O 1
ATOM 2600 N N . ASN A 1 345 ? 10.190 -9.764 -17.355 1.00 77.00 345 ASN A N 1
ATOM 2601 C CA . ASN A 1 345 ? 9.077 -10.464 -16.722 1.00 77.00 345 ASN A CA 1
ATOM 2602 C C . ASN A 1 345 ? 8.032 -10.818 -17.781 1.00 77.00 345 ASN A C 1
ATOM 2604 O O . ASN A 1 345 ? 7.323 -9.944 -18.278 1.00 77.00 345 ASN A O 1
ATOM 2608 N N . PHE A 1 346 ? 7.931 -12.107 -18.096 1.00 70.31 346 PHE A N 1
ATOM 2609 C CA . PHE A 1 346 ? 6.936 -12.632 -19.017 1.00 70.31 346 PHE A CA 1
ATOM 2610 C C . PHE A 1 346 ? 6.050 -13.646 -18.289 1.00 70.31 346 PHE A C 1
ATOM 2612 O O . PHE A 1 346 ? 6.539 -14.640 -17.750 1.00 70.31 346 PHE A O 1
ATOM 2619 N N . GLY A 1 347 ? 4.737 -13.396 -18.243 1.00 63.00 347 GLY A N 1
ATOM 2620 C CA . GLY A 1 347 ? 3.779 -14.312 -17.609 1.00 63.00 347 GLY A CA 1
ATOM 2621 C C . GLY A 1 347 ? 4.016 -14.547 -16.110 1.00 63.00 347 GLY A C 1
ATOM 2622 O O . GLY A 1 347 ? 3.691 -15.619 -15.605 1.00 63.00 347 GLY A O 1
ATOM 2623 N N . GLY A 1 348 ? 4.611 -13.580 -15.400 1.00 64.31 348 GLY A N 1
ATOM 2624 C CA . GLY A 1 348 ? 4.934 -13.701 -13.974 1.00 64.31 348 GLY A CA 1
ATOM 2625 C C . GLY A 1 348 ? 6.242 -14.441 -13.680 1.00 64.31 348 GLY A C 1
ATOM 2626 O O . GLY A 1 348 ? 6.528 -14.710 -12.514 1.00 64.31 348 GLY A O 1
ATOM 2627 N N . ARG A 1 349 ? 7.042 -14.770 -14.705 1.00 68.44 349 ARG A N 1
ATOM 2628 C CA . ARG A 1 349 ? 8.378 -15.364 -14.560 1.00 68.44 349 ARG A CA 1
ATOM 2629 C C . ARG A 1 349 ? 9.439 -14.447 -15.155 1.00 68.44 349 ARG A C 1
ATOM 2631 O O . ARG A 1 349 ? 9.275 -13.921 -16.256 1.00 68.44 349 ARG A O 1
ATOM 2638 N N . PHE A 1 350 ? 10.539 -14.284 -14.427 1.00 78.69 350 PHE A N 1
ATOM 2639 C CA . PHE A 1 350 ? 11.710 -13.579 -14.932 1.00 78.69 350 PHE A CA 1
ATOM 2640 C C . PHE A 1 350 ? 12.519 -14.499 -15.842 1.00 78.69 350 PHE A C 1
ATOM 2642 O O . PHE A 1 350 ? 12.878 -15.606 -15.446 1.00 78.69 350 PHE A O 1
ATOM 2649 N N . HIS A 1 351 ? 12.801 -14.017 -17.046 1.00 84.00 351 HIS A N 1
ATOM 2650 C CA . HIS A 1 351 ? 13.702 -14.646 -17.999 1.00 84.00 351 HIS A CA 1
ATOM 2651 C C . HIS A 1 351 ? 14.953 -13.786 -18.075 1.00 84.00 351 HIS A C 1
ATOM 2653 O O . HIS A 1 351 ? 14.854 -12.585 -18.332 1.00 84.00 351 HIS A O 1
ATOM 2659 N N . THR A 1 352 ? 16.104 -14.394 -17.816 1.00 90.50 352 THR A N 1
ATOM 2660 C CA . THR A 1 352 ? 17.407 -13.739 -17.912 1.00 90.50 352 THR A CA 1
ATOM 2661 C C . THR A 1 352 ? 18.028 -14.118 -19.245 1.00 90.50 352 THR A C 1
ATOM 2663 O O . THR A 1 352 ? 18.237 -15.299 -19.503 1.00 90.50 352 THR A O 1
ATOM 2666 N N . VAL A 1 353 ? 18.311 -13.122 -20.077 1.00 90.81 353 VAL A N 1
ATOM 2667 C CA . VAL A 1 353 ? 18.843 -13.283 -21.432 1.00 90.81 353 VAL A CA 1
ATOM 2668 C C . VAL A 1 353 ? 20.070 -12.389 -21.590 1.00 90.81 353 VAL A C 1
ATOM 2670 O O . VAL A 1 353 ? 20.125 -11.284 -21.050 1.00 90.81 353 VAL A O 1
ATOM 2673 N N . SER A 1 354 ? 21.066 -12.861 -22.332 1.00 93.56 354 SER A N 1
ATOM 2674 C CA . SER A 1 354 ? 22.219 -12.048 -22.723 1.00 93.56 354 SER A CA 1
ATOM 2675 C C . SER A 1 354 ? 21.829 -11.094 -23.854 1.00 93.56 354 SER A C 1
ATOM 2677 O O . SER A 1 354 ? 21.215 -11.505 -24.839 1.00 93.56 354 SER A O 1
ATOM 2679 N N . GLY A 1 355 ? 22.168 -9.815 -23.720 1.00 95.06 355 GLY A N 1
ATOM 2680 C CA . GLY A 1 355 ? 21.910 -8.781 -24.716 1.00 95.06 355 GLY A CA 1
ATOM 2681 C C . GLY A 1 355 ? 23.207 -8.226 -25.292 1.00 95.06 355 GLY A C 1
ATOM 2682 O O . GLY A 1 355 ? 24.089 -7.817 -24.541 1.00 95.06 355 GLY A O 1
ATOM 2683 N N . LYS A 1 356 ? 23.325 -8.179 -26.618 1.00 96.56 356 LYS A N 1
ATOM 2684 C CA . LYS A 1 356 ? 24.417 -7.525 -27.344 1.00 96.56 356 LYS A CA 1
ATOM 2685 C C . LYS A 1 356 ? 24.035 -6.083 -27.660 1.00 96.56 356 LYS A C 1
ATOM 2687 O O . LYS A 1 356 ? 22.974 -5.825 -28.218 1.00 96.56 356 LYS A O 1
ATOM 2692 N N . VAL A 1 357 ? 24.911 -5.133 -27.366 1.00 96.62 357 VAL A N 1
ATOM 2693 C CA . VAL A 1 357 ? 24.684 -3.727 -27.718 1.00 96.62 357 VAL A CA 1
ATOM 2694 C C . VAL A 1 357 ? 24.926 -3.540 -29.212 1.00 96.62 357 VAL A C 1
ATOM 2696 O O . VAL A 1 357 ? 26.030 -3.772 -29.704 1.00 96.62 357 VAL A O 1
ATOM 2699 N N . LEU A 1 358 ? 23.884 -3.138 -29.938 1.00 96.94 358 LEU A N 1
ATOM 2700 C CA . LEU A 1 358 ? 23.958 -2.830 -31.368 1.00 96.94 358 LEU A CA 1
ATOM 2701 C C . LEU A 1 358 ? 24.335 -1.374 -31.615 1.00 96.94 358 LEU A C 1
ATOM 2703 O O . LEU A 1 358 ? 25.030 -1.059 -32.577 1.00 96.94 358 LEU A O 1
ATOM 2707 N N . TYR A 1 359 ? 23.845 -0.487 -30.754 1.00 96.25 359 TYR A N 1
ATOM 2708 C CA . TYR A 1 359 ? 24.051 0.945 -30.872 1.00 96.25 359 TYR A CA 1
ATOM 2709 C C . TYR A 1 359 ? 24.089 1.585 -29.491 1.00 96.25 359 TYR A C 1
ATOM 2711 O O . TYR A 1 359 ? 23.322 1.220 -28.604 1.00 96.25 359 TYR A O 1
ATOM 2719 N N . SER A 1 360 ? 24.943 2.588 -29.340 1.00 95.38 360 SER A N 1
ATOM 2720 C CA . SER A 1 360 ? 24.930 3.523 -28.225 1.00 95.38 360 SER A CA 1
ATOM 2721 C C . SER A 1 360 ? 25.261 4.896 -28.784 1.00 95.38 360 SER A C 1
ATOM 2723 O O . SER A 1 360 ? 26.180 5.025 -29.597 1.00 95.38 360 SER A O 1
ATOM 2725 N N . SER A 1 361 ? 24.535 5.923 -28.354 1.00 94.00 361 SER A N 1
ATOM 2726 C CA . SER A 1 361 ? 24.864 7.292 -28.736 1.00 94.00 361 SER A CA 1
ATOM 2727 C C . SER A 1 361 ? 26.269 7.684 -28.253 1.00 94.00 361 SER A C 1
ATOM 2729 O O . SER A 1 361 ? 26.808 7.119 -27.298 1.00 94.00 361 SER A O 1
ATOM 2731 N N . VAL A 1 362 ? 26.897 8.640 -28.944 1.00 92.94 362 VAL A N 1
ATOM 2732 C CA . VAL A 1 362 ? 28.191 9.205 -28.524 1.00 92.94 362 VAL A CA 1
ATOM 2733 C C . VAL A 1 362 ? 28.010 10.109 -27.294 1.00 92.94 362 VAL A C 1
ATOM 2735 O O . VAL A 1 362 ? 26.935 10.691 -27.143 1.00 92.94 362 VAL A O 1
ATOM 2738 N N . PRO A 1 363 ? 29.032 10.304 -26.436 1.00 89.00 363 PRO A N 1
ATOM 2739 C CA . PRO A 1 363 ? 28.905 11.127 -25.227 1.00 89.00 363 PRO A CA 1
ATOM 2740 C C . PRO A 1 363 ? 28.475 12.580 -25.464 1.00 89.00 363 PRO A C 1
ATOM 2742 O O . PRO A 1 363 ? 27.841 13.173 -24.599 1.00 89.00 363 PRO A O 1
ATOM 2745 N N . SER A 1 364 ? 28.798 13.144 -26.630 1.00 91.56 364 SER A N 1
ATOM 2746 C CA . SER A 1 364 ? 28.393 14.493 -27.045 1.00 91.56 364 SER A CA 1
ATOM 2747 C C . SER A 1 364 ? 26.965 14.574 -27.592 1.00 91.56 364 SER A C 1
ATOM 2749 O O . SER A 1 364 ? 26.487 15.667 -27.894 1.00 91.56 364 SER A O 1
ATOM 2751 N N . SER A 1 365 ? 26.283 13.437 -27.764 1.00 92.88 365 SER A N 1
ATOM 2752 C CA . SER A 1 365 ? 24.912 13.412 -28.259 1.00 92.88 365 SER A CA 1
ATOM 2753 C C . SER A 1 365 ? 23.966 14.005 -27.213 1.00 92.88 365 SER A C 1
ATOM 2755 O O . SER A 1 365 ? 24.056 13.636 -26.041 1.00 92.88 365 SER A O 1
ATOM 2757 N N . PRO A 1 366 ? 22.999 14.850 -27.615 1.00 90.12 366 PRO A N 1
ATOM 2758 C CA . PRO A 1 366 ? 21.941 15.295 -26.711 1.00 90.12 366 PRO A CA 1
ATOM 2759 C C . PRO A 1 366 ? 20.971 14.160 -26.339 1.00 90.12 366 PRO A C 1
ATOM 2761 O O . PRO A 1 366 ? 20.131 14.340 -25.461 1.00 90.12 366 PRO A O 1
ATOM 2764 N N . PHE A 1 367 ? 21.062 13.001 -27.002 1.00 89.81 367 PHE A N 1
ATOM 2765 C CA . PHE A 1 367 ? 20.218 11.840 -26.749 1.00 89.81 367 PHE A CA 1
ATOM 2766 C C . PHE A 1 367 ? 20.973 10.775 -25.952 1.00 89.81 367 PHE A C 1
ATOM 2768 O O . PHE A 1 367 ? 22.044 10.317 -26.352 1.00 89.81 367 PHE A O 1
ATOM 2775 N N . ASP A 1 368 ? 20.377 10.321 -24.854 1.00 91.94 368 ASP A N 1
ATOM 2776 C CA . ASP A 1 368 ? 20.888 9.234 -24.018 1.00 91.94 368 ASP A CA 1
ATOM 2777 C C . ASP A 1 368 ? 20.198 7.913 -24.387 1.00 91.94 368 ASP A C 1
ATOM 2779 O O . ASP A 1 368 ? 19.266 7.477 -23.717 1.00 91.94 368 ASP A O 1
ATOM 2783 N N . ILE A 1 369 ? 20.606 7.311 -25.510 1.00 93.19 369 ILE A N 1
ATOM 2784 C CA . ILE A 1 369 ? 19.919 6.158 -26.109 1.00 93.19 369 ILE A CA 1
ATOM 2785 C C . ILE A 1 369 ? 20.923 5.071 -26.493 1.00 93.19 369 ILE A C 1
ATOM 2787 O O . ILE A 1 369 ? 21.960 5.344 -27.100 1.00 93.19 369 ILE A O 1
ATOM 2791 N N . ALA A 1 370 ? 20.561 3.824 -26.209 1.00 95.12 370 ALA A N 1
ATOM 2792 C CA . ALA A 1 370 ? 21.214 2.626 -26.705 1.00 95.12 370 ALA A CA 1
ATOM 2793 C C . ALA A 1 370 ? 20.189 1.570 -27.152 1.00 95.12 370 ALA A C 1
ATOM 2795 O O . ALA A 1 370 ? 19.072 1.498 -26.634 1.00 95.12 370 ALA A O 1
ATOM 2796 N N . VAL A 1 371 ? 20.587 0.749 -28.124 1.00 95.62 371 VAL A N 1
ATOM 2797 C CA . VAL A 1 371 ? 19.799 -0.362 -28.673 1.00 95.62 371 VAL A CA 1
ATOM 2798 C C . VAL A 1 371 ? 20.527 -1.666 -28.385 1.00 95.62 371 VAL A C 1
ATOM 2800 O O . VAL A 1 371 ? 21.712 -1.810 -28.696 1.00 95.62 371 VAL A O 1
ATOM 2803 N N . VAL A 1 372 ? 19.802 -2.618 -27.810 1.00 95.75 372 VAL A N 1
ATOM 2804 C CA . VAL A 1 372 ? 20.306 -3.928 -27.401 1.00 95.75 372 VAL A CA 1
ATOM 2805 C C . VAL A 1 372 ? 19.531 -5.015 -28.132 1.00 95.75 372 VAL A C 1
ATOM 2807 O O . VAL A 1 372 ? 18.303 -4.993 -28.151 1.00 95.75 372 VAL A O 1
ATOM 2810 N N . GLU A 1 373 ? 20.246 -5.976 -28.699 1.00 95.44 373 GLU A N 1
ATOM 2811 C CA . GLU A 1 373 ? 19.700 -7.198 -29.278 1.00 95.44 373 GLU A CA 1
ATOM 2812 C C . GLU A 1 373 ? 19.821 -8.360 -28.293 1.00 95.44 373 GLU A C 1
ATOM 2814 O O . GLU A 1 373 ? 20.915 -8.692 -27.839 1.00 95.44 373 GLU A O 1
ATOM 2819 N N . LEU A 1 374 ? 18.702 -8.994 -27.964 1.00 92.81 374 LEU A N 1
ATOM 2820 C CA . LEU A 1 374 ? 18.651 -10.220 -27.182 1.00 92.81 374 LEU A CA 1
ATOM 2821 C C . LEU A 1 374 ? 19.205 -11.376 -28.011 1.00 92.81 374 LEU A C 1
ATOM 2823 O O . LEU A 1 374 ? 18.759 -11.614 -29.132 1.00 92.81 374 LEU A O 1
ATOM 2827 N N . GLN A 1 375 ? 20.150 -12.117 -27.437 1.00 89.81 375 GLN A N 1
ATOM 2828 C CA . GLN A 1 375 ? 20.748 -13.287 -28.085 1.00 89.81 375 GLN A CA 1
ATOM 2829 C C . GLN A 1 375 ? 19.757 -14.449 -28.228 1.00 89.81 375 GLN A C 1
ATOM 2831 O O . GLN A 1 375 ? 19.910 -15.277 -29.120 1.00 89.81 375 GLN A O 1
ATOM 2836 N N . GLU A 1 376 ? 18.724 -14.482 -27.384 1.00 86.44 376 GLU A N 1
ATOM 2837 C CA . GLU A 1 376 ? 17.609 -15.419 -27.483 1.00 86.44 376 GLU A CA 1
ATOM 2838 C C . GLU A 1 376 ? 16.297 -14.627 -27.610 1.00 86.44 376 GLU A C 1
ATOM 2840 O O . GLU A 1 376 ? 15.984 -13.820 -26.727 1.00 86.44 376 GLU A O 1
ATOM 2845 N N . PRO A 1 377 ? 15.525 -14.813 -28.697 1.00 78.88 377 PRO A N 1
ATOM 2846 C CA . PRO A 1 377 ? 14.260 -14.116 -28.870 1.00 78.88 377 PRO A CA 1
ATOM 2847 C C . PRO A 1 377 ? 13.227 -14.607 -27.854 1.00 78.88 377 PRO A C 1
ATOM 2849 O O . PRO A 1 377 ? 13.122 -15.798 -27.552 1.00 78.88 377 PRO A O 1
ATOM 2852 N N . LEU A 1 378 ? 12.411 -13.685 -27.354 1.00 76.88 378 LEU A N 1
ATOM 2853 C CA . LEU A 1 378 ? 11.316 -14.023 -26.452 1.00 76.88 378 LEU A CA 1
ATOM 2854 C C . LEU A 1 378 ? 10.206 -14.743 -27.231 1.00 76.88 378 LEU A C 1
ATOM 2856 O O . LEU A 1 378 ? 9.708 -14.238 -28.235 1.00 76.88 378 LEU A O 1
ATOM 2860 N N . ALA A 1 379 ? 9.780 -15.908 -26.734 1.00 62.72 379 ALA A N 1
ATOM 2861 C CA . ALA A 1 379 ? 8.861 -16.822 -27.425 1.00 62.72 379 ALA A CA 1
ATOM 2862 C C . ALA A 1 379 ? 7.451 -16.261 -27.714 1.00 62.72 379 ALA A C 1
ATOM 2864 O O . ALA A 1 379 ? 6.686 -16.874 -28.452 1.00 62.72 379 ALA A O 1
ATOM 2865 N N . ASN A 1 380 ? 7.085 -15.111 -27.144 1.00 63.31 380 ASN A N 1
ATOM 2866 C CA . ASN A 1 380 ? 5.765 -14.506 -27.293 1.00 63.31 380 ASN A CA 1
ATOM 2867 C C . ASN A 1 380 ? 5.882 -13.087 -27.861 1.00 63.31 380 ASN A C 1
ATOM 2869 O O . ASN A 1 380 ? 6.758 -12.318 -27.468 1.00 63.31 380 ASN A O 1
ATOM 2873 N N . SER A 1 381 ? 4.982 -12.724 -28.779 1.00 55.78 381 SER A N 1
ATOM 2874 C CA . SER A 1 381 ? 4.981 -11.415 -29.437 1.00 55.78 381 SER A CA 1
ATOM 2875 C C . SER A 1 381 ? 4.690 -10.284 -28.446 1.00 55.78 381 SER A C 1
ATOM 2877 O O . SER A 1 381 ? 3.551 -10.103 -28.013 1.00 55.78 381 SER A O 1
ATOM 2879 N N . VAL A 1 382 ? 5.707 -9.483 -28.135 1.00 60.50 382 VAL A N 1
ATOM 2880 C CA . VAL A 1 382 ? 5.505 -8.127 -27.620 1.00 60.50 382 VAL A CA 1
ATOM 2881 C C . VAL A 1 382 ? 5.236 -7.236 -28.830 1.00 60.50 382 VAL A C 1
ATOM 2883 O O . VAL A 1 382 ? 6.157 -6.920 -29.575 1.00 60.50 382 VAL A O 1
ATOM 2886 N N . ASN A 1 383 ? 3.975 -6.860 -29.050 1.00 59.19 383 ASN A N 1
ATOM 2887 C CA . ASN A 1 383 ? 3.628 -5.827 -30.025 1.00 59.19 383 ASN A CA 1
ATOM 2888 C C . ASN A 1 383 ? 3.624 -4.476 -29.312 1.00 59.19 383 ASN A C 1
ATOM 2890 O O . ASN A 1 383 ? 2.607 -4.060 -28.757 1.00 59.19 383 ASN A O 1
ATOM 2894 N N . THR A 1 384 ? 4.763 -3.786 -29.301 1.00 65.25 384 THR A N 1
ATOM 2895 C CA . THR A 1 384 ? 4.776 -2.364 -28.957 1.00 65.25 384 THR A CA 1
ATOM 2896 C C . THR A 1 384 ? 4.269 -1.571 -30.154 1.00 65.25 384 THR A C 1
ATOM 2898 O O . THR A 1 384 ? 4.892 -1.510 -31.212 1.00 65.25 384 THR A O 1
ATOM 2901 N N . GLN A 1 385 ? 3.086 -0.980 -30.006 1.00 66.44 385 GLN A N 1
ATOM 2902 C CA . GLN A 1 385 ? 2.531 -0.104 -31.026 1.00 66.44 385 GLN A CA 1
ATOM 2903 C C . GLN A 1 385 ? 3.158 1.283 -30.882 1.00 66.44 385 GLN A C 1
ATOM 2905 O O . GLN A 1 385 ? 2.932 1.982 -29.894 1.00 66.44 385 GLN A O 1
ATOM 2910 N N . PHE A 1 386 ? 3.939 1.695 -31.877 1.00 72.75 386 PHE A N 1
ATOM 2911 C CA . PHE A 1 386 ? 4.407 3.072 -31.960 1.00 72.75 386 PHE A CA 1
ATOM 2912 C C . PHE A 1 386 ? 3.220 3.981 -32.264 1.00 72.75 386 PHE A C 1
ATOM 2914 O O . PHE A 1 386 ? 2.533 3.808 -33.273 1.00 72.75 386 PHE A O 1
ATOM 2921 N N . THR A 1 387 ? 2.974 4.955 -31.391 1.00 71.81 387 THR A N 1
ATOM 2922 C CA . THR A 1 387 ? 2.007 6.004 -31.697 1.00 71.81 387 THR A CA 1
ATOM 2923 C C . THR A 1 387 ? 2.639 7.031 -32.631 1.00 71.81 387 THR A C 1
ATOM 2925 O O . THR A 1 387 ? 3.766 7.474 -32.414 1.00 71.81 387 THR A O 1
ATOM 2928 N N . THR A 1 388 ? 1.913 7.425 -33.672 1.00 76.50 388 THR A N 1
ATOM 2929 C CA . THR A 1 388 ? 2.306 8.512 -34.582 1.00 76.50 388 THR A CA 1
ATOM 2930 C C . THR A 1 388 ? 1.705 9.857 -34.173 1.00 76.50 388 THR A C 1
ATOM 2932 O O . THR A 1 388 ? 2.004 10.878 -34.788 1.00 76.50 388 THR A O 1
ATOM 2935 N N . TYR A 1 389 ? 0.852 9.877 -33.141 1.00 77.50 389 TYR A N 1
ATOM 2936 C CA . TYR A 1 389 ? 0.131 11.071 -32.719 1.00 77.50 389 TYR A CA 1
ATOM 2937 C C . TYR A 1 389 ? -0.224 11.032 -31.226 1.00 77.50 389 TYR A C 1
ATOM 2939 O O . TYR A 1 389 ? -0.650 10.009 -30.693 1.00 77.50 389 TYR A O 1
ATOM 2947 N N . PHE A 1 390 ? -0.080 12.167 -30.544 1.00 76.50 390 PHE A N 1
ATOM 2948 C CA . PHE A 1 390 ? -0.419 12.319 -29.130 1.00 76.50 390 PHE A CA 1
ATOM 2949 C C . PHE A 1 390 ? -1.260 13.581 -28.930 1.00 76.50 390 PHE A C 1
ATOM 2951 O O . PHE A 1 390 ? -0.892 14.648 -29.428 1.00 76.50 390 PHE A O 1
ATOM 2958 N N . ARG A 1 391 ? -2.377 13.479 -28.196 1.00 79.00 391 ARG A N 1
ATOM 2959 C CA . ARG A 1 391 ? -3.149 14.652 -27.762 1.00 79.00 391 ARG A CA 1
ATOM 2960 C C . ARG A 1 391 ? -2.857 14.956 -26.297 1.00 79.00 391 ARG A C 1
ATOM 2962 O O . ARG A 1 391 ? -2.916 14.040 -25.471 1.00 79.00 391 ARG A O 1
ATOM 2969 N N . PRO A 1 392 ? -2.632 16.232 -25.942 1.00 81.50 392 PRO A N 1
ATOM 2970 C CA . PRO A 1 392 ? -2.647 16.652 -24.548 1.00 81.50 392 PRO A CA 1
ATOM 2971 C C . PRO A 1 392 ? -3.901 16.129 -23.831 1.00 81.50 392 PRO A C 1
ATOM 2973 O O . PRO A 1 392 ? -5.010 16.230 -24.355 1.00 81.50 392 PRO A O 1
ATOM 2976 N N . GLY A 1 393 ? -3.712 15.536 -22.650 1.00 76.00 393 GLY A N 1
ATOM 2977 C CA . GLY A 1 393 ? -4.787 14.936 -21.853 1.00 76.00 393 GLY A CA 1
ATOM 2978 C C . GLY A 1 393 ? -5.049 13.446 -22.109 1.00 76.00 393 GLY A C 1
ATOM 2979 O O . GLY A 1 393 ? -5.892 12.865 -21.428 1.00 76.00 393 GLY A O 1
ATOM 2980 N N . ASN A 1 394 ? -4.343 12.794 -23.040 1.00 73.81 394 ASN A N 1
ATOM 2981 C CA . ASN A 1 394 ? -4.392 11.333 -23.137 1.00 73.81 394 ASN A CA 1
ATOM 2982 C C . ASN A 1 394 ? -3.756 10.670 -21.904 1.00 73.81 394 ASN A C 1
ATOM 2984 O O . ASN A 1 394 ? -2.725 11.118 -21.404 1.00 73.81 394 ASN A O 1
ATOM 2988 N N . VAL A 1 395 ? -4.375 9.584 -21.429 1.00 68.06 395 VAL A N 1
ATOM 2989 C CA . VAL A 1 395 ? -3.835 8.770 -20.334 1.00 68.06 395 VAL A CA 1
ATOM 2990 C C . VAL A 1 395 ? -2.550 8.107 -20.816 1.00 68.06 395 VAL A C 1
ATOM 2992 O O . VAL A 1 395 ? -2.556 7.373 -21.802 1.00 68.06 395 VAL A O 1
ATOM 2995 N N . LEU A 1 396 ? -1.455 8.375 -20.113 1.00 69.50 396 LEU A N 1
ATOM 2996 C CA . LEU A 1 396 ? -0.165 7.748 -20.351 1.00 69.50 396 LEU A CA 1
ATOM 2997 C C . LEU A 1 396 ? 0.059 6.652 -19.318 1.00 69.50 396 LEU A C 1
ATOM 2999 O O . LEU A 1 396 ? -0.095 6.880 -18.119 1.00 69.50 396 LEU A O 1
ATOM 3003 N N . GLN A 1 397 ? 0.459 5.474 -19.787 1.00 66.62 397 GLN A N 1
ATOM 3004 C CA . GLN A 1 397 ? 1.007 4.446 -18.920 1.00 66.62 397 GLN A CA 1
ATOM 3005 C C . GLN A 1 397 ? 2.523 4.565 -18.940 1.00 66.62 397 GLN A C 1
ATOM 3007 O O . GLN A 1 397 ? 3.164 4.375 -19.972 1.00 66.62 397 GLN A O 1
ATOM 3012 N N . THR A 1 398 ? 3.096 4.868 -17.786 1.00 67.44 398 THR A N 1
ATOM 3013 C CA . THR A 1 398 ? 4.539 4.912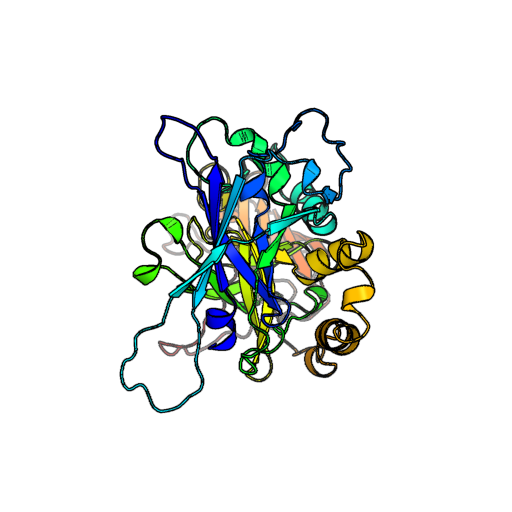 -17.609 1.00 67.44 398 THR A CA 1
ATOM 3014 C C . THR A 1 398 ? 5.004 3.661 -16.873 1.00 67.44 398 THR A C 1
ATOM 3016 O O . THR A 1 398 ? 4.347 3.153 -15.964 1.00 67.44 398 THR A O 1
ATOM 3019 N N . CYS A 1 399 ? 6.130 3.109 -17.310 1.00 63.06 399 CYS A N 1
ATOM 3020 C CA . CYS A 1 399 ? 6.769 1.969 -16.672 1.00 63.06 399 CYS A CA 1
ATOM 3021 C C . CYS A 1 399 ? 8.220 2.347 -16.410 1.00 63.06 399 CYS A C 1
ATOM 3023 O O . CYS A 1 399 ? 8.930 2.719 -17.339 1.00 63.06 399 CYS A O 1
ATOM 3025 N N . PHE A 1 400 ? 8.647 2.249 -15.155 1.00 64.81 400 PHE A N 1
ATOM 3026 C CA . PHE A 1 400 ? 9.990 2.634 -14.751 1.00 64.81 400 PHE A CA 1
ATOM 3027 C C . PHE A 1 400 ? 10.642 1.535 -13.917 1.00 64.81 400 PHE A C 1
ATOM 3029 O O . PHE A 1 400 ? 10.005 0.865 -13.104 1.00 64.81 400 PHE A O 1
ATOM 3036 N N . ILE A 1 401 ? 11.939 1.407 -14.123 1.00 57.28 401 ILE A N 1
ATOM 3037 C CA . ILE A 1 401 ? 12.943 0.730 -13.314 1.00 57.28 401 ILE A CA 1
ATOM 3038 C C . ILE A 1 401 ? 13.989 1.819 -13.066 1.00 57.28 401 ILE A C 1
ATOM 3040 O O . ILE A 1 401 ? 14.674 2.260 -13.995 1.00 57.28 401 ILE A O 1
ATOM 3044 N N . ARG A 1 402 ? 14.016 2.339 -11.838 1.00 58.31 402 ARG A N 1
ATOM 3045 C CA . ARG A 1 402 ? 14.878 3.463 -11.459 1.00 58.31 402 ARG A CA 1
ATOM 3046 C C . ARG A 1 402 ? 16.337 3.046 -11.582 1.00 58.31 402 ARG A C 1
ATOM 3048 O O . ARG A 1 402 ? 16.685 1.989 -11.101 1.00 58.31 402 ARG A O 1
ATOM 3055 N N . THR A 1 403 ? 17.183 3.844 -12.208 1.00 51.53 403 THR A N 1
ATOM 3056 C CA . THR A 1 403 ? 18.608 3.529 -12.299 1.00 51.53 403 THR A CA 1
ATOM 3057 C C . THR A 1 403 ? 19.296 3.818 -10.969 1.00 51.53 403 THR A C 1
ATOM 3059 O O . THR A 1 403 ? 18.975 4.808 -10.310 1.00 51.53 403 THR A O 1
ATOM 3062 N N . HIS A 1 404 ? 20.222 2.954 -10.555 1.00 52.81 404 HIS A N 1
ATOM 3063 C CA . HIS A 1 404 ? 21.218 3.357 -9.564 1.00 52.81 404 HIS A CA 1
ATOM 3064 C C . HIS A 1 404 ? 22.328 4.050 -10.343 1.00 52.81 404 HIS A C 1
ATOM 3066 O O . HIS A 1 404 ? 22.942 3.428 -11.213 1.00 52.81 404 HIS A O 1
ATOM 3072 N N . ILE A 1 405 ? 22.498 5.346 -10.093 1.00 46.66 405 ILE A N 1
ATOM 3073 C CA . ILE A 1 405 ? 23.656 6.110 -10.568 1.00 46.66 405 ILE A CA 1
ATOM 3074 C C . ILE A 1 405 ? 24.762 5.973 -9.527 1.00 46.66 405 ILE A C 1
ATOM 3076 O O . ILE A 1 405 ? 24.413 5.889 -8.324 1.00 46.66 405 ILE A O 1
#

Secondary structure (DSSP, 8-state):
-HHHHTTEEEEEEEE--TTS----EEEEEEEEETTTTEEEEEGGGTGGGBTTSSS--TT--EEEGGGB-TTEEEEEEEEE----TT------EEEEEEEEEEEEEE-HHHHHHHHHHS-GGG-EEE--SS--TTGGGGGGGTTEEEEEE----TT-TT-PPPPB--GGG--TT-EEEEEE-TTTTT-HHHHTTEEEEEEEEEEESGGG-EEEE-S---TT-TT-EEEEEETTEEEEEEEEEES-EEETTEE-S-EEEEEHHHHHHHHHHTT-S-GGGHHHHHHHHHHHHS--GGGG--------TTEEEEEETTEEEEEEESSSSEEEE-HHHHTT-SEEEEEEEETTEEEEEEEEEEEE--TT-S---EEEEESS--SS-------S---TTPPPPP-----B-

Radius of gyration: 23.96 Å; chains: 1; bounding box: 65×41×71 Å

pLDDT: mean 78.89, std 17.79, range [33.91, 98.12]

Foldseek 3Di:
DVLQLQFKWKKWKWFPDPPDPTPIDIFMWGAQFQLQQKIKFQCLNQLVQFPDNPPPDPPDFKFALVRGDPRMWMKIWGFDDDPPPDDPDPDGDIDIFTKGFGIKGFLVQLVVFCCVPPPPVFQKDFDSDDPDPVCPPCVSRLRMMIMIGTDHDNPDPPDAGAAADQLLLDDWFFKKKWFIFAVCVPPVPPRRRDIWIWTQHDFTGDSRQKTKTLTQDHHRHGNTFMWTDDPNDTHTFWGFSGRFMDTPNDTPSITITGGPLSRVVRCVVVCSPPCVCCVVCVCRCVVSNPNDPVNNPNDPPPPQQFWKWKADPPKIWIWGHQWQWKTKDFLVRCVPPQKTWIWGQDPNDTDIFIWGWPDADDPPDPGRITMITTPDGHPDIDNDDDDPDDDPPDDDDDDTDDIDD

Organism: Cyprinus carpio (NCBI:txid7962)

InterPro domains:
  IPR001254 Serine proteases, trypsin domain [PF00089] (304-385)
  IPR009003 Peptidase S1, PA clan [SSF50494] (19-265)
  IPR009003 Peptidase S1, PA clan [SSF50494] (307-384)
  IPR039245 Peroxisomal/glyoxysomal leader peptide-processing protease [PTHR21004] (1-385)

Sequence (405 aa):
MKNAEEACCVVTVSEKTSGSPNKELSCSGVFLNYQSGIVVCSGILFSRFINDRQSMKKDAKILHSESFTEEIKVHVDYIHVCASQSCVTDRHITSRQEAHLLMMINCVEFQDAFNKIFKGADNWGFYSGTLDTEVLEDSRFLSWFALLKVPTSSTCTCKETIPWVKSGSLKKGCHAIACGSPFGGLCPDLFMNTISKGIVSNLAGGENALILTDARCLPGTEGGGVFVSKGGSSYLVGLIVSPLCWKSDEWIGLTLVCSVHLILKNMLHAGAIQESLLEESSQLITGSLQAPLTANRRSGSELCTGVALIETGQLWGSGVLLNQNLVLTCRHVVNEKSVLTVRVNFGGRFHTVSGKVLYSSVPSSPFDIAVVELQEPLANSVNTQFTTYFRPGNVLQTCFIRTHI